Protein AF-A0A2G6G7I2-F1 (afdb_monomer)

Solvent-accessible surface area (backbone atoms only — not comparable to full-atom values): 35541 Å² total; per-residue (Å²): 110,71,69,60,54,51,51,55,51,55,50,51,51,51,54,48,51,53,51,49,55,46,50,51,50,52,49,53,48,51,62,52,50,76,76,47,62,90,69,55,49,35,52,52,33,53,52,39,39,55,45,29,41,53,24,18,51,50,21,18,52,66,34,26,55,33,66,75,66,51,45,58,63,68,46,60,74,70,70,47,61,34,60,51,55,47,50,51,52,50,52,51,41,52,52,38,44,54,51,39,50,52,53,49,52,52,53,48,57,54,51,71,69,42,86,64,48,83,78,51,47,65,56,55,62,52,46,53,52,41,44,45,52,46,39,32,51,23,24,39,34,27,17,46,49,9,31,41,36,14,68,78,32,66,48,78,64,27,54,54,51,39,48,53,50,38,44,48,28,23,16,54,26,57,63,56,51,76,74,45,86,79,54,89,53,55,65,62,54,50,54,52,49,55,69,57,32,47,42,56,75,43,53,75,42,55,50,48,69,62,62,56,56,99,65,52,70,64,58,51,39,50,46,50,32,52,35,20,52,43,49,38,52,43,41,49,56,48,54,74,72,37,84,90,53,44,72,58,41,48,56,57,37,51,53,27,48,52,53,33,60,69,26,46,72,58,55,69,57,37,63,66,52,46,57,48,61,52,34,67,72,39,60,59,54,34,21,49,51,57,34,55,59,43,68,74,42,80,81,68,69,77,79,37,82,34,63,42,47,63,51,31,43,36,35,42,35,39,29,54,83,13,42,34,40,42,32,40,41,32,32,34,27,71,44,70,41,42,59,50,44,30,13,38,37,60,50,49,44,76,75,50,42,24,50,92,86,42,78,44,58,67,49,78,55,72,28,30,35,43,38,44,50,98,53,75,45,50,53,67,43,74,49,54,35,40,41,31,34,38,35,44,57,53,66,92,33,37,38,32,67,62,33,31,39,40,55,28,36,50,37,86,53,85,36,66,6,39,49,63,51,57,46,67,48,100,82,59,31,45,43,74,41,75,51,61,75,76,49,72,23,38,40,37,36,41,63,44,60,84,52,67,69,49,52,88,43,49,77,52,92,78,25,34,35,44,70,36,32,57,54,58,37,41,41,34,28,54,60,42,76,47,72,56,96,83,22,43,33,37,32,43,60,88,53,67,93,32,61,69,56,52,50,49,44,53,50,51,49,55,55,35,49,54,48,41,31,73,76,71,65,47,90,72,62,76,47,50,30,36,39,47,55,74,62,90,63,44,76,54,35,66,83,54,41,51,48,55,72,40,34,38,38,45,81,62,77,55,92,83,45,70,67,66,38,37,51,53,48,50,53,22,45,55,64,51,32,71,50,47,64,68,30,49,68,69,40,46,48,52,54,50,49,54,48,48,54,73,72,61,76,64,78,73,71,58,73,78,73,43,63,86,54,46,85,81,72,64,92,86,57,64,70,58,55,54,47,53,54,53,56,43,56,82,72,43,54,67,69,54,50,53,51,38,52,53,50,52,48,64,50,28,74,77,41,79,59,52,60,63,63,53,48,49,49,68,72,105

Secondary structure (DSSP, 8-state):
-HHHHHHHHHHHHHHHHHHHHHHHHHHHHHHHHTTS-GGGGGGHHHHHHHHHHHHHHHHHHHHHHHHHTTHHHHHHTTS-HHHHHHHHHHHHHHHHHHHHHHHHHHHHHHHHTSTTTTTTHHHHHHHHHHHIIIIIIHHHHHHHHHHHHHHH--SHHHHHHHHHHHHHHSTTHHHHHHT-TT-S-HHHHHHHHHHH--S-S-TT----TTTSS---HHHHHHHHHHHHHHHHHHHHHHHHH--TTHHHHHHHHHHHHHHHHHHHHHHHTHHHHHHHHHTTS-HHHHHHHHHHHHHT-TT----EE-SEEEEEEEEEEE-SSSEEEEEEEEEEESS-EEEEEEE--TTEEEEEEEETTEEPPEEEETTEEEEEEEEEEPTT-EEEEEEEEEE---TTS-BSSS-EEE-TTSTTS-EEEE--SEEE-TTS-EEEP-----S-EEEEEEEE-SS-EE-SSEEETTEEEEEESS---EEESSEEEEEETTEEEEEEGGGGGGHHHHHHHHHHHHHHHHHHHHHH---PPPPSEEEE---TTTTTS-S--EEETTEEE-S---TT-HHHHHHHHHHHHHHH-HHHHTS-HHHHHHHHHHHHHHHS------HHHHHHHHTTT--SSHHHHHHHHHHHHHH--HHHHHHHHHHHHHHHTTSPPPHHHHHHHHH-

pLDDT: mean 75.98, std 16.92, range [30.75, 98.44]

Structure (mmCIF, N/CA/C/O backbone):
data_AF-A0A2G6G7I2-F1
#
_entry.id   AF-A0A2G6G7I2-F1
#
loop_
_atom_site.group_PDB
_atom_site.id
_atom_site.type_symbol
_atom_site.label_atom_id
_atom_site.label_alt_id
_atom_site.label_comp_id
_atom_site.label_asym_id
_atom_site.label_entity_id
_atom_site.label_seq_id
_atom_site.pdbx_PDB_ins_code
_atom_site.Cartn_x
_atom_site.Cartn_y
_atom_site.Cartn_z
_atom_site.occupancy
_atom_site.B_iso_or_equiv
_atom_site.auth_seq_id
_atom_site.auth_comp_id
_atom_site.auth_asym_id
_atom_site.auth_atom_id
_atom_site.pdbx_PDB_model_num
ATOM 1 N N . MET A 1 1 ? 36.651 4.977 -46.505 1.00 38.47 1 MET A N 1
ATOM 2 C CA . MET A 1 1 ? 36.752 6.236 -45.721 1.00 38.47 1 MET A CA 1
ATOM 3 C C . MET A 1 1 ? 35.544 7.172 -45.850 1.00 38.47 1 MET A C 1
ATOM 5 O O . MET A 1 1 ? 34.959 7.463 -44.815 1.00 38.47 1 MET A O 1
ATOM 9 N N . LYS A 1 2 ? 35.103 7.599 -47.051 1.00 30.75 2 LYS A N 1
ATOM 10 C CA . LYS A 1 2 ? 33.925 8.496 -47.213 1.00 30.75 2 LYS A CA 1
ATOM 11 C C . LYS A 1 2 ? 32.657 8.010 -46.480 1.00 30.75 2 LYS A C 1
ATOM 13 O O . LYS A 1 2 ? 32.079 8.786 -45.735 1.00 30.75 2 LYS A O 1
ATOM 18 N N . ARG A 1 3 ? 32.302 6.718 -46.578 1.00 35.94 3 ARG A N 1
ATOM 19 C CA . ARG A 1 3 ? 31.150 6.118 -45.859 1.00 35.94 3 ARG A CA 1
ATOM 20 C C . ARG A 1 3 ? 31.252 6.185 -44.325 1.00 35.94 3 ARG A C 1
ATOM 22 O O . ARG A 1 3 ? 30.246 6.412 -43.666 1.00 35.94 3 ARG A O 1
ATOM 29 N N . ILE A 1 4 ? 32.451 6.044 -43.752 1.00 36.25 4 ILE A N 1
ATOM 30 C CA . ILE A 1 4 ? 32.675 6.128 -42.293 1.00 36.25 4 ILE A CA 1
ATOM 31 C C . ILE A 1 4 ? 32.448 7.567 -41.797 1.00 36.25 4 ILE A C 1
ATOM 33 O O . ILE A 1 4 ? 31.876 7.779 -40.729 1.00 36.25 4 ILE A O 1
ATOM 37 N N . PHE A 1 5 ? 32.834 8.563 -42.600 1.00 34.06 5 PHE A N 1
ATOM 38 C CA . PHE A 1 5 ? 32.570 9.974 -42.308 1.00 34.06 5 PHE A CA 1
ATOM 39 C C . PHE A 1 5 ? 31.080 10.329 -42.398 1.00 34.06 5 PHE A C 1
ATOM 41 O O . PHE A 1 5 ? 30.585 11.073 -41.551 1.00 34.06 5 PHE A O 1
ATOM 48 N N . THR A 1 6 ? 30.344 9.767 -43.363 1.00 39.66 6 THR A N 1
ATOM 49 C CA . THR A 1 6 ? 28.887 9.962 -43.475 1.00 39.66 6 THR A CA 1
ATOM 50 C C . THR A 1 6 ? 28.151 9.372 -42.268 1.00 39.66 6 THR A C 1
ATOM 52 O O . THR A 1 6 ? 27.320 10.048 -41.668 1.00 39.66 6 THR A O 1
ATOM 55 N N . ILE A 1 7 ? 28.548 8.172 -41.824 1.00 41.34 7 ILE A N 1
ATOM 56 C CA . ILE A 1 7 ? 27.992 7.514 -40.630 1.00 41.34 7 ILE A CA 1
ATOM 57 C C . ILE A 1 7 ? 28.255 8.345 -39.363 1.00 41.34 7 ILE A C 1
ATOM 59 O O . ILE A 1 7 ? 27.333 8.569 -38.579 1.00 41.34 7 ILE A O 1
ATOM 63 N N . LYS A 1 8 ? 29.470 8.887 -39.177 1.00 42.62 8 LYS A N 1
ATOM 64 C CA . LYS A 1 8 ? 29.770 9.794 -38.049 1.00 42.62 8 LYS A CA 1
ATOM 65 C C . LYS A 1 8 ? 28.899 11.057 -38.060 1.00 42.62 8 LYS A C 1
ATOM 67 O O . LYS A 1 8 ? 28.464 11.499 -36.998 1.00 42.62 8 LYS A O 1
ATOM 72 N N . LYS A 1 9 ? 28.635 11.631 -39.239 1.00 41.44 9 LYS A N 1
ATOM 73 C CA . LYS A 1 9 ? 27.834 12.857 -39.395 1.00 41.44 9 LYS A CA 1
ATOM 74 C C . LYS A 1 9 ? 26.350 12.616 -39.096 1.00 41.44 9 LYS A C 1
ATOM 76 O O . LYS A 1 9 ? 25.743 13.408 -38.380 1.00 41.44 9 LYS A O 1
ATOM 81 N N . ASP A 1 10 ? 25.795 11.495 -39.553 1.00 43.66 10 ASP A N 1
ATOM 82 C CA . ASP A 1 10 ? 24.399 11.126 -39.293 1.00 43.66 10 ASP A CA 1
ATOM 83 C C . ASP A 1 10 ? 24.161 10.672 -37.848 1.00 43.66 10 ASP A C 1
ATOM 85 O O . ASP A 1 10 ? 23.092 10.922 -37.288 1.00 43.66 10 ASP A O 1
ATOM 89 N N . ILE A 1 11 ? 25.146 10.034 -37.210 1.00 42.84 11 ILE A N 1
ATOM 90 C CA . ILE A 1 11 ? 25.091 9.713 -35.778 1.00 42.84 11 ILE A CA 1
ATOM 91 C C . ILE A 1 11 ? 25.110 11.004 -34.952 1.00 42.84 11 ILE A C 1
ATOM 93 O O . ILE A 1 11 ? 24.216 11.190 -34.131 1.00 42.84 11 ILE A O 1
ATOM 97 N N . LYS A 1 12 ? 26.038 11.935 -35.230 1.00 48.56 12 LYS A N 1
ATOM 98 C CA . LYS A 1 12 ? 26.076 13.247 -34.559 1.00 48.56 12 LYS A CA 1
ATOM 99 C C . LYS A 1 12 ? 24.770 14.020 -34.721 1.00 48.56 12 LYS A C 1
ATOM 101 O O . LYS A 1 12 ? 24.261 14.534 -33.735 1.00 48.56 12 LYS A O 1
ATOM 106 N N . ARG A 1 13 ? 24.214 14.080 -35.937 1.00 46.66 13 ARG A N 1
ATOM 107 C CA . ARG A 1 13 ? 22.978 14.830 -36.207 1.00 46.66 13 ARG A CA 1
ATOM 108 C C . ARG A 1 13 ? 21.781 14.255 -35.451 1.00 46.66 13 ARG A C 1
ATOM 110 O O . ARG A 1 13 ? 21.034 15.013 -34.858 1.00 46.66 13 ARG A O 1
ATOM 117 N N . ASN A 1 14 ? 21.627 12.931 -35.428 1.00 52.16 14 ASN A N 1
ATOM 118 C CA . ASN A 1 14 ? 20.505 12.297 -34.731 1.00 52.16 14 ASN A CA 1
ATOM 119 C C . ASN A 1 14 ? 20.640 12.379 -33.205 1.00 52.16 14 ASN A C 1
ATOM 121 O O . ASN A 1 14 ? 19.649 12.633 -32.534 1.00 52.16 14 ASN A O 1
ATOM 125 N N . ILE A 1 15 ? 21.852 12.205 -32.664 1.00 54.03 15 ILE A N 1
ATOM 126 C CA . ILE A 1 15 ? 22.114 12.393 -31.230 1.00 54.03 15 ILE A CA 1
ATOM 127 C C . ILE A 1 15 ? 21.806 13.838 -30.835 1.00 54.03 15 ILE A C 1
ATOM 129 O O . ILE A 1 15 ? 21.099 14.064 -29.863 1.00 54.03 15 ILE A O 1
ATOM 133 N N . PHE A 1 16 ? 22.263 14.809 -31.628 1.00 53.06 16 PHE A N 1
ATOM 134 C CA . PHE A 1 16 ? 21.996 16.219 -31.374 1.00 53.06 16 PHE A CA 1
ATOM 135 C C . PHE A 1 16 ? 20.498 16.537 -31.435 1.00 53.06 16 PHE A C 1
ATOM 137 O O . PHE A 1 16 ? 19.986 17.143 -30.510 1.00 53.06 16 PHE A O 1
ATOM 144 N N . SER A 1 17 ? 19.765 16.062 -32.449 1.00 52.34 17 SER A N 1
ATOM 145 C CA . SER A 1 17 ? 18.315 16.284 -32.545 1.00 52.34 17 SER A CA 1
ATOM 146 C C . SER A 1 17 ? 17.530 15.660 -31.386 1.00 52.34 17 SER A C 1
ATOM 148 O O . SER A 1 17 ? 16.611 16.294 -30.878 1.00 52.34 17 SER A O 1
ATOM 150 N N . VAL A 1 18 ? 17.901 14.457 -30.933 1.00 54.03 18 VAL A N 1
ATOM 151 C CA . VAL A 1 18 ? 17.274 13.816 -29.763 1.00 54.03 18 VAL A CA 1
ATOM 152 C C . VAL A 1 18 ? 17.595 14.591 -28.484 1.00 54.03 18 VAL A C 1
ATOM 154 O O . VAL A 1 18 ? 16.686 14.874 -27.710 1.00 54.03 18 VAL A O 1
ATOM 157 N N . ILE A 1 19 ? 18.852 15.008 -28.297 1.00 60.66 19 ILE A N 1
ATOM 158 C CA . ILE A 1 19 ? 19.269 15.841 -27.160 1.00 60.66 19 ILE A CA 1
ATOM 159 C C . ILE A 1 19 ? 18.556 17.199 -27.180 1.00 60.66 19 ILE A C 1
ATOM 161 O O . ILE A 1 19 ? 18.137 17.659 -26.128 1.00 60.66 19 ILE A O 1
ATOM 165 N N . SER A 1 20 ? 18.375 17.837 -28.340 1.00 56.66 20 SER A N 1
ATOM 166 C CA . SER A 1 20 ? 17.709 19.142 -28.456 1.00 56.66 20 SER A CA 1
ATOM 167 C C . SER A 1 20 ? 16.208 19.068 -28.184 1.00 56.66 20 SER A C 1
ATOM 169 O O . SER A 1 20 ? 15.686 19.923 -27.476 1.00 56.66 20 SER A O 1
ATOM 171 N N . ILE A 1 21 ? 15.515 18.050 -28.709 1.00 61.56 21 ILE A N 1
ATOM 172 C CA . ILE A 1 21 ? 14.091 17.824 -28.409 1.00 61.56 21 ILE A CA 1
ATOM 173 C C . ILE A 1 21 ? 13.923 17.524 -26.919 1.00 61.56 21 ILE A C 1
ATOM 175 O O . ILE A 1 21 ? 13.030 18.068 -26.279 1.00 61.56 21 ILE A O 1
ATOM 179 N N . PHE A 1 22 ? 14.812 16.712 -26.347 1.00 61.28 22 PHE A N 1
ATOM 180 C CA . PHE A 1 22 ? 14.771 16.388 -24.929 1.00 61.28 22 PHE A CA 1
ATOM 181 C C . PHE A 1 22 ? 15.095 17.593 -24.044 1.00 61.28 22 PHE A C 1
ATOM 183 O O . PHE A 1 22 ? 14.366 17.848 -23.100 1.00 61.28 22 PHE A O 1
ATOM 190 N N . PHE A 1 23 ? 16.122 18.380 -24.370 1.00 62.03 23 PHE A N 1
ATOM 191 C CA . PHE A 1 23 ? 16.442 19.619 -23.660 1.00 62.03 23 PHE A CA 1
ATOM 192 C C . PHE A 1 23 ? 15.257 20.585 -23.682 1.00 62.03 23 PHE A C 1
ATOM 194 O O . PHE A 1 23 ? 14.912 21.144 -22.648 1.00 62.03 23 PHE A O 1
ATOM 201 N N . LEU A 1 24 ? 14.586 20.725 -24.828 1.00 62.88 24 LEU A N 1
ATOM 202 C CA . LEU A 1 24 ? 13.381 21.540 -24.944 1.00 62.88 24 LEU A CA 1
ATOM 203 C C . LEU A 1 24 ? 12.254 21.012 -24.045 1.00 62.88 24 LEU A C 1
ATOM 205 O O . LEU A 1 24 ? 11.653 21.795 -23.317 1.00 62.88 24 LEU A O 1
ATOM 209 N N . VAL A 1 25 ? 11.998 19.699 -24.047 1.00 61.28 25 VAL A N 1
ATOM 210 C CA . VAL A 1 25 ? 10.993 19.079 -23.169 1.00 61.28 25 VAL A CA 1
ATOM 211 C C . VAL A 1 25 ? 11.367 19.275 -21.700 1.00 61.28 25 VAL A C 1
ATOM 213 O O . VAL A 1 25 ? 10.550 19.781 -20.946 1.00 61.28 25 VAL A O 1
ATOM 216 N N . SER A 1 26 ? 12.596 18.968 -21.287 1.00 58.03 26 SER A N 1
ATOM 217 C CA . SER A 1 26 ? 13.051 19.121 -19.901 1.00 58.03 26 SER A CA 1
ATOM 218 C C . SER A 1 26 ? 13.024 20.573 -19.424 1.00 58.03 26 SER A C 1
ATOM 220 O O . SER A 1 26 ? 12.687 20.818 -18.273 1.00 58.03 26 SER A O 1
ATOM 222 N N . VAL A 1 27 ? 13.324 21.545 -20.293 1.00 57.16 27 VAL A N 1
ATOM 223 C CA . VAL A 1 27 ? 13.206 22.980 -19.983 1.00 57.16 27 VAL A CA 1
ATOM 224 C C . VAL A 1 27 ? 11.742 23.396 -19.852 1.00 57.16 27 VAL A C 1
ATOM 226 O O . VAL A 1 27 ? 11.403 24.104 -18.909 1.00 57.16 27 VAL A O 1
ATOM 229 N N . VAL A 1 28 ? 10.857 22.936 -20.741 1.00 59.97 28 VAL A N 1
ATOM 230 C CA . VAL A 1 28 ? 9.411 23.194 -20.630 1.00 59.97 28 VAL A CA 1
ATOM 231 C C . VAL A 1 28 ? 8.844 22.571 -19.351 1.00 59.97 28 VAL A C 1
ATOM 233 O O . VAL A 1 28 ? 8.085 23.234 -18.649 1.00 59.97 28 VAL A O 1
ATOM 236 N N . MET A 1 29 ? 9.265 21.354 -18.999 1.00 55.81 29 MET A N 1
ATOM 237 C CA . MET A 1 29 ? 8.858 20.687 -17.759 1.00 55.81 29 MET A CA 1
ATOM 238 C C . MET A 1 29 ? 9.405 21.404 -16.523 1.00 55.81 29 MET A C 1
ATOM 240 O O . MET A 1 29 ? 8.648 21.653 -15.599 1.00 55.81 29 MET A O 1
ATOM 244 N N . PHE A 1 30 ? 10.666 21.844 -16.530 1.00 52.09 30 PHE A N 1
ATOM 245 C CA . PHE A 1 30 ? 11.244 22.639 -15.440 1.00 52.09 30 PHE A CA 1
ATOM 246 C C . PHE A 1 30 ? 10.522 23.986 -15.247 1.00 52.09 30 PHE A C 1
ATOM 248 O O . PHE A 1 30 ? 10.278 24.422 -14.122 1.00 52.09 30 PHE A O 1
ATOM 255 N N . ILE A 1 31 ? 10.131 24.650 -16.341 1.00 54.09 31 ILE A N 1
ATOM 256 C CA . ILE A 1 31 ? 9.347 25.898 -16.296 1.00 54.09 31 ILE A CA 1
ATOM 257 C C . ILE A 1 31 ? 7.921 25.640 -15.783 1.00 54.09 31 ILE A C 1
ATOM 259 O O . ILE A 1 31 ? 7.348 26.493 -15.108 1.00 54.09 31 ILE A O 1
ATOM 263 N N . TYR A 1 32 ? 7.347 24.476 -16.085 1.00 54.19 32 TYR A N 1
ATOM 264 C CA . TYR A 1 32 ? 6.021 24.084 -15.617 1.00 54.19 32 TYR A CA 1
ATOM 265 C C . TYR A 1 32 ? 6.032 23.683 -14.130 1.00 54.19 32 TYR A C 1
ATOM 267 O O . TYR A 1 32 ? 5.202 24.162 -13.363 1.00 54.19 32 TYR A O 1
ATOM 275 N N . GLU A 1 33 ? 7.021 22.898 -13.694 1.00 50.97 33 GLU A N 1
ATOM 276 C CA . GLU A 1 33 ? 7.184 22.436 -12.308 1.00 50.97 33 GLU A CA 1
ATOM 277 C C . GLU A 1 33 ? 7.566 23.555 -11.336 1.00 50.97 33 GLU A C 1
ATOM 279 O O . GLU A 1 33 ? 7.096 23.560 -10.207 1.00 50.97 33 GLU A O 1
ATOM 284 N N . THR A 1 34 ? 8.340 24.562 -11.758 1.00 49.47 34 THR A N 1
ATOM 285 C CA . THR A 1 34 ? 8.687 25.700 -10.878 1.00 49.47 34 THR A CA 1
ATOM 286 C C . THR A 1 34 ? 7.489 26.575 -10.488 1.00 49.47 34 THR A C 1
ATOM 288 O O . THR A 1 34 ? 7.610 27.393 -9.578 1.00 49.47 34 THR A O 1
ATOM 291 N N . LYS A 1 35 ? 6.329 26.405 -11.138 1.00 47.16 35 LYS A N 1
ATOM 292 C CA . LYS A 1 35 ? 5.056 27.030 -10.742 1.00 47.16 35 LYS A CA 1
ATOM 293 C C . LYS A 1 35 ? 4.149 26.118 -9.910 1.00 47.16 35 LYS A C 1
ATOM 295 O O . LYS A 1 35 ? 3.157 26.605 -9.373 1.00 47.16 35 LYS A O 1
ATOM 300 N N . MET A 1 36 ? 4.454 24.828 -9.825 1.00 44.69 36 MET A N 1
ATOM 301 C CA . MET A 1 36 ? 3.589 23.804 -9.242 1.00 44.69 36 MET A CA 1
ATOM 302 C C . MET A 1 36 ? 4.078 23.436 -7.830 1.00 44.69 36 MET A C 1
ATOM 304 O O . MET A 1 36 ? 5.267 23.534 -7.526 1.00 44.69 36 MET A O 1
ATOM 308 N N . ARG A 1 37 ? 3.166 23.060 -6.923 1.00 52.56 37 ARG A N 1
ATOM 309 C CA . ARG A 1 37 ? 3.547 22.629 -5.561 1.00 52.56 37 ARG A CA 1
ATOM 310 C C . ARG A 1 37 ? 4.231 21.254 -5.654 1.00 52.56 37 ARG A C 1
ATOM 312 O O . ARG A 1 37 ? 3.982 20.519 -6.600 1.00 52.56 37 ARG A O 1
ATOM 319 N N . ILE A 1 38 ? 5.034 20.862 -4.656 1.00 50.00 38 ILE A N 1
ATOM 320 C CA . ILE A 1 38 ? 5.688 19.527 -4.578 1.00 50.00 38 ILE A CA 1
ATOM 321 C C . ILE A 1 38 ? 4.687 18.370 -4.820 1.00 50.00 38 ILE A C 1
ATOM 323 O O . ILE A 1 38 ? 5.056 17.321 -5.333 1.00 50.00 38 ILE A O 1
ATOM 327 N N . TYR A 1 39 ? 3.404 18.599 -4.526 1.00 46.88 39 TYR A N 1
ATOM 328 C CA . TYR A 1 39 ? 2.284 17.676 -4.727 1.00 46.88 39 TYR A CA 1
ATOM 329 C C . TYR A 1 39 ? 1.899 17.398 -6.198 1.00 46.88 39 TYR A C 1
ATOM 331 O O . TYR A 1 39 ? 1.199 16.428 -6.470 1.00 46.88 39 TYR A O 1
ATOM 339 N N . ASP A 1 40 ? 2.371 18.183 -7.170 1.00 51.88 40 ASP A N 1
ATOM 340 C CA . ASP A 1 40 ? 2.029 18.037 -8.597 1.00 51.88 40 ASP A CA 1
ATOM 341 C C . ASP A 1 40 ? 2.952 17.071 -9.371 1.00 51.88 40 ASP A C 1
ATOM 343 O O . ASP A 1 40 ? 3.088 17.136 -10.603 1.00 51.88 40 ASP A O 1
ATOM 347 N N . ILE A 1 41 ? 3.510 16.086 -8.655 1.00 51.09 41 ILE A N 1
ATOM 348 C CA . ILE A 1 41 ? 4.168 14.883 -9.202 1.00 51.09 41 ILE A CA 1
ATOM 349 C C . ILE A 1 41 ? 3.261 14.130 -10.203 1.00 51.09 41 ILE A C 1
ATOM 351 O O . ILE A 1 41 ? 3.755 13.331 -10.990 1.00 51.09 41 ILE A O 1
ATOM 355 N N . ASN A 1 42 ? 1.975 14.485 -10.305 1.00 45.50 42 ASN A N 1
ATOM 356 C CA . ASN A 1 42 ? 1.081 14.212 -11.442 1.00 45.50 42 ASN A CA 1
ATOM 357 C C . ASN A 1 42 ? 1.715 14.375 -12.835 1.00 45.50 42 ASN A C 1
ATOM 359 O O . ASN A 1 42 ? 1.273 13.767 -13.811 1.00 45.50 42 ASN A O 1
ATOM 363 N N . SER A 1 43 ? 2.738 15.221 -12.967 1.00 57.59 43 SER A N 1
ATOM 364 C CA . SER A 1 43 ? 3.468 15.402 -14.227 1.00 57.59 43 SER A CA 1
ATOM 365 C C . SER A 1 43 ? 4.492 14.293 -14.513 1.00 57.59 43 SER A C 1
ATOM 367 O O . SER A 1 43 ? 4.895 14.127 -15.666 1.00 57.59 43 SER A O 1
ATOM 369 N N . ALA A 1 44 ? 4.880 13.499 -13.511 1.00 69.31 44 ALA A N 1
ATOM 370 C CA . ALA A 1 44 ? 5.914 12.475 -13.622 1.00 69.31 44 ALA A CA 1
ATOM 371 C C . ALA A 1 44 ? 5.483 11.272 -14.478 1.00 69.31 44 ALA A C 1
ATOM 373 O O . ALA A 1 44 ? 6.291 10.720 -15.222 1.00 69.31 44 ALA A O 1
ATOM 374 N N . SER A 1 45 ? 4.206 10.891 -14.460 1.00 76.69 45 SER A N 1
ATOM 375 C CA . SER A 1 45 ? 3.683 9.867 -15.376 1.00 76.69 45 SER A CA 1
ATOM 376 C C . SER A 1 45 ? 3.743 10.349 -16.840 1.00 76.69 45 SER A C 1
ATOM 378 O O . SER A 1 45 ? 4.060 9.589 -17.762 1.00 76.69 45 SER A O 1
ATOM 380 N N . LYS A 1 46 ? 3.534 11.654 -17.072 1.00 78.69 46 LYS A N 1
ATOM 381 C CA . LYS A 1 46 ? 3.604 12.280 -18.403 1.00 78.69 46 LYS A CA 1
ATOM 382 C C . LYS A 1 46 ? 5.037 12.330 -18.927 1.00 78.69 46 LYS A C 1
ATOM 384 O O . LYS A 1 46 ? 5.280 11.966 -20.081 1.00 78.69 46 LYS A O 1
ATOM 389 N N . THR A 1 47 ? 5.995 12.738 -18.090 1.00 80.00 47 THR A N 1
ATOM 390 C CA . THR A 1 47 ? 7.424 12.713 -18.447 1.00 80.00 47 THR A CA 1
ATOM 391 C C . THR A 1 47 ? 7.902 11.292 -18.715 1.00 80.00 47 THR A C 1
ATOM 393 O O . THR A 1 47 ? 8.609 11.073 -19.700 1.00 80.00 47 THR A O 1
ATOM 396 N N . GLN A 1 48 ? 7.486 10.319 -17.899 1.00 86.25 48 GLN A N 1
ATOM 397 C CA . GLN A 1 48 ? 7.804 8.907 -18.106 1.00 86.25 48 GLN A CA 1
ATOM 398 C C . GLN A 1 48 ? 7.302 8.408 -19.459 1.00 86.25 48 GLN A C 1
ATOM 400 O O . GLN A 1 48 ? 8.043 7.717 -20.156 1.00 86.25 48 GLN A O 1
ATOM 405 N N . MET A 1 49 ? 6.092 8.792 -19.885 1.00 89.62 49 MET A N 1
ATOM 406 C CA . MET A 1 49 ? 5.579 8.398 -21.200 1.00 89.62 49 MET A CA 1
ATOM 407 C C . MET A 1 49 ? 6.462 8.924 -22.340 1.00 89.62 49 MET A C 1
ATOM 409 O O . MET A 1 49 ? 6.856 8.169 -23.231 1.00 89.62 49 MET A O 1
ATOM 413 N N . ILE A 1 50 ? 6.839 10.205 -22.298 1.00 87.94 50 ILE A N 1
ATOM 414 C CA . ILE A 1 50 ? 7.758 10.782 -23.291 1.00 87.94 50 ILE A CA 1
ATOM 415 C C . ILE A 1 50 ? 9.097 10.032 -23.269 1.00 87.94 50 ILE A C 1
ATOM 417 O O . ILE A 1 50 ? 9.644 9.686 -24.321 1.00 87.94 50 ILE A O 1
ATOM 421 N N . PHE A 1 51 ? 9.606 9.733 -22.075 1.00 90.00 51 PHE A N 1
ATOM 422 C CA . PHE A 1 51 ? 10.863 9.022 -21.892 1.00 90.00 51 PHE A CA 1
ATOM 423 C C . PHE A 1 51 ? 10.827 7.586 -22.440 1.00 90.00 51 PHE A C 1
ATOM 425 O O . PHE A 1 51 ? 11.785 7.156 -23.090 1.00 90.00 51 PHE A O 1
ATOM 432 N N . ILE A 1 52 ? 9.713 6.866 -22.260 1.00 94.00 52 ILE A N 1
ATOM 433 C CA . ILE A 1 52 ? 9.466 5.544 -22.856 1.00 94.00 52 ILE A CA 1
ATOM 434 C C . ILE A 1 52 ? 9.535 5.625 -24.378 1.00 94.00 52 ILE A C 1
ATOM 436 O O . ILE A 1 52 ? 10.260 4.846 -24.999 1.00 94.00 52 ILE A O 1
ATOM 440 N N . LEU A 1 53 ? 8.816 6.574 -24.985 1.00 94.25 53 LEU A N 1
ATOM 441 C CA . LEU A 1 53 ? 8.763 6.713 -26.442 1.00 94.25 53 LEU A CA 1
ATOM 442 C C . LEU A 1 53 ? 10.148 7.008 -27.027 1.00 94.25 53 LEU A C 1
ATOM 444 O O . LEU A 1 53 ? 10.557 6.369 -28.000 1.00 94.25 53 LEU A O 1
ATOM 448 N N . ILE A 1 54 ? 10.903 7.918 -26.407 1.00 91.94 54 ILE A N 1
ATOM 449 C CA . ILE A 1 54 ? 12.284 8.222 -26.808 1.00 91.94 54 ILE A CA 1
ATOM 450 C C . ILE A 1 54 ? 13.164 6.975 -26.685 1.00 91.94 54 ILE A C 1
ATOM 452 O O . ILE A 1 54 ? 13.907 6.651 -27.615 1.00 91.94 54 ILE A O 1
ATOM 456 N N . SER A 1 55 ? 13.061 6.251 -25.570 1.00 95.69 55 SER A N 1
ATOM 457 C CA . SER A 1 55 ? 13.878 5.066 -25.304 1.00 95.69 55 SER A CA 1
ATOM 458 C C . SER A 1 55 ? 13.585 3.925 -26.282 1.00 95.69 55 SER A C 1
ATOM 460 O O . SER A 1 55 ? 14.522 3.317 -26.807 1.00 95.69 55 SER A O 1
ATOM 462 N N . ILE A 1 56 ? 12.310 3.688 -26.608 1.00 96.56 56 ILE A N 1
ATOM 463 C CA . ILE A 1 56 ? 11.886 2.737 -27.646 1.00 96.56 56 ILE A CA 1
ATOM 464 C C . ILE A 1 56 ? 12.447 3.128 -29.010 1.00 96.56 56 ILE A C 1
ATOM 466 O O . ILE A 1 56 ? 13.037 2.291 -29.695 1.00 96.56 56 ILE A O 1
ATOM 470 N N . ILE A 1 57 ? 12.297 4.393 -29.415 1.00 94.56 57 ILE A N 1
ATOM 471 C CA . ILE A 1 57 ? 12.787 4.865 -30.716 1.00 94.56 57 ILE A CA 1
ATOM 472 C C . ILE A 1 57 ? 14.310 4.720 -30.785 1.00 94.56 57 ILE A C 1
ATOM 474 O O . ILE A 1 57 ? 14.844 4.275 -31.802 1.00 94.56 57 ILE A O 1
ATOM 478 N N . MET A 1 58 ? 15.020 5.033 -29.701 1.00 94.06 58 MET A N 1
ATOM 479 C CA . MET A 1 58 ? 16.465 4.841 -29.597 1.00 94.06 58 MET A CA 1
ATOM 480 C C . MET A 1 58 ? 16.851 3.367 -29.770 1.00 94.06 58 MET A C 1
ATOM 482 O O . MET A 1 58 ? 17.712 3.053 -30.597 1.00 94.06 58 MET A O 1
ATOM 486 N N . GLY A 1 59 ? 16.184 2.465 -29.046 1.00 95.31 59 GLY A N 1
ATOM 487 C CA . GLY A 1 59 ? 16.380 1.022 -29.166 1.00 95.31 59 GLY A CA 1
ATOM 488 C C . GLY A 1 59 ? 16.146 0.518 -30.592 1.00 95.31 59 GLY A C 1
ATOM 489 O O . GLY A 1 59 ? 17.001 -0.163 -31.163 1.00 95.31 59 GLY A O 1
ATOM 490 N N . PHE A 1 60 ? 15.046 0.945 -31.214 1.00 95.69 60 PHE A N 1
ATOM 491 C CA . PHE A 1 60 ? 14.697 0.620 -32.597 1.00 95.69 60 PHE A CA 1
ATOM 492 C C . PHE A 1 60 ? 15.772 1.092 -33.581 1.00 95.69 60 PHE A C 1
ATOM 494 O O . PHE A 1 60 ? 16.295 0.307 -34.377 1.00 95.69 60 PHE A O 1
ATOM 501 N N . LEU A 1 61 ? 16.158 2.370 -33.504 1.00 92.25 61 LEU A N 1
ATOM 502 C CA . LEU A 1 61 ? 17.154 2.962 -34.396 1.00 92.25 61 LEU A CA 1
ATOM 503 C C . LEU A 1 61 ? 18.534 2.310 -34.246 1.00 92.25 61 LEU A C 1
ATOM 505 O O . LEU A 1 61 ? 19.283 2.271 -35.226 1.00 92.25 61 LEU A O 1
ATOM 509 N N . SER A 1 62 ? 18.863 1.799 -33.053 1.00 90.62 62 SER A N 1
ATOM 510 C CA . SER A 1 62 ? 20.137 1.127 -32.776 1.00 90.62 62 SER A CA 1
ATOM 511 C C . SER A 1 62 ? 20.330 -0.167 -33.579 1.00 90.62 62 SER A C 1
ATOM 513 O O . SER A 1 62 ? 21.473 -0.486 -33.920 1.00 90.62 62 SER A O 1
ATOM 515 N N . ILE A 1 63 ? 19.230 -0.858 -33.914 1.00 90.69 63 ILE A N 1
ATOM 516 C CA . ILE A 1 63 ? 19.203 -2.091 -34.717 1.00 90.69 63 ILE A CA 1
ATOM 517 C C . ILE A 1 63 ? 18.870 -1.794 -36.182 1.00 90.69 63 ILE A C 1
ATOM 519 O O . ILE A 1 63 ? 19.584 -2.247 -37.075 1.00 90.69 63 ILE A O 1
ATOM 523 N N . TYR A 1 64 ? 17.850 -0.970 -36.451 1.00 89.31 64 TYR A N 1
ATOM 524 C CA . TYR A 1 64 ? 17.410 -0.632 -37.811 1.00 89.31 64 TYR A CA 1
ATOM 525 C C . TYR A 1 64 ? 18.550 -0.101 -38.691 1.00 89.31 64 TYR A C 1
ATOM 527 O O . TYR A 1 64 ? 18.676 -0.478 -39.858 1.00 89.31 64 TYR A O 1
ATOM 535 N N . LYS A 1 65 ? 19.410 0.769 -38.141 1.00 85.19 65 LYS A N 1
ATOM 536 C CA . LYS A 1 65 ? 20.561 1.307 -38.881 1.00 85.19 65 LYS A CA 1
ATOM 537 C C . LYS A 1 65 ? 21.575 0.228 -39.249 1.00 85.19 65 LYS A C 1
ATOM 539 O O . LYS A 1 65 ? 22.200 0.344 -40.300 1.00 85.19 65 LYS A O 1
ATOM 544 N N . ASP A 1 66 ? 21.740 -0.790 -38.419 1.00 83.31 66 ASP A N 1
ATOM 545 C CA . ASP A 1 66 ? 22.739 -1.832 -38.642 1.00 83.31 66 ASP A CA 1
ATOM 546 C C . ASP A 1 66 ? 22.247 -2.849 -39.675 1.00 83.31 66 ASP A C 1
ATOM 548 O O . ASP A 1 66 ? 23.014 -3.219 -40.567 1.00 83.31 66 ASP A O 1
ATOM 552 N N . GLU A 1 67 ? 20.958 -3.200 -39.626 1.00 80.94 67 GLU A N 1
ATOM 553 C CA . GLU A 1 67 ? 20.295 -4.023 -40.647 1.00 80.94 67 GLU A CA 1
ATOM 554 C C . GLU A 1 67 ? 20.303 -3.318 -42.011 1.00 80.94 67 GLU A C 1
ATOM 556 O O . GLU A 1 67 ? 20.730 -3.887 -43.015 1.00 80.94 67 GLU A O 1
ATOM 561 N N . LYS A 1 68 ? 19.934 -2.030 -42.052 1.00 79.38 68 LYS A N 1
ATOM 562 C CA . LYS A 1 68 ? 19.899 -1.257 -43.302 1.00 79.38 68 LYS A CA 1
ATOM 563 C C . LYS A 1 68 ? 21.281 -1.044 -43.923 1.00 79.38 68 LYS A C 1
ATOM 565 O O . LYS A 1 68 ? 21.405 -1.020 -45.144 1.00 79.38 68 LYS A O 1
ATOM 570 N N . ASN A 1 69 ? 22.314 -0.844 -43.104 1.00 76.56 69 ASN A N 1
ATOM 571 C CA . ASN A 1 69 ? 23.669 -0.578 -43.593 1.00 76.56 69 ASN A CA 1
ATOM 572 C C . ASN A 1 69 ? 24.497 -1.852 -43.802 1.00 76.56 69 ASN A C 1
ATOM 574 O O . ASN A 1 69 ? 25.700 -1.745 -44.053 1.00 76.56 69 ASN A O 1
ATOM 578 N N . THR A 1 70 ? 23.900 -3.048 -43.696 1.00 68.94 70 THR A N 1
ATOM 579 C CA . THR A 1 70 ? 24.611 -4.340 -43.762 1.00 68.94 70 THR A CA 1
ATOM 580 C C . THR A 1 70 ? 25.801 -4.420 -42.796 1.00 68.94 70 THR A C 1
ATOM 582 O O . THR A 1 70 ? 26.742 -5.174 -43.017 1.00 68.94 70 THR A O 1
ATOM 585 N N . LEU A 1 71 ? 25.786 -3.658 -41.694 1.00 65.00 71 LEU A N 1
ATOM 586 C CA . LEU A 1 71 ? 26.868 -3.697 -40.702 1.00 65.00 71 LEU A CA 1
ATOM 587 C C . LEU A 1 71 ? 26.945 -5.079 -40.033 1.00 65.00 71 LEU A C 1
ATOM 589 O O . LEU A 1 71 ? 28.009 -5.504 -39.590 1.00 65.00 71 LEU A O 1
ATOM 593 N N . SER A 1 72 ? 25.822 -5.801 -40.021 1.00 60.38 72 SER A N 1
ATOM 594 C CA . SER A 1 72 ? 25.706 -7.178 -39.547 1.00 60.38 72 SER A CA 1
ATOM 595 C C . SER A 1 72 ? 26.651 -8.150 -40.266 1.00 60.38 72 SER A C 1
ATOM 597 O O . SER A 1 72 ? 27.165 -9.064 -39.619 1.00 60.38 72 SER A O 1
ATOM 599 N N . SER A 1 73 ? 26.955 -7.941 -41.555 1.00 63.34 73 SER A N 1
ATOM 600 C CA . SER A 1 73 ? 27.894 -8.793 -42.300 1.00 63.34 73 SER A CA 1
ATOM 601 C C . SER A 1 73 ? 29.347 -8.539 -41.881 1.00 63.34 73 SER A C 1
ATOM 603 O O . SER A 1 73 ? 30.089 -9.489 -41.649 1.00 63.34 73 SER A O 1
ATOM 605 N N . VAL A 1 74 ? 29.723 -7.279 -41.642 1.00 64.38 74 VAL A N 1
ATOM 606 C CA . VAL A 1 74 ? 31.055 -6.887 -41.132 1.00 64.38 74 VAL A CA 1
ATOM 607 C C . VAL A 1 74 ? 31.275 -7.349 -39.685 1.00 64.38 74 VAL A C 1
ATOM 609 O O . VAL A 1 74 ? 32.387 -7.656 -39.263 1.00 64.38 74 VAL A O 1
ATOM 612 N N . ILE A 1 75 ? 30.208 -7.433 -38.899 1.00 64.12 75 ILE A N 1
ATOM 613 C CA . ILE A 1 75 ? 30.276 -7.912 -37.514 1.00 64.12 75 ILE A CA 1
ATOM 614 C C . ILE A 1 75 ? 30.253 -9.443 -37.466 1.00 64.12 75 ILE A C 1
ATOM 616 O O . ILE A 1 75 ? 30.850 -10.051 -36.583 1.00 64.12 75 ILE A O 1
ATOM 620 N N . SER A 1 76 ? 29.634 -10.101 -38.450 1.00 60.62 76 SER A N 1
ATOM 621 C CA . SER A 1 76 ? 29.699 -11.560 -38.562 1.00 60.62 76 SER A CA 1
ATOM 622 C C . SER A 1 76 ? 31.130 -12.075 -38.765 1.00 60.62 76 SER A C 1
ATOM 624 O O . SER A 1 76 ? 31.448 -13.162 -38.288 1.00 60.62 76 SER A O 1
ATOM 626 N N . THR A 1 77 ? 32.015 -11.264 -39.359 1.00 63.75 77 THR A N 1
ATOM 627 C CA . THR A 1 77 ? 33.439 -11.591 -39.529 1.00 63.75 77 THR A CA 1
ATOM 628 C C . THR A 1 77 ? 34.281 -11.470 -38.255 1.00 63.75 77 THR A C 1
ATOM 630 O O . THR A 1 77 ? 35.346 -12.073 -38.197 1.00 63.75 77 THR A O 1
ATOM 633 N N . THR A 1 78 ? 33.830 -10.763 -37.208 1.00 61.66 78 THR A N 1
ATOM 634 C CA . THR A 1 78 ? 34.577 -10.650 -35.933 1.00 61.66 78 THR A CA 1
ATOM 635 C C . THR A 1 78 ? 34.286 -11.791 -34.951 1.00 61.66 78 THR A C 1
ATOM 637 O O . THR A 1 78 ? 34.823 -11.821 -33.845 1.00 61.66 78 THR A O 1
ATOM 640 N N . GLY A 1 79 ? 33.441 -12.755 -35.335 1.00 62.25 79 GLY A N 1
ATOM 641 C CA . GLY A 1 79 ? 33.275 -14.035 -34.643 1.00 62.25 79 GLY A CA 1
ATOM 642 C C . GLY A 1 79 ? 32.466 -14.009 -33.342 1.00 62.25 79 GLY A C 1
ATOM 643 O O . GLY A 1 79 ? 32.030 -15.074 -32.914 1.00 62.25 79 GLY A O 1
ATOM 644 N N . ASN A 1 80 ? 32.179 -12.849 -32.729 1.00 71.88 80 ASN A N 1
ATOM 645 C CA . ASN A 1 80 ? 31.452 -12.766 -31.451 1.00 71.88 80 ASN A CA 1
ATOM 646 C C . ASN A 1 80 ? 30.174 -11.901 -31.495 1.00 71.88 80 ASN A C 1
ATOM 648 O O . ASN A 1 80 ? 30.124 -10.794 -30.958 1.00 71.88 80 ASN A O 1
ATOM 652 N N . LYS A 1 81 ? 29.104 -12.431 -32.109 1.00 71.19 81 LYS A N 1
ATOM 653 C CA . LYS A 1 81 ? 27.795 -11.753 -32.212 1.00 71.19 81 LYS A CA 1
ATOM 654 C C . LYS A 1 81 ? 27.125 -11.514 -30.850 1.00 71.19 81 LYS A C 1
ATOM 656 O O . LYS A 1 81 ? 26.421 -10.520 -30.696 1.00 71.19 81 LYS A O 1
ATOM 661 N N . GLY A 1 82 ? 27.368 -12.378 -29.860 1.00 73.75 82 GLY A N 1
ATOM 662 C CA . GLY A 1 82 ? 26.865 -12.179 -28.495 1.00 73.75 82 GLY A CA 1
ATOM 663 C C . GLY A 1 82 ? 27.438 -10.914 -27.853 1.00 73.75 82 GLY A C 1
ATOM 664 O O . GLY A 1 82 ? 26.691 -10.096 -27.323 1.00 73.75 82 GLY A O 1
ATOM 665 N N . LEU A 1 83 ? 28.749 -10.700 -27.996 1.00 77.44 83 LEU A N 1
ATOM 666 C CA . LEU A 1 83 ? 29.428 -9.499 -27.504 1.00 77.44 83 LEU A CA 1
ATOM 667 C C . LEU A 1 83 ? 28.955 -8.230 -28.228 1.00 77.44 83 LEU A C 1
ATOM 669 O O . LEU A 1 83 ? 28.854 -7.172 -27.614 1.00 77.44 83 LEU A O 1
ATOM 673 N N . TYR A 1 84 ? 28.583 -8.339 -29.505 1.00 81.06 84 TYR A N 1
ATOM 674 C CA . TYR A 1 84 ? 27.963 -7.236 -30.237 1.00 81.06 84 TYR A CA 1
ATOM 675 C C . TYR A 1 84 ? 26.586 -6.847 -29.671 1.00 81.06 84 TYR A C 1
ATOM 677 O O . TYR A 1 84 ? 26.378 -5.672 -29.368 1.00 81.06 84 TYR A O 1
ATOM 685 N N . ILE A 1 85 ? 25.669 -7.801 -29.467 1.00 83.38 85 ILE A N 1
ATOM 686 C CA . ILE A 1 85 ? 24.354 -7.511 -28.859 1.00 83.38 85 ILE A CA 1
ATOM 687 C C . ILE A 1 85 ? 24.546 -6.927 -27.458 1.00 83.38 85 ILE A C 1
ATOM 689 O O . ILE A 1 85 ? 23.926 -5.923 -27.115 1.00 83.38 85 ILE A O 1
ATOM 693 N N . PHE A 1 86 ? 25.460 -7.509 -26.679 1.00 83.94 86 PHE A N 1
ATOM 694 C CA . PHE A 1 86 ? 25.809 -7.005 -25.359 1.00 83.94 86 PHE A CA 1
ATOM 695 C C . PHE A 1 86 ? 26.315 -5.560 -25.422 1.00 83.94 86 PHE A C 1
ATOM 697 O O . PHE A 1 86 ? 25.820 -4.720 -24.686 1.00 83.94 86 PHE A O 1
ATOM 704 N N . SER A 1 87 ? 27.200 -5.222 -26.367 1.00 83.94 87 SER A N 1
ATOM 705 C CA . SER A 1 87 ? 27.687 -3.847 -26.537 1.00 83.94 87 SER A CA 1
ATOM 706 C C . SER A 1 87 ? 26.570 -2.847 -26.859 1.00 83.94 87 SER A C 1
ATOM 708 O O . SER A 1 87 ? 26.612 -1.712 -26.390 1.00 83.94 87 SER A O 1
ATOM 710 N N . LYS A 1 88 ? 25.540 -3.266 -27.611 1.00 87.81 88 LYS A N 1
ATOM 711 C CA . LYS A 1 88 ? 24.356 -2.444 -27.900 1.00 87.81 88 LYS A CA 1
ATOM 712 C C . LYS A 1 88 ? 23.499 -2.244 -26.657 1.00 87.81 88 LYS A C 1
ATOM 714 O O . LYS A 1 88 ? 23.111 -1.114 -26.378 1.00 87.81 88 LYS A O 1
ATOM 719 N N . LEU A 1 89 ? 23.263 -3.312 -25.895 1.00 90.38 89 LEU A N 1
ATOM 720 C CA . LEU A 1 89 ? 22.573 -3.237 -24.607 1.00 90.38 89 LEU A CA 1
ATOM 721 C C . LEU A 1 89 ? 23.320 -2.311 -23.642 1.00 90.38 89 LEU A C 1
ATOM 723 O O . LEU A 1 89 ? 22.704 -1.421 -23.068 1.00 90.38 89 LEU A O 1
ATOM 727 N N . THR A 1 90 ? 24.643 -2.445 -23.525 1.00 88.25 90 THR A N 1
ATOM 728 C CA . THR A 1 90 ? 25.478 -1.571 -22.693 1.00 88.25 90 THR A CA 1
ATOM 729 C C . THR A 1 90 ? 25.423 -0.120 -23.163 1.00 88.25 90 THR A C 1
ATOM 731 O O . THR A 1 90 ? 25.263 0.774 -22.339 1.00 88.25 90 THR A O 1
ATOM 734 N N . ALA A 1 91 ? 25.506 0.143 -24.470 1.00 88.50 91 ALA A N 1
ATOM 735 C CA . ALA A 1 91 ? 25.416 1.501 -25.005 1.00 88.50 91 ALA A CA 1
ATOM 736 C C . ALA A 1 91 ? 24.046 2.142 -24.725 1.00 88.50 91 ALA A C 1
ATOM 738 O O . ALA A 1 91 ? 23.983 3.298 -24.300 1.00 88.50 91 ALA A O 1
ATOM 739 N N . ASN A 1 92 ? 22.957 1.391 -24.913 1.00 90.56 92 ASN A N 1
ATOM 740 C CA . ASN A 1 92 ? 21.607 1.851 -24.595 1.00 90.56 92 ASN A CA 1
ATOM 741 C C . ASN A 1 92 ? 21.441 2.078 -23.086 1.00 90.56 92 ASN A C 1
ATOM 743 O O . ASN A 1 92 ? 20.923 3.120 -22.697 1.00 90.56 92 ASN A O 1
ATOM 747 N N . PHE A 1 93 ? 21.945 1.171 -22.243 1.00 93.56 93 PHE A N 1
ATOM 748 C CA . PHE A 1 93 ? 21.930 1.319 -20.786 1.00 93.56 93 PHE A CA 1
ATOM 749 C C . PHE A 1 93 ? 22.687 2.569 -20.331 1.00 93.56 93 PHE A C 1
ATOM 751 O O . PHE A 1 93 ? 22.122 3.377 -19.608 1.00 93.56 93 PHE A O 1
ATOM 758 N N . ILE A 1 94 ? 23.925 2.777 -20.799 1.00 90.56 94 ILE A N 1
ATOM 759 C CA . ILE A 1 94 ? 24.723 3.972 -20.477 1.00 90.56 94 ILE A CA 1
ATOM 760 C C . ILE A 1 94 ? 23.986 5.239 -20.911 1.00 90.56 94 ILE A C 1
ATOM 762 O O . ILE A 1 94 ? 23.963 6.222 -20.177 1.00 90.56 94 ILE A O 1
ATOM 766 N N . THR A 1 95 ? 23.362 5.216 -22.090 1.00 88.69 95 THR A N 1
ATOM 767 C CA . THR A 1 95 ? 22.610 6.367 -22.593 1.00 88.69 95 THR A CA 1
ATOM 768 C C . THR A 1 95 ? 21.415 6.679 -21.690 1.00 88.69 95 THR A C 1
ATOM 770 O O . THR A 1 95 ? 21.294 7.811 -21.231 1.00 88.69 95 THR A O 1
ATOM 773 N N . VAL A 1 96 ? 20.578 5.681 -21.374 1.00 92.81 96 VAL A N 1
ATOM 774 C CA . VAL A 1 96 ? 19.450 5.830 -20.434 1.00 92.81 96 VAL A CA 1
ATOM 775 C C . VAL A 1 96 ? 19.945 6.299 -19.066 1.00 92.81 96 VAL A C 1
ATOM 777 O O . VAL A 1 96 ? 19.384 7.236 -18.515 1.00 92.81 96 VAL A O 1
ATOM 780 N N . PHE A 1 97 ? 21.030 5.720 -18.553 1.00 93.00 97 PHE A N 1
ATOM 781 C CA . PHE A 1 97 ? 21.621 6.064 -17.262 1.00 93.00 97 PHE A CA 1
ATOM 782 C C . PHE A 1 97 ? 22.075 7.524 -17.187 1.00 93.00 97 PHE A C 1
ATOM 784 O O . PHE A 1 97 ? 21.732 8.220 -16.234 1.00 93.00 97 PHE A O 1
ATOM 791 N N . ILE A 1 98 ? 22.781 8.020 -18.208 1.00 89.12 98 ILE A N 1
ATOM 792 C CA . ILE A 1 98 ? 23.179 9.433 -18.290 1.00 89.12 98 ILE A CA 1
ATOM 793 C C . ILE A 1 98 ? 21.941 10.336 -18.308 1.00 89.12 98 ILE A C 1
ATOM 795 O O . ILE A 1 98 ? 21.918 11.354 -17.615 1.00 89.12 98 ILE A O 1
ATOM 799 N N . PHE A 1 99 ? 20.897 9.963 -19.055 1.00 85.12 99 PHE A N 1
ATOM 800 C CA . PHE A 1 99 ? 19.647 10.724 -19.072 1.00 85.12 99 PHE A CA 1
ATOM 801 C C . PHE A 1 99 ? 18.940 10.721 -17.713 1.00 85.12 99 PHE A C 1
ATOM 803 O O . PHE A 1 99 ? 18.486 11.774 -17.270 1.00 85.12 99 PHE A O 1
ATOM 810 N N . THR A 1 100 ? 18.881 9.580 -17.026 1.00 89.25 100 THR A N 1
ATOM 811 C CA . THR A 1 100 ? 18.307 9.487 -15.680 1.00 89.25 100 THR A CA 1
ATOM 812 C C . THR A 1 100 ? 19.091 10.334 -14.679 1.00 89.25 100 THR A C 1
ATOM 814 O O . THR A 1 100 ? 18.477 11.060 -13.905 1.00 89.25 100 THR A O 1
ATOM 817 N N . ILE A 1 101 ? 20.430 10.320 -14.728 1.00 88.38 101 ILE A N 1
ATOM 818 C CA . ILE A 1 101 ? 21.268 11.200 -13.896 1.00 88.38 101 ILE A CA 1
ATOM 819 C C . ILE A 1 101 ? 20.955 12.666 -14.178 1.00 88.38 101 ILE A C 1
ATOM 821 O O . ILE A 1 101 ? 20.817 13.455 -13.249 1.00 88.38 101 ILE A O 1
ATOM 825 N N . PHE A 1 102 ? 20.836 13.045 -15.449 1.00 84.81 102 PHE A N 1
ATOM 826 C CA . PHE A 1 102 ? 20.531 14.422 -15.815 1.00 84.81 102 PHE A CA 1
ATOM 827 C C . PHE A 1 102 ? 19.169 14.876 -15.265 1.00 84.81 102 PHE A C 1
ATOM 829 O O . PHE A 1 102 ? 19.080 15.956 -14.686 1.00 84.81 102 PHE A O 1
ATOM 836 N N . LEU A 1 103 ? 18.131 14.039 -15.378 1.00 81.25 103 LEU A N 1
ATOM 837 C CA . LEU A 1 103 ? 16.820 14.311 -14.775 1.00 81.25 103 LEU A CA 1
ATOM 838 C C . LEU A 1 103 ? 16.902 14.408 -13.251 1.00 81.25 103 LEU A C 1
ATOM 840 O O . LEU A 1 103 ? 16.355 15.336 -12.665 1.00 81.25 103 LEU A O 1
ATOM 844 N N . TYR A 1 104 ? 17.644 13.502 -12.617 1.00 83.62 104 TYR A N 1
ATOM 845 C CA . TYR A 1 104 ? 17.867 13.539 -11.178 1.00 83.62 104 TYR A CA 1
ATOM 846 C C . TYR A 1 104 ? 18.553 14.838 -10.731 1.00 83.62 104 TYR A C 1
ATOM 848 O O . TYR A 1 104 ? 18.131 15.433 -9.746 1.00 83.62 104 TYR A O 1
ATOM 856 N N . ILE A 1 105 ? 19.552 15.330 -11.474 1.00 83.31 105 ILE A N 1
ATOM 857 C CA . ILE A 1 105 ? 20.207 16.618 -11.191 1.00 83.31 105 ILE A CA 1
ATOM 858 C C . ILE A 1 105 ? 19.209 17.778 -11.301 1.00 83.31 105 ILE A C 1
ATOM 860 O O . ILE A 1 105 ? 19.240 18.676 -10.463 1.00 83.31 105 ILE A O 1
ATOM 864 N N . ILE A 1 106 ? 18.309 17.767 -12.290 1.00 78.94 106 ILE A N 1
ATOM 865 C CA . ILE A 1 106 ? 17.259 18.791 -12.415 1.00 78.94 106 ILE A CA 1
ATOM 866 C C . ILE A 1 106 ? 16.341 18.771 -11.188 1.00 78.94 106 ILE A C 1
ATOM 868 O O . ILE A 1 106 ? 16.111 19.822 -10.587 1.00 78.94 106 ILE A O 1
ATOM 872 N N . CYS A 1 107 ? 15.867 17.590 -10.780 1.00 75.56 107 CYS A N 1
ATOM 873 C CA . CYS A 1 107 ? 15.036 17.443 -9.585 1.00 75.56 107 CYS A CA 1
ATOM 874 C C . CYS A 1 107 ? 15.779 17.889 -8.322 1.00 75.56 107 CYS A C 1
ATOM 876 O O . CYS A 1 107 ? 15.216 18.615 -7.506 1.00 75.56 107 CYS A O 1
ATOM 878 N N . LEU A 1 108 ? 17.062 17.535 -8.192 1.00 79.38 108 LEU A N 1
ATOM 879 C CA . LEU A 1 108 ? 17.911 17.972 -7.087 1.00 79.38 108 LEU A CA 1
ATOM 880 C C . LEU A 1 108 ? 17.984 19.501 -7.034 1.00 79.38 108 LEU A C 1
ATOM 882 O O . LEU A 1 108 ? 17.734 20.075 -5.984 1.00 79.38 108 LEU A O 1
ATOM 886 N N . ILE A 1 109 ? 18.253 20.175 -8.159 1.00 79.69 109 ILE A N 1
ATOM 887 C CA . ILE A 1 109 ? 18.270 21.647 -8.231 1.00 79.69 109 ILE A CA 1
ATOM 888 C C . ILE A 1 109 ? 16.919 22.239 -7.804 1.00 79.69 109 ILE A C 1
ATOM 890 O O . ILE A 1 109 ? 16.899 23.288 -7.163 1.00 79.69 109 ILE A O 1
ATOM 894 N N . GLY A 1 110 ? 15.804 21.580 -8.136 1.00 74.31 110 GLY A N 1
ATOM 895 C CA . GLY A 1 110 ? 14.472 21.948 -7.651 1.00 74.31 110 GLY A CA 1
ATOM 896 C C . GLY A 1 110 ? 14.360 21.867 -6.126 1.00 74.31 110 GLY A C 1
ATOM 897 O O . GLY A 1 110 ? 13.969 22.844 -5.493 1.00 74.31 110 GLY A O 1
ATOM 898 N N . ILE A 1 111 ? 14.785 20.748 -5.533 1.00 73.25 111 ILE A N 1
ATOM 899 C CA . ILE A 1 111 ? 14.778 20.530 -4.076 1.00 73.25 111 ILE A CA 1
ATOM 900 C C . ILE A 1 111 ? 15.696 21.531 -3.358 1.00 73.25 111 ILE A C 1
ATOM 902 O O . ILE A 1 111 ? 15.311 22.086 -2.334 1.00 73.25 111 ILE A O 1
ATOM 906 N N . LEU A 1 112 ? 16.879 21.827 -3.911 1.00 75.88 112 LEU A N 1
ATOM 907 C CA . LEU A 1 112 ? 17.832 22.791 -3.338 1.00 75.88 112 LEU A CA 1
ATOM 908 C C . LEU A 1 112 ? 17.273 24.223 -3.253 1.00 75.88 112 LEU A C 1
ATOM 910 O O . LEU A 1 112 ? 17.817 25.042 -2.518 1.00 75.88 112 LEU A O 1
ATOM 914 N N . LYS A 1 113 ? 16.222 24.544 -4.019 1.00 75.62 113 LYS A N 1
ATOM 915 C CA . LYS A 1 113 ? 15.553 25.853 -3.984 1.00 75.62 113 LYS A CA 1
ATOM 916 C C . LYS A 1 113 ? 14.438 25.940 -2.942 1.00 75.62 113 LYS A C 1
ATOM 918 O O . LYS A 1 113 ? 13.886 27.025 -2.767 1.00 75.62 113 LYS A O 1
ATOM 923 N N . LEU A 1 114 ? 14.085 24.836 -2.282 1.00 70.50 114 LEU A N 1
ATOM 924 C CA . LEU A 1 114 ? 13.078 24.848 -1.228 1.00 70.50 114 LEU A CA 1
ATOM 925 C C . LEU A 1 114 ? 13.646 25.508 0.040 1.00 70.50 114 LEU A C 1
ATOM 927 O O . LEU A 1 114 ? 14.799 25.247 0.399 1.00 70.50 114 LEU A O 1
ATOM 931 N N . PRO A 1 115 ? 12.859 26.352 0.734 1.00 64.31 115 PRO A N 1
ATOM 932 C CA . PRO A 1 115 ? 13.232 26.819 2.066 1.00 64.31 115 PRO A CA 1
ATOM 933 C C . PRO A 1 115 ? 13.385 25.603 2.996 1.00 64.31 115 PRO A C 1
ATOM 935 O O . PRO A 1 115 ? 12.623 24.654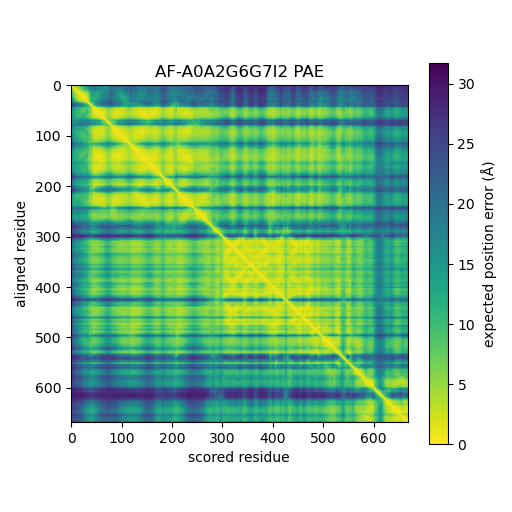 2.878 1.00 64.31 115 PRO A O 1
ATOM 938 N N . ASP A 1 116 ? 14.374 25.611 3.894 1.00 70.06 116 ASP A N 1
ATOM 939 C CA . ASP A 1 116 ? 14.678 24.523 4.844 1.00 70.06 116 ASP A CA 1
ATOM 940 C C . ASP A 1 116 ? 15.105 23.163 4.247 1.00 70.06 116 ASP A C 1
ATOM 942 O O . ASP A 1 116 ? 14.643 22.105 4.672 1.00 70.06 116 ASP A O 1
ATOM 946 N N . ILE A 1 117 ? 16.072 23.159 3.325 1.00 67.25 117 ILE A N 1
ATOM 947 C CA . ILE A 1 117 ? 16.643 21.955 2.678 1.00 67.25 117 ILE A CA 1
ATOM 948 C C . ILE A 1 117 ? 16.877 20.734 3.596 1.00 67.25 117 ILE A C 1
ATOM 950 O O . ILE A 1 117 ? 16.609 19.605 3.186 1.00 67.25 117 ILE A O 1
ATOM 954 N N . ASN A 1 118 ? 17.345 20.937 4.834 1.00 68.94 118 ASN A N 1
ATOM 955 C CA . ASN A 1 118 ? 17.619 19.847 5.780 1.00 68.94 118 ASN A CA 1
ATOM 956 C C . ASN A 1 118 ? 16.351 19.054 6.124 1.00 68.94 118 ASN A C 1
ATOM 958 O O . ASN A 1 118 ? 16.421 17.840 6.300 1.00 68.94 118 ASN A O 1
ATOM 962 N N . LYS A 1 119 ? 15.191 19.721 6.161 1.00 65.19 119 LYS A N 1
ATOM 963 C CA . LYS A 1 119 ? 13.890 19.089 6.409 1.00 65.19 119 LYS A CA 1
ATOM 964 C C . LYS A 1 119 ? 13.425 18.257 5.210 1.00 65.19 119 LYS A C 1
ATOM 966 O O . LYS A 1 119 ? 12.770 17.241 5.393 1.00 65.19 119 LYS A O 1
ATOM 971 N N . TYR A 1 120 ? 13.832 18.622 3.993 1.00 70.06 120 TYR A N 1
ATOM 972 C CA . TYR A 1 120 ? 13.447 17.943 2.750 1.00 70.06 120 TYR A CA 1
ATOM 973 C C . TYR A 1 120 ? 14.450 16.873 2.294 1.00 70.06 120 TYR A C 1
ATOM 975 O O . TYR A 1 120 ? 14.293 16.302 1.216 1.00 70.06 120 TYR A O 1
ATOM 983 N N . PHE A 1 121 ? 15.479 16.556 3.087 1.00 71.81 121 PHE A N 1
ATOM 984 C CA . PHE A 1 121 ? 16.516 15.607 2.670 1.00 71.81 121 PHE A CA 1
ATOM 985 C C . PHE A 1 121 ? 15.971 14.192 2.392 1.00 71.81 121 PHE A C 1
ATOM 987 O O . PHE A 1 121 ? 16.474 13.508 1.500 1.00 71.81 121 PHE A O 1
ATOM 994 N N . PHE A 1 122 ? 14.895 13.770 3.069 1.00 72.62 122 PHE A N 1
ATOM 995 C CA . PHE A 1 122 ? 14.242 12.480 2.797 1.00 72.62 122 PHE A CA 1
ATOM 996 C C . PHE A 1 122 ? 13.713 12.371 1.352 1.00 72.62 122 PHE A C 1
ATOM 998 O O . PHE A 1 122 ? 13.782 11.296 0.746 1.00 72.62 122 PHE A O 1
ATOM 1005 N N . TYR A 1 123 ? 13.290 13.488 0.741 1.00 74.62 123 TYR A N 1
ATOM 1006 C CA . TYR A 1 123 ? 12.888 13.514 -0.668 1.00 74.62 123 TYR A CA 1
ATOM 1007 C C . TYR A 1 123 ? 14.037 13.138 -1.593 1.00 74.62 123 TYR A C 1
ATOM 1009 O O . TYR A 1 123 ? 13.800 12.514 -2.624 1.00 74.62 123 TYR A O 1
ATOM 1017 N N . VAL A 1 124 ? 15.279 13.484 -1.245 1.00 77.88 124 VAL A N 1
ATOM 1018 C CA . VAL A 1 124 ? 16.454 13.145 -2.055 1.00 77.88 124 VAL A CA 1
ATOM 1019 C C . VAL A 1 124 ? 16.624 11.628 -2.101 1.00 77.88 124 VAL A C 1
ATOM 1021 O O . VAL A 1 124 ? 16.758 11.055 -3.183 1.00 77.88 124 VAL A O 1
ATOM 1024 N N . THR A 1 125 ? 16.550 10.960 -0.945 1.00 77.12 125 THR A N 1
ATOM 1025 C CA . THR A 1 125 ? 16.713 9.502 -0.861 1.00 77.12 125 THR A CA 1
ATOM 1026 C C . THR A 1 125 ? 15.618 8.739 -1.599 1.00 77.12 125 THR A C 1
ATOM 1028 O O . THR A 1 125 ? 15.924 7.792 -2.329 1.00 77.12 125 THR A O 1
ATOM 1031 N N . ASP A 1 126 ? 14.359 9.161 -1.484 1.00 77.50 126 ASP A N 1
ATOM 1032 C CA . ASP A 1 126 ? 13.266 8.479 -2.181 1.00 77.50 126 ASP A CA 1
ATOM 1033 C C . ASP A 1 126 ? 13.199 8.839 -3.670 1.00 77.50 126 ASP A C 1
ATOM 1035 O O . ASP A 1 126 ? 12.886 7.973 -4.491 1.00 77.50 126 ASP A O 1
ATOM 1039 N N . SER A 1 127 ? 13.640 10.040 -4.058 1.00 79.56 127 SER A N 1
ATOM 1040 C CA . SER A 1 127 ? 13.800 10.416 -5.469 1.00 79.56 127 SER A CA 1
ATOM 1041 C C . SER A 1 127 ? 14.815 9.528 -6.191 1.00 79.56 127 SER A C 1
ATOM 1043 O O . SER A 1 127 ? 14.606 9.191 -7.354 1.00 79.56 127 SER A O 1
ATOM 1045 N N . VAL A 1 128 ? 15.900 9.093 -5.533 1.00 84.56 128 VAL A N 1
ATOM 1046 C CA . VAL A 1 128 ? 16.863 8.150 -6.140 1.00 84.56 128 VAL A CA 1
ATOM 1047 C C . VAL A 1 128 ? 16.198 6.809 -6.446 1.00 84.56 128 VAL A C 1
ATOM 1049 O O . VAL A 1 128 ? 16.356 6.280 -7.553 1.00 84.56 128 VAL A O 1
ATOM 1052 N N . LYS A 1 129 ? 15.439 6.259 -5.487 1.00 86.06 129 LYS A N 1
ATOM 1053 C CA . LYS A 1 129 ? 14.695 5.003 -5.681 1.00 86.06 129 LYS A CA 1
ATOM 1054 C C . LYS A 1 129 ? 13.691 5.156 -6.818 1.00 86.06 129 LYS A C 1
ATOM 1056 O O . LYS A 1 129 ? 13.659 4.320 -7.717 1.00 86.06 129 LYS A O 1
ATOM 1061 N N . TYR A 1 130 ? 12.948 6.258 -6.819 1.00 85.75 130 TYR A N 1
ATOM 1062 C CA . TYR A 1 130 ? 11.953 6.574 -7.833 1.00 85.75 130 TYR A CA 1
ATOM 1063 C C . TYR A 1 130 ? 12.563 6.711 -9.236 1.00 85.75 130 TYR A C 1
ATOM 1065 O O . TYR A 1 130 ? 12.097 6.075 -10.178 1.00 85.75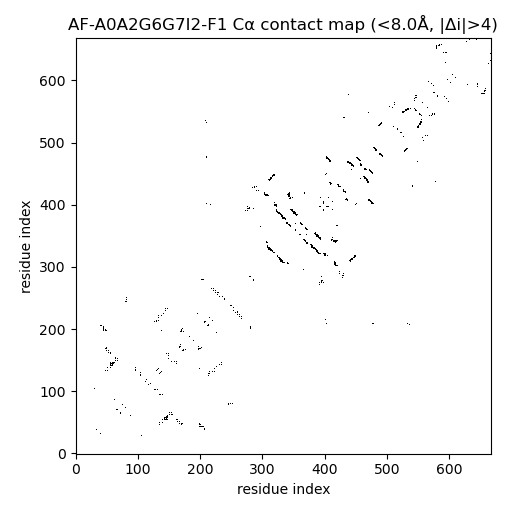 130 TYR A O 1
ATOM 1073 N N . MET A 1 131 ? 13.658 7.463 -9.384 1.00 88.00 131 MET A N 1
ATOM 1074 C CA . MET A 1 131 ? 14.365 7.629 -10.661 1.00 88.00 131 MET A CA 1
ATOM 1075 C C . MET A 1 131 ? 14.944 6.310 -11.175 1.00 88.00 131 MET A C 1
ATOM 1077 O O . MET A 1 131 ? 14.878 6.012 -12.370 1.00 88.00 131 MET A O 1
ATOM 1081 N N . THR A 1 132 ? 15.480 5.489 -10.274 1.00 91.06 132 THR A N 1
ATOM 1082 C CA . THR A 1 132 ? 15.971 4.152 -10.619 1.00 91.06 132 THR A CA 1
ATOM 1083 C C . THR A 1 132 ? 14.828 3.275 -11.128 1.00 91.06 132 THR A C 1
ATOM 1085 O O . THR A 1 132 ? 14.941 2.663 -12.192 1.00 91.06 132 THR A O 1
ATOM 1088 N N . LEU A 1 133 ? 13.714 3.251 -10.395 1.00 90.31 133 LEU A N 1
ATOM 1089 C CA . LEU A 1 133 ? 12.562 2.412 -10.692 1.00 90.31 133 LEU A CA 1
ATOM 1090 C C . LEU A 1 133 ? 11.858 2.824 -11.986 1.00 90.31 133 LEU A C 1
ATOM 1092 O O . LEU A 1 133 ? 11.671 1.975 -12.853 1.00 90.31 133 LEU A O 1
ATOM 1096 N N . TYR A 1 134 ? 11.509 4.106 -12.130 1.00 89.19 134 TYR A N 1
ATOM 1097 C CA . TYR A 1 134 ? 10.603 4.598 -13.174 1.00 89.19 134 TYR A CA 1
ATOM 1098 C C . TYR A 1 134 ? 11.269 5.245 -14.385 1.00 89.19 134 TYR A C 1
ATOM 1100 O O . TYR A 1 134 ? 10.618 5.415 -15.415 1.00 89.19 134 TYR A O 1
ATOM 1108 N N . TYR A 1 135 ? 12.558 5.577 -14.305 1.00 91.75 135 TYR A N 1
ATOM 1109 C CA . TYR A 1 135 ? 13.303 6.085 -15.455 1.00 91.75 135 TYR A CA 1
ATOM 1110 C C . TYR A 1 135 ? 14.370 5.091 -15.890 1.00 91.75 135 TYR A C 1
ATOM 1112 O O . TYR A 1 135 ? 14.330 4.638 -17.028 1.00 91.75 135 TYR A O 1
ATOM 1120 N N . LEU A 1 136 ? 15.290 4.682 -15.015 1.00 95.06 136 LEU A N 1
ATOM 1121 C CA . LEU A 1 136 ? 16.397 3.819 -15.441 1.00 95.06 136 LEU A CA 1
ATOM 1122 C C . LEU A 1 136 ? 15.915 2.443 -15.926 1.00 95.06 136 LEU A C 1
ATOM 1124 O O . LEU A 1 136 ? 16.183 2.067 -17.070 1.00 95.06 136 LEU A O 1
ATOM 1128 N N . ILE A 1 137 ? 15.191 1.696 -15.083 1.00 95.56 137 ILE A N 1
ATOM 1129 C CA . ILE A 1 137 ? 14.723 0.343 -15.434 1.00 95.56 137 ILE A CA 1
ATOM 1130 C C . ILE A 1 137 ? 13.704 0.412 -16.579 1.00 95.56 137 ILE A C 1
ATOM 1132 O O . ILE A 1 137 ? 13.799 -0.355 -17.541 1.00 95.56 137 ILE A O 1
ATOM 1136 N N . VAL A 1 138 ? 12.769 1.362 -16.523 1.00 95.38 138 VAL A N 1
ATOM 1137 C CA . VAL A 1 138 ? 11.720 1.550 -17.540 1.00 95.38 138 VAL A CA 1
ATOM 1138 C C . VAL A 1 138 ? 12.301 1.946 -18.887 1.00 95.38 138 VAL A C 1
ATOM 1140 O O . VAL A 1 138 ? 12.012 1.298 -19.888 1.00 95.38 138 VAL A O 1
ATOM 1143 N N . GLY A 1 139 ? 13.154 2.970 -18.929 1.00 95.75 139 GLY A N 1
ATOM 1144 C CA . GLY A 1 139 ? 13.801 3.423 -20.157 1.00 95.75 139 GLY A CA 1
ATOM 1145 C C . GLY A 1 139 ? 14.677 2.337 -20.766 1.00 95.75 139 GLY A C 1
ATOM 1146 O O . GLY A 1 139 ? 14.666 2.134 -21.981 1.00 95.75 139 GLY A O 1
ATOM 1147 N N . PHE A 1 140 ? 15.384 1.563 -19.938 1.00 97.38 140 PHE A N 1
ATOM 1148 C CA . PHE A 1 140 ? 16.167 0.444 -20.444 1.00 97.38 140 PHE A CA 1
ATOM 1149 C C . PHE A 1 140 ? 15.274 -0.668 -21.013 1.00 97.38 140 PHE A C 1
ATOM 1151 O O . PHE A 1 140 ? 15.516 -1.125 -22.129 1.00 97.38 140 PHE A O 1
ATOM 1158 N N . THR A 1 141 ? 14.190 -1.031 -20.322 1.00 97.25 141 THR A N 1
ATOM 1159 C CA . THR A 1 141 ? 13.197 -2.008 -20.806 1.00 97.25 141 THR A CA 1
ATOM 1160 C C . THR A 1 141 ? 12.565 -1.559 -22.126 1.00 97.25 141 THR A C 1
ATOM 1162 O O . THR A 1 141 ? 12.555 -2.306 -23.103 1.00 97.25 141 THR A O 1
ATOM 1165 N N . ALA A 1 142 ? 12.125 -0.303 -22.195 1.00 97.62 142 ALA A N 1
ATOM 1166 C CA . ALA A 1 142 ? 11.600 0.346 -23.391 1.00 97.62 142 ALA A CA 1
ATOM 1167 C C . ALA A 1 142 ? 12.612 0.284 -24.553 1.00 97.62 142 ALA A C 1
ATOM 1169 O O . ALA A 1 142 ? 12.271 -0.086 -25.676 1.00 97.62 142 ALA A O 1
ATOM 1170 N N . SER A 1 143 ? 13.889 0.560 -24.282 1.00 97.31 143 SER A N 1
ATOM 1171 C CA . SER A 1 143 ? 14.960 0.440 -25.273 1.00 97.31 143 SER A CA 1
ATOM 1172 C C . SER A 1 143 ? 15.152 -0.996 -25.777 1.00 97.31 143 SER A C 1
ATOM 1174 O O . SER A 1 143 ? 15.274 -1.206 -26.985 1.00 97.31 143 SER A O 1
ATOM 1176 N N . VAL A 1 144 ? 15.101 -1.998 -24.894 1.00 97.25 144 VAL A N 1
ATOM 1177 C CA . VAL A 1 144 ? 15.154 -3.422 -25.274 1.00 97.25 144 VAL A CA 1
ATOM 1178 C C . VAL A 1 144 ? 13.965 -3.800 -26.162 1.00 97.25 144 VAL A C 1
ATOM 1180 O O . VAL A 1 144 ? 14.160 -4.423 -27.205 1.00 97.25 144 VAL A O 1
ATOM 1183 N N . ILE A 1 145 ? 12.750 -3.363 -25.823 1.00 97.44 145 ILE A N 1
ATOM 1184 C CA . ILE A 1 145 ? 11.551 -3.568 -26.655 1.00 97.44 145 ILE A CA 1
ATOM 1185 C C . ILE A 1 145 ? 11.723 -2.910 -28.030 1.00 97.44 145 ILE A C 1
ATOM 1187 O O . ILE A 1 145 ? 11.443 -3.526 -29.060 1.00 97.44 145 ILE A O 1
ATOM 1191 N N . GLY A 1 146 ? 12.277 -1.697 -28.076 1.00 97.12 146 GLY A N 1
ATOM 1192 C CA . GLY A 1 146 ? 12.653 -1.040 -29.325 1.00 97.12 146 GLY A CA 1
ATOM 1193 C C . GLY A 1 146 ? 13.610 -1.885 -30.172 1.00 97.12 146 GLY A C 1
ATOM 1194 O O . GLY A 1 146 ? 13.399 -2.030 -31.377 1.00 97.12 146 GLY A O 1
ATOM 1195 N N . MET A 1 147 ? 14.632 -2.493 -29.557 1.00 95.81 147 MET A N 1
ATOM 1196 C CA . MET A 1 147 ? 15.562 -3.400 -30.247 1.00 95.81 147 MET A CA 1
ATOM 1197 C C . MET A 1 147 ? 14.854 -4.643 -30.802 1.00 95.81 147 MET A C 1
ATOM 1199 O O . MET A 1 147 ? 15.144 -5.040 -31.932 1.00 95.81 147 MET A O 1
ATOM 1203 N N . ILE A 1 148 ? 13.912 -5.230 -30.050 1.00 96.44 148 ILE A N 1
ATOM 1204 C CA . ILE A 1 148 ? 13.085 -6.365 -30.497 1.00 96.44 148 ILE A CA 1
ATOM 1205 C C . ILE A 1 148 ? 12.324 -5.987 -31.771 1.00 96.44 148 ILE A C 1
ATOM 1207 O O . ILE A 1 148 ? 12.454 -6.666 -32.792 1.00 96.44 148 ILE A O 1
ATOM 1211 N N . VAL A 1 149 ? 11.588 -4.870 -31.750 1.00 96.50 149 VAL A N 1
ATOM 1212 C CA . VAL A 1 149 ? 10.818 -4.407 -32.915 1.00 96.50 149 VAL A CA 1
ATOM 1213 C C . VAL A 1 149 ? 11.744 -4.071 -34.084 1.00 96.50 149 VAL A C 1
ATOM 1215 O O . VAL A 1 149 ? 11.463 -4.456 -35.216 1.00 96.50 149 VAL A O 1
ATOM 1218 N N . GLY A 1 150 ? 12.881 -3.421 -33.824 1.00 94.12 150 GLY A N 1
ATOM 1219 C CA . GLY A 1 150 ? 13.875 -3.089 -34.848 1.00 94.12 150 GLY A CA 1
ATOM 1220 C C . GLY A 1 150 ? 14.482 -4.315 -35.524 1.00 94.12 150 GLY A C 1
ATOM 1221 O O . GLY A 1 150 ? 14.806 -4.255 -36.709 1.00 94.12 150 GLY A O 1
ATOM 1222 N N . LYS A 1 151 ? 14.603 -5.432 -34.796 1.00 92.19 151 LYS A N 1
ATOM 1223 C CA . LYS A 1 151 ? 15.087 -6.702 -35.343 1.00 92.19 151 LYS A CA 1
ATOM 1224 C C . LYS A 1 151 ? 14.014 -7.446 -36.140 1.00 92.19 151 LYS A C 1
ATOM 1226 O O . LYS A 1 151 ? 14.339 -8.018 -37.176 1.00 92.19 151 LYS A O 1
ATOM 1231 N N . LEU A 1 152 ? 12.764 -7.446 -35.673 1.00 93.50 152 LEU A N 1
ATOM 1232 C CA . LEU A 1 152 ? 11.646 -8.123 -36.346 1.00 93.50 152 LEU A CA 1
ATOM 1233 C C . LEU A 1 152 ? 11.156 -7.361 -37.586 1.00 93.50 152 LEU A C 1
ATOM 1235 O O . LEU A 1 152 ? 10.804 -7.973 -38.590 1.00 93.50 152 LEU A O 1
ATOM 1239 N N . LEU A 1 153 ? 11.145 -6.027 -37.525 1.00 93.75 153 LEU A N 1
ATOM 1240 C CA . LEU A 1 153 ? 10.610 -5.130 -38.550 1.00 93.75 153 LEU A CA 1
ATOM 1241 C C . LEU A 1 153 ? 11.608 -3.993 -38.847 1.00 93.75 153 LEU A C 1
ATOM 1243 O O . LEU A 1 153 ? 11.378 -2.848 -38.449 1.00 93.75 153 LEU A O 1
ATOM 1247 N N . PRO A 1 154 ? 12.714 -4.255 -39.570 1.00 90.38 154 PRO A N 1
ATOM 1248 C CA . PRO A 1 154 ? 13.756 -3.263 -39.851 1.00 90.38 154 PRO A CA 1
ATOM 1249 C C . PRO A 1 154 ? 13.341 -2.268 -40.956 1.00 90.38 154 PRO A C 1
ATOM 1251 O O . PRO A 1 154 ? 14.056 -2.050 -41.933 1.00 90.38 154 PRO A O 1
ATOM 1254 N N . ASN A 1 155 ? 12.171 -1.643 -40.833 1.00 91.88 155 ASN A N 1
ATOM 1255 C CA . ASN A 1 155 ? 11.628 -0.687 -41.797 1.00 91.88 155 ASN A CA 1
ATOM 1256 C C . ASN A 1 155 ? 10.910 0.479 -41.090 1.00 91.88 155 ASN A C 1
ATOM 1258 O O . ASN A 1 155 ? 10.703 0.468 -39.881 1.00 91.88 155 ASN A O 1
ATOM 1262 N N . LYS A 1 156 ? 10.515 1.517 -41.841 1.00 89.69 156 LYS A N 1
ATOM 1263 C CA . LYS A 1 156 ? 9.830 2.690 -41.259 1.00 89.69 156 LYS A CA 1
ATOM 1264 C C . LYS A 1 156 ? 8.504 2.334 -40.574 1.00 89.69 156 LYS A C 1
ATOM 1266 O O . LYS A 1 156 ? 8.126 3.013 -39.629 1.00 89.69 156 LYS A O 1
ATOM 1271 N N . PHE A 1 157 ? 7.821 1.286 -41.033 1.00 93.12 157 PHE A N 1
ATOM 1272 C CA . PHE A 1 157 ? 6.588 0.807 -40.415 1.00 93.12 157 PHE A CA 1
ATOM 1273 C C . PHE A 1 157 ? 6.852 0.191 -39.033 1.00 93.12 157 PHE A C 1
ATOM 1275 O O . PHE A 1 157 ? 6.108 0.459 -38.097 1.00 93.12 157 PHE A O 1
ATOM 1282 N N . GLY A 1 158 ? 7.974 -0.514 -38.855 1.00 93.44 158 GLY A N 1
ATOM 1283 C CA . GLY A 1 158 ? 8.426 -1.002 -37.551 1.00 93.44 158 GLY A CA 1
ATOM 1284 C C . GLY A 1 158 ? 8.587 0.110 -36.513 1.00 93.44 158 GLY A C 1
ATOM 1285 O O . GLY A 1 158 ? 8.268 -0.096 -35.351 1.00 93.44 158 GLY A O 1
ATOM 1286 N N . MET A 1 159 ? 8.983 1.318 -36.924 1.00 91.50 159 MET A N 1
ATOM 1287 C CA . MET A 1 159 ? 9.043 2.478 -36.025 1.00 91.50 159 MET A CA 1
ATOM 1288 C C . MET A 1 159 ? 7.649 2.923 -35.556 1.00 91.50 159 MET A C 1
ATOM 1290 O O . MET A 1 159 ? 7.487 3.245 -34.385 1.00 91.50 159 MET A O 1
ATOM 1294 N N . VAL A 1 160 ? 6.641 2.895 -36.437 1.00 94.00 160 VAL A N 1
ATOM 1295 C CA . VAL A 1 160 ? 5.239 3.184 -36.073 1.00 94.00 160 VAL A CA 1
ATOM 1296 C C . VAL A 1 160 ? 4.724 2.137 -35.086 1.00 94.00 160 VAL A C 1
ATOM 1298 O O . VAL A 1 160 ? 4.157 2.494 -34.057 1.00 94.00 160 VAL A O 1
ATOM 1301 N N . ILE A 1 161 ? 4.987 0.854 -35.355 1.00 95.62 161 ILE A N 1
ATOM 1302 C CA . ILE A 1 161 ? 4.644 -0.242 -34.439 1.00 95.62 161 ILE A CA 1
ATOM 1303 C C . ILE A 1 161 ? 5.330 -0.057 -33.083 1.00 95.62 161 ILE A C 1
ATOM 1305 O O . ILE A 1 161 ? 4.679 -0.190 -32.053 1.00 95.62 161 ILE A O 1
ATOM 1309 N N . ALA A 1 162 ? 6.614 0.303 -33.068 1.00 93.81 162 ALA A N 1
ATOM 1310 C CA . ALA A 1 162 ? 7.353 0.555 -31.837 1.00 93.81 162 ALA A CA 1
ATOM 1311 C C . ALA A 1 162 ? 6.707 1.685 -31.014 1.00 93.81 162 ALA A C 1
ATOM 1313 O O . ALA A 1 162 ? 6.505 1.531 -29.812 1.00 93.81 162 ALA A O 1
ATOM 1314 N N . THR A 1 163 ? 6.314 2.789 -31.657 1.00 92.19 163 THR A N 1
ATOM 1315 C CA . THR A 1 163 ? 5.586 3.885 -31.000 1.00 92.19 163 THR A CA 1
ATOM 1316 C C . THR A 1 163 ? 4.247 3.424 -30.428 1.00 92.19 163 THR A C 1
ATOM 1318 O O . THR A 1 163 ? 3.957 3.736 -29.277 1.00 92.19 163 THR A O 1
ATOM 1321 N N . ILE A 1 164 ? 3.457 2.651 -31.182 1.00 92.75 164 ILE A N 1
ATOM 1322 C CA . ILE A 1 164 ? 2.178 2.105 -30.702 1.00 92.75 164 ILE A CA 1
ATOM 1323 C C . ILE A 1 164 ? 2.405 1.223 -29.470 1.00 92.75 164 ILE A C 1
ATOM 1325 O O . ILE A 1 164 ? 1.756 1.431 -28.451 1.00 92.75 164 ILE A O 1
ATOM 1329 N N . VAL A 1 165 ? 3.370 0.298 -29.522 1.00 93.69 165 VAL A N 1
ATOM 1330 C CA . VAL A 1 165 ? 3.738 -0.540 -28.368 1.00 93.69 165 VAL A CA 1
ATOM 1331 C C . VAL A 1 165 ? 4.109 0.328 -27.166 1.00 93.69 165 VAL A C 1
ATOM 1333 O O . VAL A 1 165 ? 3.615 0.079 -26.072 1.00 93.69 165 VAL A O 1
ATOM 1336 N N . GLY A 1 166 ? 4.904 1.383 -27.368 1.00 92.56 166 GLY A N 1
ATOM 1337 C CA . GLY A 1 166 ? 5.271 2.335 -26.318 1.00 92.56 166 GLY A CA 1
ATOM 1338 C C . GLY A 1 166 ? 4.082 3.017 -25.646 1.00 92.56 166 GLY A C 1
ATOM 1339 O O . GLY A 1 166 ? 4.079 3.170 -24.427 1.00 92.56 166 GLY A O 1
ATOM 1340 N N . LEU A 1 167 ? 3.053 3.369 -26.419 1.00 90.38 167 LEU A N 1
ATOM 1341 C CA . LEU A 1 167 ? 1.820 3.949 -25.884 1.00 90.38 167 LEU A CA 1
ATOM 1342 C C . LEU A 1 167 ? 1.020 2.948 -25.035 1.00 90.38 167 LEU A C 1
ATOM 1344 O O . LEU A 1 167 ? 0.432 3.354 -24.036 1.00 90.38 167 LEU A O 1
ATOM 1348 N N . PHE A 1 168 ? 1.026 1.660 -25.399 1.00 89.25 168 PHE A N 1
ATOM 1349 C CA . PHE A 1 168 ? 0.301 0.604 -24.680 1.00 89.25 168 PHE A CA 1
ATOM 1350 C C . PHE A 1 168 ? 1.005 0.113 -23.410 1.00 89.25 168 PHE A C 1
ATOM 1352 O O . PHE A 1 168 ? 0.328 -0.216 -22.443 1.00 89.25 168 PHE A O 1
ATOM 1359 N N . ILE A 1 169 ? 2.340 0.055 -23.398 1.00 91.56 169 ILE A N 1
ATOM 1360 C CA . ILE A 1 169 ? 3.108 -0.399 -22.222 1.00 91.56 169 ILE A CA 1
ATOM 1361 C C . ILE A 1 169 ? 3.396 0.727 -21.218 1.00 91.56 169 ILE A C 1
ATOM 1363 O O . ILE A 1 169 ? 3.970 0.472 -20.163 1.00 91.56 169 ILE A O 1
ATOM 1367 N N . GLY A 1 170 ? 3.086 1.975 -21.570 1.00 89.00 170 GLY A N 1
ATOM 1368 C CA . GLY A 1 170 ? 3.249 3.136 -20.699 1.00 89.00 170 GLY A CA 1
ATOM 1369 C C . GLY A 1 170 ? 1.949 3.550 -19.995 1.00 89.00 170 GLY A C 1
ATOM 1370 O O . GLY A 1 170 ? 0.921 2.887 -20.138 1.00 89.00 170 GLY A O 1
ATOM 1371 N N . PRO A 1 171 ? 1.947 4.707 -19.306 1.00 83.69 171 PRO A N 1
ATOM 1372 C CA . PRO A 1 171 ? 0.812 5.153 -18.487 1.00 83.69 171 PRO A CA 1
ATOM 1373 C C . PRO A 1 171 ? -0.492 5.417 -19.266 1.00 83.69 171 PRO A C 1
ATOM 1375 O O . PRO A 1 171 ? -1.571 5.410 -18.683 1.00 83.69 171 PRO A O 1
ATOM 1378 N N . LEU A 1 172 ? -0.424 5.632 -20.589 1.00 83.62 172 LEU A N 1
ATOM 1379 C CA . LEU A 1 172 ? -1.612 5.823 -21.441 1.00 83.62 172 LEU A CA 1
ATOM 1380 C C . LEU A 1 172 ? -2.294 4.505 -21.825 1.00 83.62 172 LEU A C 1
ATOM 1382 O O . LEU A 1 172 ? -3.438 4.537 -22.279 1.00 83.62 172 LEU A O 1
ATOM 1386 N N . GLY A 1 173 ? -1.631 3.357 -21.645 1.00 83.06 173 GLY A N 1
ATOM 1387 C CA . GLY A 1 173 ? -2.185 2.049 -21.995 1.00 83.06 173 GLY A CA 1
ATOM 1388 C C . GLY A 1 173 ? -3.538 1.805 -21.334 1.00 83.06 173 GLY A C 1
ATOM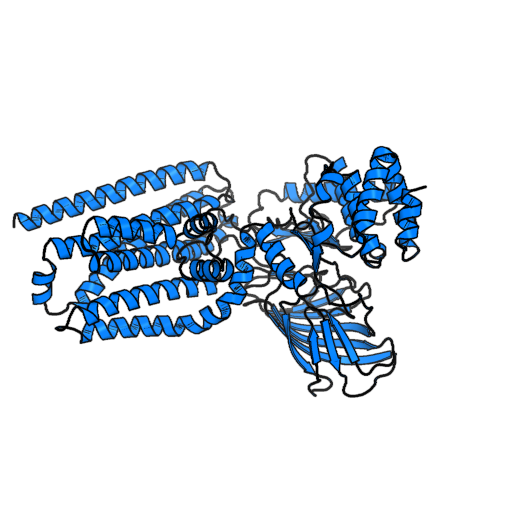 1389 O O . GLY A 1 173 ? -4.470 1.340 -21.988 1.00 83.06 173 GLY A O 1
ATOM 1390 N N . ARG A 1 174 ? -3.684 2.232 -20.073 1.00 73.50 174 ARG A N 1
ATOM 1391 C CA . ARG A 1 174 ? -4.948 2.179 -19.329 1.00 73.50 174 ARG A CA 1
ATOM 1392 C C . ARG A 1 174 ? -6.044 3.019 -19.983 1.00 73.50 174 ARG A C 1
ATOM 1394 O O . ARG A 1 174 ? -7.156 2.533 -20.175 1.00 73.50 174 ARG A O 1
ATOM 1401 N N . THR A 1 175 ? -5.733 4.261 -20.351 1.00 75.62 175 THR A N 1
ATOM 1402 C CA . THR A 1 175 ? -6.685 5.184 -20.985 1.00 75.62 175 THR A CA 1
ATOM 1403 C C . THR A 1 175 ? -7.256 4.593 -22.271 1.00 75.62 175 THR A C 1
ATOM 1405 O O . THR A 1 175 ? -8.458 4.685 -22.497 1.00 75.62 175 THR A O 1
ATOM 1408 N N . PHE A 1 176 ? -6.434 3.913 -23.077 1.00 74.62 176 PHE A N 1
ATOM 1409 C CA . PHE A 1 176 ? -6.902 3.267 -24.305 1.00 74.62 176 PHE A CA 1
ATOM 1410 C C . PHE A 1 176 ? -7.923 2.145 -24.058 1.00 74.62 176 PHE A C 1
ATOM 1412 O O . PHE A 1 176 ? -8.826 1.983 -24.872 1.00 74.62 176 PHE A O 1
ATOM 1419 N N . ILE A 1 177 ? -7.840 1.404 -22.947 1.00 67.81 177 ILE A N 1
ATOM 1420 C CA . ILE A 1 177 ? -8.768 0.296 -22.635 1.00 67.81 177 ILE A CA 1
ATOM 1421 C C . ILE A 1 177 ? -10.175 0.801 -22.355 1.00 67.81 177 ILE A C 1
ATOM 1423 O O . ILE A 1 177 ? -11.139 0.179 -22.796 1.00 67.81 177 ILE A O 1
ATOM 1427 N N . TYR A 1 178 ? -10.301 1.927 -21.648 1.00 65.00 178 TYR A N 1
ATOM 1428 C CA . TYR A 1 178 ? -11.606 2.532 -21.367 1.00 65.00 178 TYR A CA 1
ATOM 1429 C C . TYR A 1 178 ? -12.370 2.871 -22.654 1.00 65.00 178 TYR A C 1
ATOM 1431 O O . TYR A 1 178 ? -13.597 2.841 -22.667 1.00 65.00 178 TYR A O 1
ATOM 1439 N N . PHE A 1 179 ? -11.652 3.117 -23.755 1.00 68.69 179 PHE A N 1
ATOM 1440 C CA . PHE A 1 179 ? -12.233 3.358 -25.076 1.00 68.69 179 PHE A CA 1
ATOM 1441 C C . PHE A 1 179 ? -12.521 2.086 -25.886 1.00 68.69 179 PHE A C 1
ATOM 1443 O O . PHE A 1 179 ? -13.015 2.193 -27.008 1.00 68.69 179 PHE A O 1
ATOM 1450 N N . ILE A 1 180 ? -12.256 0.887 -25.351 1.00 68.94 180 ILE A N 1
ATOM 1451 C CA . ILE A 1 180 ? -12.561 -0.397 -26.001 1.00 68.94 180 ILE A CA 1
ATOM 1452 C C . ILE A 1 180 ? -13.718 -1.091 -25.251 1.00 68.94 180 ILE A C 1
ATOM 1454 O O . ILE A 1 180 ? -13.503 -2.073 -24.537 1.00 68.94 180 ILE A O 1
ATOM 1458 N N . PRO A 1 181 ? -14.976 -0.644 -25.444 1.00 55.84 181 PRO A N 1
ATOM 1459 C CA . PRO A 1 181 ? -16.156 -1.222 -24.788 1.00 55.84 181 PRO A CA 1
ATOM 1460 C C . PRO A 1 181 ? -16.466 -2.678 -25.197 1.00 55.84 181 PRO A C 1
ATOM 1462 O O . PRO A 1 181 ? -17.364 -3.299 -24.641 1.00 55.84 181 PRO A O 1
ATOM 1465 N N . VAL A 1 182 ? -15.731 -3.250 -26.160 1.00 56.88 182 VAL A N 1
ATOM 1466 C CA . VAL A 1 182 ? -15.950 -4.607 -26.702 1.00 56.88 182 VAL A CA 1
ATOM 1467 C C . VAL A 1 182 ? -15.275 -5.707 -25.863 1.00 56.88 182 VAL A C 1
ATOM 1469 O O . VAL A 1 182 ? -15.554 -6.894 -26.046 1.00 56.88 182 VAL A O 1
ATOM 1472 N N . LEU A 1 183 ? -14.403 -5.353 -24.915 1.00 61.06 183 LEU A N 1
ATOM 1473 C CA . LEU A 1 183 ? -13.727 -6.329 -24.059 1.00 61.06 183 LEU A CA 1
ATOM 1474 C C . LEU A 1 183 ? -14.703 -6.892 -23.014 1.00 61.06 183 LEU A C 1
ATOM 1476 O O . LEU A 1 183 ? -14.787 -6.407 -21.891 1.00 61.06 183 LEU A O 1
ATOM 1480 N N . LYS A 1 184 ? -15.418 -7.966 -23.383 1.00 55.72 184 LYS A N 1
ATOM 1481 C CA . LYS A 1 184 ? -16.366 -8.705 -22.520 1.00 55.72 184 LYS A CA 1
ATOM 1482 C C . LYS A 1 184 ? -15.782 -9.156 -21.171 1.00 55.72 184 LYS A C 1
ATOM 1484 O O . LYS A 1 184 ? -16.548 -9.457 -20.265 1.00 55.72 184 LYS A O 1
ATOM 1489 N N . ASN A 1 185 ? -14.455 -9.213 -21.033 1.00 65.31 185 ASN A N 1
ATOM 1490 C CA . ASN A 1 185 ? -13.763 -9.506 -19.778 1.00 65.31 185 ASN A CA 1
ATOM 1491 C C . ASN A 1 185 ? -12.816 -8.350 -19.416 1.00 65.31 185 ASN A C 1
ATOM 1493 O O . ASN A 1 185 ? -11.596 -8.415 -19.617 1.00 65.31 185 ASN A O 1
ATOM 1497 N N . TYR A 1 186 ? -13.418 -7.260 -18.937 1.00 66.88 186 TYR A N 1
ATOM 1498 C CA . TYR A 1 186 ? -12.708 -6.057 -18.506 1.00 66.88 186 TYR A CA 1
ATOM 1499 C C . TYR A 1 186 ? -11.653 -6.381 -17.438 1.00 66.88 186 TYR A C 1
ATOM 1501 O O . TYR A 1 186 ? -10.532 -5.894 -17.530 1.00 66.88 186 TYR A O 1
ATOM 1509 N N . GLU A 1 187 ? -11.958 -7.270 -16.487 1.00 66.94 187 GLU A N 1
ATOM 1510 C CA . GLU A 1 187 ? -11.065 -7.604 -15.372 1.00 66.94 187 GLU A CA 1
ATOM 1511 C C . GLU A 1 187 ? -9.777 -8.303 -15.826 1.00 66.94 187 GLU A C 1
ATOM 1513 O O . GLU A 1 187 ? -8.680 -7.885 -15.453 1.00 66.94 187 GLU A O 1
ATOM 1518 N N . LEU A 1 188 ? -9.886 -9.334 -16.671 1.00 70.81 188 LEU A N 1
ATOM 1519 C CA . LEU A 1 188 ? -8.710 -10.036 -17.188 1.00 70.81 188 LEU A CA 1
ATOM 1520 C C . LEU A 1 188 ? -7.846 -9.107 -18.045 1.00 70.81 188 LEU A C 1
ATOM 1522 O O . LEU A 1 188 ? -6.623 -9.096 -17.913 1.00 70.81 188 LEU A O 1
ATOM 1526 N N . THR A 1 189 ? -8.479 -8.309 -18.907 1.00 71.62 189 THR A N 1
ATOM 1527 C CA . THR A 1 189 ? -7.751 -7.377 -19.778 1.00 71.62 189 THR A CA 1
ATOM 1528 C C . THR A 1 189 ? -7.020 -6.321 -18.956 1.00 71.62 189 THR A C 1
ATOM 1530 O O . THR A 1 189 ? -5.858 -6.018 -19.221 1.00 71.62 189 THR A O 1
ATOM 1533 N N . TYR A 1 190 ? -7.675 -5.814 -17.914 1.00 71.88 190 TYR A N 1
ATOM 1534 C CA . TYR A 1 190 ? -7.116 -4.852 -16.978 1.00 71.88 190 TYR A CA 1
ATOM 1535 C C . TYR A 1 190 ? -5.920 -5.426 -16.199 1.00 71.88 190 TYR A C 1
ATOM 1537 O O . TYR A 1 190 ? -4.864 -4.795 -16.156 1.00 71.88 190 TYR A O 1
ATOM 1545 N N . LYS A 1 191 ? -6.032 -6.660 -15.679 1.00 75.50 191 LYS A N 1
ATOM 1546 C CA . LYS A 1 191 ? -4.921 -7.382 -15.028 1.00 75.50 191 LYS A CA 1
ATOM 1547 C C . LYS A 1 191 ? -3.722 -7.542 -15.966 1.00 75.50 191 LYS A C 1
ATOM 1549 O O . 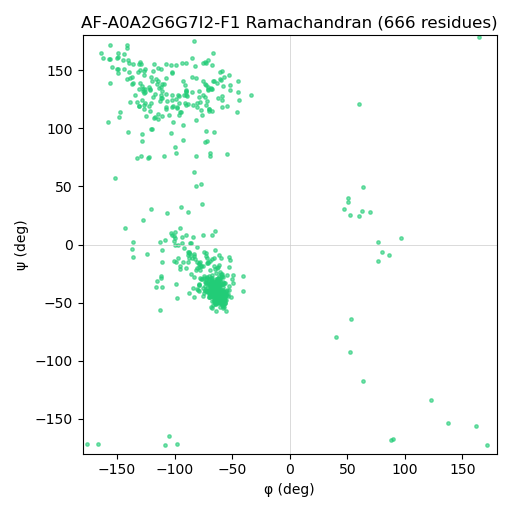LYS A 1 191 ? -2.604 -7.191 -15.599 1.00 75.50 191 LYS A O 1
ATOM 1554 N N . ILE A 1 192 ? -3.946 -8.011 -17.197 1.00 78.06 192 ILE A N 1
ATOM 1555 C CA . ILE A 1 192 ? -2.880 -8.173 -18.202 1.00 78.06 192 ILE A CA 1
ATOM 1556 C C . ILE A 1 192 ? -2.180 -6.839 -18.470 1.00 78.06 192 ILE A C 1
ATOM 1558 O O . ILE A 1 192 ? -0.951 -6.779 -18.505 1.00 78.06 192 ILE A O 1
ATOM 1562 N N . LEU A 1 193 ? -2.949 -5.765 -18.638 1.00 76.69 193 LEU A N 1
ATOM 1563 C CA . LEU A 1 193 ? -2.397 -4.453 -18.958 1.00 76.69 193 LEU A CA 1
ATOM 1564 C C . LEU A 1 193 ? -1.578 -3.853 -17.821 1.00 76.69 193 LEU A C 1
ATOM 1566 O O . LEU A 1 193 ? -0.594 -3.166 -18.077 1.00 76.69 193 LEU A O 1
ATOM 1570 N N . HIS A 1 194 ? -1.906 -4.192 -16.581 1.00 75.75 194 HIS A N 1
ATOM 1571 C CA . HIS A 1 194 ? -1.078 -3.835 -15.443 1.00 75.75 194 HIS A CA 1
ATOM 1572 C C . HIS A 1 194 ? 0.254 -4.589 -15.433 1.00 75.75 194 HIS A C 1
ATOM 1574 O O . HIS A 1 194 ? 1.302 -3.971 -15.255 1.00 75.75 194 HIS A O 1
ATOM 1580 N N . TYR A 1 195 ? 0.241 -5.900 -15.696 1.00 82.75 195 TYR A N 1
ATOM 1581 C CA . TYR A 1 195 ? 1.475 -6.685 -15.771 1.00 82.75 195 TYR A CA 1
ATOM 1582 C C . TYR A 1 195 ? 2.417 -6.184 -16.872 1.00 82.75 195 TYR A C 1
ATOM 1584 O O . TYR A 1 195 ? 3.623 -6.106 -16.645 1.00 82.75 195 TYR A O 1
ATOM 1592 N N . ILE A 1 196 ? 1.889 -5.800 -18.040 1.00 85.81 196 ILE A N 1
ATOM 1593 C CA . ILE A 1 196 ? 2.722 -5.292 -19.144 1.00 85.81 196 ILE A CA 1
ATOM 1594 C C . ILE A 1 196 ? 3.091 -3.810 -19.004 1.00 85.81 196 ILE A C 1
ATOM 1596 O O . ILE A 1 196 ? 3.962 -3.346 -19.742 1.00 85.81 196 ILE A O 1
ATOM 1600 N N . ASN A 1 197 ? 2.453 -3.056 -18.099 1.00 87.56 197 ASN A N 1
ATOM 1601 C CA . ASN A 1 197 ? 2.790 -1.652 -17.894 1.00 87.56 197 ASN A CA 1
ATOM 1602 C C . ASN A 1 197 ? 4.172 -1.542 -17.231 1.00 87.56 197 ASN A C 1
ATOM 1604 O O . ASN A 1 197 ? 4.405 -1.954 -16.089 1.00 87.56 197 ASN A O 1
ATOM 1608 N N . ILE A 1 198 ? 5.123 -0.961 -17.957 1.00 90.38 198 ILE A N 1
ATOM 1609 C CA . ILE A 1 198 ? 6.500 -0.807 -17.493 1.00 90.38 198 ILE A CA 1
ATOM 1610 C C . ILE A 1 198 ? 6.723 0.485 -16.702 1.00 90.38 198 ILE A C 1
ATOM 1612 O O . ILE A 1 198 ? 7.716 0.555 -15.997 1.00 90.38 198 ILE A O 1
ATOM 1616 N N . ALA A 1 199 ? 5.822 1.465 -16.753 1.00 87.81 199 ALA A N 1
ATOM 1617 C CA . ALA A 1 199 ? 5.911 2.741 -16.031 1.00 87.81 199 ALA A CA 1
ATOM 1618 C C . ALA A 1 199 ? 4.967 2.789 -14.819 1.00 87.81 199 ALA A C 1
ATOM 1620 O O . ALA A 1 199 ? 4.500 1.747 -14.349 1.00 87.81 199 ALA A O 1
ATOM 1621 N N . GLN A 1 200 ? 4.718 3.984 -14.280 1.00 81.19 200 GLN A N 1
ATOM 1622 C CA . GLN A 1 200 ? 3.598 4.201 -13.371 1.00 81.19 200 GLN A CA 1
ATOM 1623 C C . GLN A 1 200 ? 2.279 3.814 -14.035 1.00 81.19 200 GLN A C 1
ATOM 1625 O O . GLN A 1 200 ? 2.082 3.978 -15.245 1.00 81.19 200 GLN A O 1
ATOM 1630 N N . PHE A 1 201 ? 1.382 3.258 -13.229 1.00 70.44 201 PHE A N 1
ATOM 1631 C CA . PHE A 1 201 ? 0.199 2.601 -13.757 1.00 70.44 201 PHE A CA 1
ATOM 1632 C C . PHE A 1 201 ? -0.792 3.581 -14.396 1.00 70.44 201 PHE A C 1
ATOM 1634 O O . PHE A 1 201 ? -1.431 3.257 -15.400 1.00 70.44 201 PHE A O 1
ATOM 1641 N N . SER A 1 202 ? -0.868 4.799 -13.865 1.00 66.31 202 SER A N 1
ATOM 1642 C CA . SER A 1 202 ? -1.868 5.776 -14.262 1.00 66.31 202 SER A CA 1
ATOM 1643 C C . SER A 1 202 ? -1.264 7.129 -14.591 1.00 66.31 202 SER A C 1
ATOM 1645 O O . SER A 1 202 ? -0.359 7.642 -13.935 1.00 66.31 202 SER A O 1
ATOM 1647 N N . PHE A 1 203 ? -1.804 7.718 -15.654 1.00 63.28 203 PHE A N 1
ATOM 1648 C CA . PHE A 1 203 ? -1.458 9.054 -16.121 1.00 63.28 203 PHE A CA 1
ATOM 1649 C C . PHE A 1 203 ? -1.984 10.166 -15.193 1.00 63.28 203 PHE A C 1
ATOM 1651 O O . PHE A 1 203 ? -1.546 11.310 -15.295 1.00 63.28 203 PHE A O 1
ATOM 1658 N N . HIS A 1 204 ? -2.921 9.836 -14.299 1.00 60.47 204 HIS A N 1
ATOM 1659 C CA . HIS A 1 204 ? -3.597 10.775 -13.399 1.00 60.47 204 HIS A CA 1
ATOM 1660 C C . HIS A 1 204 ? -3.257 10.558 -11.926 1.00 60.47 204 HIS A C 1
ATOM 1662 O O . HIS A 1 204 ? -3.829 11.232 -11.075 1.00 60.47 204 HIS A O 1
ATOM 1668 N N . HIS A 1 205 ? -2.377 9.604 -11.628 1.00 58.75 205 HIS A N 1
ATOM 1669 C CA . HIS A 1 205 ? -2.092 9.250 -10.254 1.00 58.75 205 HIS A CA 1
ATOM 1670 C C . HIS A 1 205 ? -1.312 10.373 -9.561 1.00 58.75 205 HIS A C 1
ATOM 1672 O O . HIS A 1 205 ? -0.194 10.721 -9.958 1.00 58.75 205 HIS A O 1
ATOM 1678 N N . ILE A 1 206 ? -1.955 10.951 -8.546 1.00 55.44 206 ILE A N 1
ATOM 1679 C CA . ILE A 1 206 ? -1.373 11.941 -7.646 1.00 55.44 206 ILE A CA 1
ATOM 1680 C C . ILE A 1 206 ? -0.526 11.177 -6.642 1.00 55.44 206 ILE A C 1
ATOM 1682 O O . ILE A 1 206 ? -1.001 10.192 -6.083 1.00 55.44 206 ILE A O 1
ATOM 1686 N N . ALA A 1 207 ? 0.706 11.636 -6.415 1.00 55.69 207 ALA A N 1
ATOM 1687 C CA . ALA A 1 207 ? 1.535 11.155 -5.317 1.00 55.69 207 ALA A CA 1
ATOM 1688 C C . ALA A 1 207 ? 0.695 11.101 -4.033 1.00 55.69 207 ALA A C 1
ATOM 1690 O O . ALA A 1 207 ? 0.214 12.133 -3.558 1.00 55.69 207 ALA A O 1
ATOM 1691 N N . GLU A 1 208 ? 0.474 9.892 -3.520 1.00 54.38 208 GLU A N 1
ATOM 1692 C CA . GLU A 1 208 ? -0.230 9.700 -2.262 1.00 54.38 208 GLU A CA 1
ATOM 1693 C C . GLU A 1 208 ? 0.660 10.229 -1.136 1.00 54.38 208 GLU A C 1
ATOM 1695 O O . GLU A 1 208 ? 1.884 10.066 -1.162 1.00 54.38 208 GLU A O 1
ATOM 1700 N N . VAL A 1 209 ? 0.070 10.993 -0.220 1.00 52.69 209 VAL A N 1
ATOM 1701 C CA . VAL A 1 209 ? 0.856 11.886 0.637 1.00 52.69 209 VAL A CA 1
ATOM 1702 C C . VAL A 1 209 ? 1.665 11.105 1.677 1.00 52.69 209 VAL A C 1
ATOM 1704 O O . VAL A 1 209 ? 2.785 11.505 2.009 1.00 52.69 209 VAL A O 1
ATOM 1707 N N . HIS A 1 210 ? 1.175 9.923 2.064 1.00 55.56 210 HIS A N 1
ATOM 1708 C CA . HIS A 1 210 ? 1.829 9.033 3.015 1.00 55.56 210 HIS A CA 1
ATOM 1709 C C . HIS A 1 210 ? 2.964 8.236 2.363 1.00 55.56 210 HIS A C 1
ATOM 1711 O O . HIS A 1 210 ? 3.994 7.977 2.992 1.00 55.56 210 HIS A O 1
ATOM 1717 N N . TYR A 1 211 ? 2.796 7.878 1.086 1.00 58.88 211 TYR A N 1
ATOM 1718 C CA . TYR A 1 211 ? 3.755 7.094 0.307 1.00 58.88 211 TYR A CA 1
ATOM 1719 C C . TYR A 1 211 ? 4.798 7.933 -0.447 1.00 58.88 211 TYR A C 1
ATOM 1721 O O . TYR A 1 211 ? 5.861 7.388 -0.775 1.00 58.88 211 TYR A O 1
ATOM 1729 N N . LEU A 1 212 ? 4.533 9.227 -0.693 1.00 64.69 212 LEU A N 1
ATOM 1730 C CA . LEU A 1 212 ? 5.267 10.187 -1.546 1.00 64.69 212 LEU A CA 1
ATOM 1731 C C . LEU A 1 212 ? 5.494 9.706 -2.989 1.00 64.69 212 LEU A C 1
ATOM 1733 O O . LEU A 1 212 ? 5.039 10.308 -3.955 1.00 64.69 212 LEU A O 1
ATOM 1737 N N . PHE A 1 213 ? 6.259 8.631 -3.137 1.00 71.62 213 PHE A N 1
ATOM 1738 C CA . PHE A 1 213 ? 6.625 7.981 -4.381 1.00 71.62 213 PHE A CA 1
ATOM 1739 C C . PHE A 1 213 ? 6.286 6.490 -4.277 1.00 71.62 213 PHE A C 1
ATOM 1741 O O . PHE A 1 213 ? 6.719 5.836 -3.332 1.00 71.62 213 PHE A O 1
ATOM 1748 N N . GLU A 1 214 ? 5.619 5.913 -5.273 1.00 75.62 214 GLU A N 1
ATOM 1749 C CA . GLU A 1 214 ? 5.337 4.466 -5.353 1.00 75.62 214 GLU A CA 1
ATOM 1750 C C . GLU A 1 214 ? 6.628 3.653 -5.612 1.00 75.62 214 GLU A C 1
ATOM 1752 O O . GLU A 1 214 ? 6.947 3.294 -6.745 1.00 75.62 214 GLU A O 1
ATOM 1757 N N . THR A 1 215 ? 7.456 3.418 -4.594 1.00 78.75 215 THR A N 1
ATOM 1758 C CA . THR A 1 215 ? 8.746 2.702 -4.724 1.00 78.75 215 THR A CA 1
ATOM 1759 C C . THR A 1 215 ? 8.830 1.437 -3.874 1.00 78.75 215 THR A C 1
ATOM 1761 O O . THR A 1 215 ? 9.898 1.096 -3.359 1.00 78.75 215 THR A O 1
ATOM 1764 N N . GLU A 1 216 ? 7.699 0.787 -3.661 1.00 79.50 216 GLU A N 1
ATOM 1765 C CA . GLU A 1 216 ? 7.559 -0.452 -2.914 1.00 79.50 216 GLU A CA 1
ATOM 1766 C C . GLU A 1 216 ? 8.378 -1.552 -3.572 1.00 79.50 216 GLU A C 1
ATOM 1768 O O . GLU A 1 216 ? 8.569 -1.599 -4.795 1.00 79.50 216 GLU A O 1
ATOM 1773 N N . ARG A 1 217 ? 8.885 -2.478 -2.758 1.00 83.12 217 ARG A N 1
ATOM 1774 C CA . ARG A 1 217 ? 9.823 -3.491 -3.262 1.00 83.12 217 ARG A CA 1
ATOM 1775 C C . ARG A 1 217 ? 9.219 -4.354 -4.357 1.00 83.12 217 ARG A C 1
ATOM 1777 O O . ARG A 1 217 ? 9.914 -4.734 -5.296 1.00 83.12 217 ARG A O 1
ATOM 1784 N N . ILE A 1 218 ? 7.928 -4.637 -4.279 1.00 83.12 218 ILE A N 1
ATOM 1785 C CA . ILE A 1 218 ? 7.260 -5.473 -5.270 1.00 83.12 218 ILE A CA 1
ATOM 1786 C C . ILE A 1 218 ? 7.151 -4.798 -6.648 1.00 83.12 218 ILE A C 1
ATOM 1788 O O . ILE A 1 218 ? 7.259 -5.482 -7.666 1.00 83.12 218 ILE A O 1
ATOM 1792 N N . LEU A 1 219 ? 7.082 -3.463 -6.707 1.00 84.56 219 LEU A N 1
ATOM 1793 C CA . LEU A 1 219 ? 7.139 -2.715 -7.964 1.00 84.56 219 LEU A CA 1
ATOM 1794 C C . LEU A 1 219 ? 8.514 -2.835 -8.630 1.00 84.56 219 LEU A C 1
ATOM 1796 O O . LEU A 1 219 ? 8.589 -3.010 -9.848 1.00 84.56 219 LEU A O 1
ATOM 1800 N N . PHE A 1 220 ? 9.603 -2.841 -7.851 1.00 88.00 220 PHE A N 1
ATOM 1801 C CA . PHE A 1 220 ? 10.936 -3.156 -8.380 1.00 88.00 220 PHE A CA 1
ATOM 1802 C C . PHE A 1 220 ? 10.972 -4.542 -9.022 1.00 88.00 220 PHE A C 1
ATOM 1804 O O . PHE A 1 220 ? 11.474 -4.686 -10.139 1.00 88.00 220 PHE A O 1
ATOM 1811 N N . PHE A 1 221 ? 10.411 -5.553 -8.355 1.00 89.25 221 PHE A N 1
ATOM 1812 C CA . PHE A 1 221 ? 10.364 -6.908 -8.901 1.00 89.25 221 PHE A CA 1
ATOM 1813 C C . PHE A 1 221 ? 9.505 -7.003 -10.163 1.00 89.25 221 PHE A C 1
ATOM 1815 O O . PHE A 1 221 ? 9.938 -7.651 -11.113 1.00 89.25 221 PHE A O 1
ATOM 1822 N N . LEU A 1 222 ? 8.374 -6.295 -10.236 1.00 88.19 222 LEU A N 1
ATOM 1823 C CA . LEU A 1 222 ? 7.567 -6.197 -11.456 1.00 88.19 222 LEU A CA 1
ATOM 1824 C C . LEU A 1 222 ? 8.366 -5.590 -12.620 1.00 88.19 222 LEU A C 1
ATOM 1826 O O . LEU A 1 222 ? 8.358 -6.119 -13.733 1.00 88.19 222 LEU A O 1
ATOM 1830 N N . LYS A 1 223 ? 9.085 -4.482 -12.392 1.00 90.56 223 LYS A N 1
ATOM 1831 C CA . LYS A 1 223 ? 9.859 -3.844 -13.470 1.00 90.56 223 LYS A CA 1
ATOM 1832 C C . LYS A 1 223 ? 11.052 -4.705 -13.899 1.00 90.56 223 LYS A C 1
ATOM 1834 O O . LYS A 1 223 ? 11.341 -4.794 -15.092 1.00 90.56 223 LYS A O 1
ATOM 1839 N N . LEU A 1 224 ? 11.698 -5.402 -12.961 1.00 91.44 224 LEU A N 1
ATOM 1840 C CA . LEU A 1 224 ? 12.741 -6.389 -13.266 1.00 91.44 224 LEU A CA 1
ATOM 1841 C C . LEU A 1 224 ? 12.190 -7.610 -14.013 1.00 91.44 224 LEU A C 1
ATOM 1843 O O . LEU A 1 224 ? 12.838 -8.090 -14.944 1.00 91.44 224 LEU A O 1
ATOM 1847 N N . PHE A 1 225 ? 10.990 -8.076 -13.665 1.00 92.06 225 PHE A N 1
ATOM 1848 C CA . PHE A 1 225 ? 10.288 -9.143 -14.374 1.00 92.06 225 PHE A CA 1
ATOM 1849 C C . PHE A 1 225 ? 10.047 -8.746 -15.837 1.00 92.06 225 PHE A C 1
ATOM 1851 O O . PHE A 1 225 ? 10.475 -9.462 -16.745 1.00 92.06 225 PHE A O 1
ATOM 1858 N N . ASN A 1 226 ? 9.502 -7.551 -16.083 1.00 92.50 226 ASN A N 1
ATOM 1859 C CA . ASN A 1 226 ? 9.275 -7.030 -17.436 1.00 92.50 226 ASN A CA 1
ATOM 1860 C C . ASN A 1 226 ? 10.571 -6.856 -18.246 1.00 92.50 226 ASN A C 1
ATOM 1862 O O . ASN A 1 226 ? 10.625 -7.213 -19.431 1.00 92.50 226 ASN A O 1
ATOM 1866 N N . LEU A 1 227 ? 11.643 -6.370 -17.610 1.00 94.81 227 LEU A N 1
ATOM 1867 C CA . LEU A 1 227 ? 12.969 -6.312 -18.225 1.00 94.81 227 LEU A CA 1
ATOM 1868 C C . LEU A 1 227 ? 13.474 -7.712 -18.598 1.00 94.81 227 LEU A C 1
ATOM 1870 O O . LEU A 1 227 ? 13.957 -7.919 -19.712 1.00 94.81 227 LEU A O 1
ATOM 1874 N N . SER A 1 228 ? 13.350 -8.681 -17.687 1.00 93.19 228 SER A N 1
ATOM 1875 C CA . SER A 1 228 ? 13.835 -10.047 -17.895 1.00 93.19 228 SER A CA 1
ATOM 1876 C C . SER A 1 228 ? 13.102 -10.751 -19.040 1.00 93.19 228 SER A C 1
ATOM 1878 O O . SER A 1 228 ? 13.763 -11.317 -19.910 1.00 93.19 228 SER A O 1
ATOM 1880 N N . ILE A 1 229 ? 11.772 -10.615 -19.135 1.00 93.75 229 ILE A N 1
ATOM 1881 C CA . ILE A 1 229 ? 10.976 -11.119 -20.265 1.00 93.75 229 ILE A CA 1
ATOM 1882 C C . ILE A 1 229 ? 11.441 -10.481 -21.574 1.00 93.75 229 ILE A C 1
ATOM 1884 O O . ILE A 1 229 ? 11.677 -11.183 -22.558 1.00 93.75 229 ILE A O 1
ATOM 1888 N N . SER A 1 230 ? 11.617 -9.159 -21.591 1.00 94.56 230 SER A N 1
ATOM 1889 C CA . SER A 1 230 ? 12.056 -8.440 -22.791 1.00 94.56 230 SER A CA 1
ATOM 1890 C C . SER A 1 230 ? 13.433 -8.928 -23.259 1.00 94.56 230 SER A C 1
ATOM 1892 O O . SER A 1 230 ? 13.642 -9.184 -24.446 1.00 94.56 230 SER A O 1
ATOM 1894 N N . LEU A 1 231 ? 14.369 -9.140 -22.329 1.00 93.81 231 LEU A N 1
ATOM 1895 C CA . LEU A 1 231 ? 15.684 -9.705 -22.634 1.00 93.81 231 LEU A CA 1
ATOM 1896 C C . LEU A 1 231 ? 15.589 -11.151 -23.140 1.00 93.81 231 LEU A C 1
ATOM 1898 O O . LEU A 1 231 ? 16.236 -11.482 -24.133 1.00 93.81 231 LEU A O 1
ATOM 1902 N N . ILE A 1 232 ? 14.769 -11.999 -22.512 1.00 93.75 232 ILE A N 1
ATOM 1903 C CA . ILE A 1 232 ? 14.510 -13.382 -22.948 1.00 93.75 232 ILE A CA 1
ATOM 1904 C C . ILE A 1 232 ? 14.005 -13.392 -24.394 1.00 93.75 232 ILE A C 1
ATOM 1906 O O . ILE A 1 232 ? 14.579 -14.093 -25.227 1.00 93.75 232 ILE A O 1
ATOM 1910 N N . ILE A 1 233 ? 12.995 -12.578 -24.721 1.00 94.12 233 ILE A N 1
ATOM 1911 C CA . ILE A 1 233 ? 12.438 -12.478 -26.079 1.00 94.12 233 ILE A CA 1
ATOM 1912 C C . ILE A 1 233 ? 13.511 -12.020 -27.071 1.00 94.12 233 ILE A C 1
ATOM 1914 O O . ILE A 1 233 ? 13.685 -12.646 -28.119 1.00 94.12 233 ILE A O 1
ATOM 1918 N N . LEU A 1 234 ? 14.270 -10.969 -26.737 1.00 92.50 234 LEU A N 1
ATOM 1919 C CA . LEU A 1 234 ? 15.360 -10.481 -27.581 1.00 92.50 234 LEU A CA 1
ATOM 1920 C C . LEU A 1 234 ? 16.370 -11.599 -27.872 1.00 92.50 234 LEU A C 1
ATOM 1922 O O . LEU A 1 234 ? 16.707 -11.847 -29.031 1.00 92.50 234 LEU A O 1
ATOM 1926 N N . PHE A 1 235 ? 16.839 -12.303 -26.843 1.00 90.19 235 PHE A N 1
ATOM 1927 C CA . PHE A 1 235 ? 17.825 -13.364 -27.016 1.00 90.19 235 PHE A CA 1
ATOM 1928 C C . PHE A 1 235 ? 17.267 -14.575 -27.766 1.00 90.19 235 PHE A C 1
ATOM 1930 O O . PHE A 1 235 ? 17.987 -15.117 -28.602 1.00 90.19 235 PHE A O 1
ATOM 1937 N N . LEU A 1 236 ? 16.002 -14.959 -27.562 1.00 90.06 236 LEU A N 1
ATOM 1938 C CA . LEU A 1 236 ? 15.352 -16.008 -28.357 1.00 90.06 236 LEU A CA 1
ATOM 1939 C C . LEU A 1 236 ? 15.354 -15.655 -29.847 1.00 90.06 236 LEU A C 1
ATOM 1941 O O . LEU A 1 236 ? 15.783 -16.473 -30.661 1.00 90.06 236 LEU A O 1
ATOM 1945 N N . ILE A 1 237 ? 14.973 -14.423 -30.205 1.00 89.25 237 ILE A N 1
ATOM 1946 C CA . ILE A 1 237 ? 14.995 -13.944 -31.598 1.00 89.25 237 ILE A CA 1
ATOM 1947 C C . ILE A 1 237 ? 16.395 -14.100 -32.202 1.00 89.25 237 ILE A C 1
ATOM 1949 O O . ILE A 1 237 ? 16.537 -14.559 -33.336 1.00 89.25 237 ILE A O 1
ATOM 1953 N N . TYR A 1 238 ? 17.444 -13.761 -31.452 1.00 86.12 238 TYR A N 1
ATOM 1954 C CA . TYR A 1 238 ? 18.816 -13.930 -31.925 1.00 86.12 238 TYR A CA 1
ATOM 1955 C C . TYR A 1 238 ? 19.258 -15.401 -31.988 1.00 86.12 238 TYR A C 1
ATOM 1957 O O . TYR A 1 238 ? 19.892 -15.781 -32.967 1.00 86.12 238 TYR A O 1
ATOM 1965 N N . ILE A 1 239 ? 18.906 -16.252 -31.017 1.00 85.06 239 ILE A N 1
ATOM 1966 C CA . ILE A 1 239 ? 19.241 -17.691 -31.024 1.00 85.06 239 ILE A CA 1
ATOM 1967 C C . ILE A 1 239 ? 18.615 -18.404 -32.232 1.00 85.06 239 ILE A C 1
ATOM 1969 O O . ILE A 1 239 ? 19.276 -19.231 -32.875 1.00 85.06 239 ILE A O 1
ATOM 1973 N N . PHE A 1 240 ? 17.353 -18.092 -32.542 1.00 84.25 240 PHE A N 1
ATOM 1974 C CA . PHE A 1 240 ? 16.635 -18.706 -33.659 1.00 84.25 240 PHE A CA 1
ATOM 1975 C C . PHE A 1 240 ? 17.143 -18.215 -35.015 1.00 84.25 240 PHE A C 1
ATOM 1977 O O . PHE A 1 240 ? 17.317 -19.030 -35.923 1.00 84.25 240 PHE A O 1
ATOM 1984 N N . ASN A 1 241 ? 17.460 -16.923 -35.138 1.00 80.56 241 ASN A N 1
ATOM 1985 C CA . ASN A 1 241 ? 17.908 -16.341 -36.403 1.00 80.56 241 ASN A CA 1
ATOM 1986 C C . ASN A 1 241 ? 19.401 -16.569 -36.700 1.00 80.56 241 ASN A C 1
ATOM 1988 O O . ASN A 1 241 ? 19.800 -16.516 -37.861 1.00 80.56 241 ASN A O 1
ATOM 1992 N N . GLU A 1 242 ? 20.241 -16.845 -35.694 1.00 73.81 242 GLU A N 1
ATOM 1993 C CA . GLU A 1 242 ? 21.702 -16.900 -35.856 1.00 73.81 242 GLU A CA 1
ATOM 1994 C C . GLU A 1 242 ? 22.289 -18.277 -35.507 1.00 73.81 242 GLU A C 1
ATOM 1996 O O . GLU A 1 242 ? 22.548 -18.616 -34.350 1.00 73.81 242 GLU A O 1
ATOM 2001 N N . LYS A 1 243 ? 22.556 -19.096 -36.535 1.00 68.69 243 LYS A N 1
ATOM 2002 C CA . LYS A 1 243 ? 23.086 -20.464 -36.362 1.00 68.69 243 LYS A CA 1
ATOM 2003 C C . LYS A 1 243 ? 24.572 -20.518 -35.965 1.00 68.69 243 LYS A C 1
ATOM 2005 O O . LYS A 1 243 ? 24.966 -21.461 -35.284 1.00 68.69 243 LYS A O 1
ATOM 2010 N N . SER A 1 244 ? 25.398 -19.540 -36.353 1.00 60.12 244 SER A N 1
ATOM 2011 C CA . SER A 1 244 ? 26.869 -19.661 -36.302 1.00 60.12 244 SER A CA 1
ATOM 2012 C C . SER A 1 244 ? 27.542 -19.263 -34.979 1.00 60.12 244 SER A C 1
ATOM 2014 O O . SER A 1 244 ? 28.738 -19.493 -34.830 1.00 60.12 244 SER A O 1
ATOM 2016 N N . ASN A 1 245 ? 26.821 -18.710 -33.991 1.00 65.19 245 ASN A N 1
ATOM 2017 C CA . ASN A 1 245 ? 27.422 -18.346 -32.697 1.00 65.19 245 ASN A CA 1
ATOM 2018 C C . ASN A 1 245 ? 26.437 -18.393 -31.511 1.00 65.19 245 ASN A C 1
ATOM 2020 O O . ASN A 1 245 ? 26.227 -17.420 -30.785 1.00 65.19 245 ASN A O 1
ATOM 2024 N N . ARG A 1 246 ? 25.822 -19.561 -31.304 1.00 74.00 246 ARG A N 1
ATOM 2025 C CA . ARG A 1 246 ? 24.818 -19.766 -30.248 1.00 74.00 246 ARG A CA 1
ATOM 2026 C C . ARG A 1 246 ? 25.400 -19.751 -28.830 1.00 74.00 246 ARG A C 1
ATOM 2028 O O . ARG A 1 246 ? 24.728 -19.296 -27.916 1.00 74.00 246 ARG A O 1
ATOM 2035 N N . LYS A 1 247 ? 26.648 -20.193 -28.623 1.00 74.38 247 LYS A N 1
ATOM 2036 C CA . LYS A 1 247 ? 27.216 -20.402 -27.271 1.00 74.38 247 LYS A CA 1
ATOM 2037 C C . LYS A 1 247 ? 27.310 -19.117 -26.434 1.00 74.38 247 LYS A C 1
ATOM 2039 O O . LYS A 1 247 ? 27.000 -19.154 -25.248 1.00 74.38 247 LYS A O 1
ATOM 2044 N N . GLY A 1 248 ? 27.720 -17.993 -27.032 1.00 71.25 248 GLY A N 1
ATOM 2045 C CA . GLY A 1 248 ? 27.788 -16.704 -26.328 1.00 71.25 248 GLY A CA 1
ATOM 2046 C C . GLY A 1 248 ? 26.404 -16.146 -25.987 1.00 71.25 248 GLY A C 1
ATOM 2047 O O . GLY A 1 248 ? 26.183 -15.686 -24.873 1.00 71.25 248 GLY A O 1
ATOM 2048 N N . ILE A 1 249 ? 25.457 -16.272 -26.920 1.00 76.94 249 ILE A N 1
ATOM 2049 C CA . ILE A 1 249 ? 24.073 -15.807 -26.760 1.00 76.94 249 ILE A CA 1
ATOM 2050 C C . ILE A 1 249 ? 23.340 -16.639 -25.693 1.00 76.94 249 ILE A C 1
ATOM 2052 O O . ILE A 1 249 ? 22.628 -16.083 -24.863 1.00 76.94 249 ILE A O 1
ATOM 2056 N N . VAL A 1 250 ? 23.578 -17.956 -25.648 1.00 81.56 250 VAL A N 1
ATOM 2057 C CA . VAL A 1 250 ? 22.982 -18.870 -24.658 1.00 81.56 250 VAL A CA 1
ATOM 2058 C C . VAL A 1 250 ? 23.402 -18.524 -23.227 1.00 81.56 250 VAL A C 1
ATOM 2060 O O . VAL A 1 250 ? 22.565 -18.576 -22.335 1.00 81.56 250 VAL A O 1
ATOM 2063 N N . LYS A 1 251 ? 24.656 -18.120 -22.975 1.00 76.94 251 LYS A N 1
ATOM 2064 C CA . LYS A 1 251 ? 25.085 -17.726 -21.617 1.00 76.94 251 LYS A CA 1
ATOM 2065 C C . LYS A 1 251 ? 24.328 -16.496 -21.108 1.00 76.94 251 LYS A C 1
ATOM 2067 O O . LYS A 1 251 ? 23.861 -16.491 -19.974 1.00 76.94 251 LYS A O 1
ATOM 2072 N N . THR A 1 252 ? 24.178 -15.471 -21.944 1.00 74.12 252 THR A N 1
ATOM 2073 C CA . THR A 1 252 ? 23.433 -14.255 -21.579 1.00 74.12 252 THR A CA 1
ATOM 2074 C C . THR A 1 252 ? 21.929 -14.522 -21.472 1.00 74.12 252 THR A C 1
ATOM 2076 O O . THR A 1 252 ? 21.271 -13.983 -20.588 1.00 74.12 252 THR A O 1
ATOM 2079 N N . PHE A 1 253 ? 21.399 -15.413 -22.311 1.00 84.31 253 PHE A N 1
ATOM 2080 C CA . PHE A 1 253 ? 20.027 -15.907 -22.210 1.00 84.31 253 PHE A CA 1
ATOM 2081 C C . PHE A 1 253 ? 19.762 -16.627 -20.879 1.00 84.31 253 PHE A C 1
ATOM 2083 O O . PHE A 1 253 ? 18.779 -16.324 -20.210 1.00 84.31 253 PHE A O 1
ATOM 2090 N N . LEU A 1 254 ? 20.667 -17.515 -20.449 1.00 85.44 254 LEU A N 1
ATOM 2091 C CA . LEU A 1 254 ? 20.569 -18.193 -19.152 1.00 85.44 254 LEU A CA 1
ATOM 2092 C C . LEU A 1 254 ? 20.604 -17.201 -17.985 1.00 85.44 254 LEU A C 1
ATOM 2094 O O . LEU A 1 254 ? 19.852 -17.363 -17.032 1.00 85.44 254 LEU A O 1
ATOM 2098 N N . PHE A 1 255 ? 21.418 -16.146 -18.070 1.00 80.44 255 PHE A N 1
ATOM 2099 C CA . PHE A 1 255 ? 21.423 -15.086 -17.060 1.00 80.44 255 PHE A CA 1
ATOM 2100 C C . PHE A 1 255 ? 20.075 -14.350 -16.978 1.00 80.44 255 PHE A C 1
ATOM 2102 O O . PHE A 1 255 ? 19.562 -14.137 -15.882 1.00 80.44 255 PHE A O 1
ATOM 2109 N N . ALA A 1 256 ? 19.456 -14.025 -18.120 1.00 86.12 256 ALA A N 1
ATOM 2110 C CA . ALA A 1 256 ? 18.120 -13.426 -18.144 1.00 86.12 256 ALA A CA 1
ATOM 2111 C C . ALA A 1 256 ? 17.048 -14.370 -17.561 1.00 86.12 256 ALA A C 1
ATOM 2113 O O . ALA A 1 256 ? 16.178 -13.914 -16.823 1.00 86.12 256 ALA A O 1
ATOM 2114 N N . ILE A 1 257 ? 17.150 -15.681 -17.821 1.00 90.19 257 ILE A N 1
ATOM 2115 C CA . ILE A 1 257 ? 16.283 -16.703 -17.210 1.00 90.19 257 ILE A CA 1
ATOM 2116 C C . ILE A 1 257 ? 16.465 -16.757 -15.692 1.00 90.19 257 ILE A C 1
ATOM 2118 O O . ILE A 1 257 ? 15.477 -16.847 -14.975 1.00 90.19 257 ILE A O 1
ATOM 2122 N N . LEU A 1 258 ? 17.697 -16.692 -15.183 1.00 89.12 258 LEU A N 1
ATOM 2123 C CA . LEU A 1 258 ? 17.940 -16.700 -13.738 1.00 89.12 258 LEU A CA 1
ATOM 2124 C C . LEU A 1 258 ? 17.289 -15.493 -13.051 1.00 89.12 258 LEU A C 1
ATOM 2126 O O . LEU A 1 258 ? 16.647 -15.665 -12.017 1.00 89.12 258 LEU A O 1
ATOM 2130 N N . ILE A 1 259 ? 17.390 -14.298 -13.648 1.00 85.94 259 ILE A N 1
ATOM 2131 C CA . ILE A 1 259 ? 16.685 -13.104 -13.154 1.00 85.94 259 ILE A CA 1
ATOM 2132 C C . ILE A 1 259 ? 15.169 -13.327 -13.196 1.00 85.94 259 ILE A C 1
ATOM 2134 O O . ILE A 1 259 ? 14.492 -13.067 -12.206 1.00 85.94 259 ILE A O 1
ATOM 2138 N N . PHE A 1 260 ? 14.644 -13.848 -14.307 1.00 90.25 260 PHE A N 1
ATOM 2139 C CA . PHE A 1 260 ? 13.219 -14.144 -14.449 1.00 90.25 260 PHE A CA 1
ATOM 2140 C C . PHE A 1 260 ? 12.730 -15.101 -13.352 1.00 90.25 260 PHE A C 1
ATOM 2142 O O . PHE A 1 260 ? 11.794 -14.767 -12.630 1.00 90.25 260 PHE A O 1
ATOM 2149 N N . ILE A 1 261 ? 13.412 -16.233 -13.147 1.00 90.88 261 ILE A N 1
ATOM 2150 C CA . ILE A 1 261 ? 13.087 -17.215 -12.100 1.00 90.88 261 ILE A CA 1
ATOM 2151 C C . ILE A 1 261 ? 13.119 -16.568 -10.712 1.00 90.88 261 ILE A C 1
ATOM 2153 O O . ILE A 1 261 ? 12.208 -16.790 -9.918 1.00 90.88 261 ILE A O 1
ATOM 2157 N N . TYR A 1 262 ? 14.119 -15.727 -10.433 1.00 88.31 262 TYR A N 1
ATOM 2158 C CA . TYR A 1 262 ? 14.226 -15.010 -9.161 1.00 88.31 262 TYR A CA 1
ATOM 2159 C C . TYR A 1 262 ? 13.054 -14.043 -8.915 1.00 88.31 262 TYR A C 1
ATOM 2161 O O . TYR A 1 262 ? 12.649 -13.845 -7.772 1.00 88.31 262 TYR A O 1
ATOM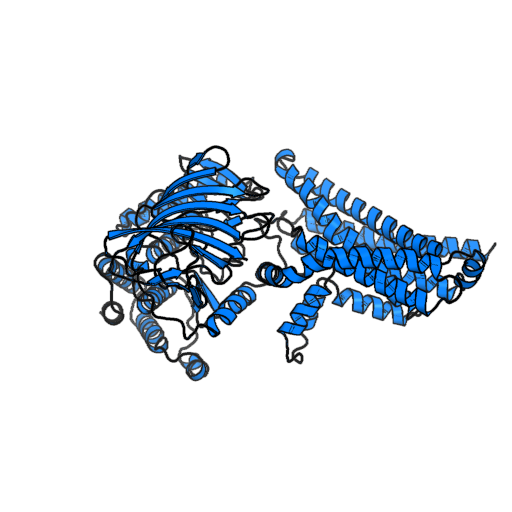 2169 N N . THR A 1 263 ? 12.469 -13.468 -9.971 1.00 88.44 263 THR A N 1
ATOM 2170 C CA . THR A 1 263 ? 11.319 -12.554 -9.850 1.00 88.44 263 THR A CA 1
ATOM 2171 C C . THR A 1 263 ? 9.965 -13.260 -9.685 1.00 88.44 263 THR A C 1
ATOM 2173 O O . THR A 1 263 ? 9.041 -12.645 -9.159 1.00 88.44 263 THR A O 1
ATOM 2176 N N . ILE A 1 264 ? 9.826 -14.543 -10.059 1.00 86.81 264 ILE A N 1
ATOM 2177 C CA . ILE A 1 264 ? 8.535 -15.270 -10.042 1.00 86.81 264 ILE A CA 1
ATOM 2178 C C . ILE A 1 264 ? 7.838 -15.264 -8.668 1.00 86.81 264 ILE A C 1
ATOM 2180 O O . ILE A 1 264 ? 6.649 -14.942 -8.640 1.00 86.81 264 ILE A O 1
ATOM 2184 N N . PRO A 1 265 ? 8.504 -15.568 -7.533 1.00 84.00 265 PRO A N 1
ATOM 2185 C CA . PRO A 1 265 ? 7.828 -15.606 -6.232 1.00 84.00 265 PRO A CA 1
ATOM 2186 C C . PRO A 1 265 ? 7.163 -14.275 -5.862 1.00 84.00 265 PRO A C 1
ATOM 2188 O O . PRO A 1 265 ? 6.087 -14.256 -5.274 1.00 84.00 265 PRO A O 1
ATOM 2191 N N . TYR A 1 266 ? 7.769 -13.156 -6.264 1.00 81.38 266 TYR A N 1
ATOM 2192 C CA . TYR A 1 266 ? 7.218 -11.820 -6.041 1.00 81.38 266 TYR A CA 1
ATOM 2193 C C . TYR A 1 266 ? 6.018 -11.530 -6.947 1.00 81.38 266 TYR A C 1
ATOM 2195 O O . TYR A 1 266 ? 5.092 -10.845 -6.530 1.00 81.38 266 TYR A O 1
ATOM 2203 N N . MET A 1 267 ? 6.005 -12.085 -8.162 1.00 81.19 267 MET A N 1
ATOM 2204 C CA . MET A 1 267 ? 4.901 -11.925 -9.113 1.00 81.19 267 MET A CA 1
ATOM 2205 C C . MET A 1 267 ? 3.652 -12.719 -8.729 1.00 81.19 267 MET A C 1
ATOM 2207 O O . MET A 1 267 ? 2.545 -12.286 -9.039 1.00 81.19 267 MET A O 1
ATOM 2211 N N . ILE A 1 268 ? 3.815 -13.853 -8.042 1.00 76.44 268 ILE A N 1
ATOM 2212 C CA . ILE A 1 268 ? 2.686 -14.639 -7.520 1.00 76.44 268 ILE A CA 1
ATOM 2213 C C . ILE A 1 268 ? 1.907 -13.813 -6.487 1.00 76.44 268 ILE A C 1
ATOM 2215 O O . ILE A 1 268 ? 0.686 -13.727 -6.571 1.00 76.44 268 ILE A O 1
ATOM 2219 N N . ASN A 1 269 ? 2.620 -13.111 -5.603 1.00 68.31 269 ASN A N 1
ATOM 2220 C CA . ASN A 1 269 ? 2.028 -12.250 -4.571 1.00 68.31 269 ASN A CA 1
ATOM 2221 C C . ASN A 1 269 ? 1.605 -10.865 -5.100 1.00 68.31 269 ASN A C 1
ATOM 2223 O O . ASN A 1 269 ? 1.074 -10.041 -4.359 1.00 68.31 269 ASN A O 1
ATOM 2227 N N . PHE A 1 270 ? 1.853 -10.582 -6.383 1.00 70.56 270 PHE A N 1
ATOM 2228 C CA . PHE A 1 270 ? 1.551 -9.283 -6.976 1.00 70.56 270 PHE A CA 1
ATOM 2229 C C . PHE A 1 270 ? 0.051 -9.038 -7.127 1.00 70.56 270 PHE A C 1
ATOM 2231 O O . PHE A 1 270 ? -0.369 -7.893 -7.059 1.00 70.56 270 PHE A O 1
ATOM 2238 N N . ASN A 1 271 ? -0.762 -10.083 -7.316 1.00 64.19 271 ASN A N 1
ATOM 2239 C CA . ASN A 1 271 ? -2.212 -9.922 -7.467 1.00 64.19 271 ASN A CA 1
ATOM 2240 C C . ASN A 1 271 ? -2.869 -9.320 -6.220 1.00 64.19 271 ASN A C 1
ATOM 2242 O O . ASN A 1 271 ? -3.748 -8.473 -6.355 1.00 64.19 271 ASN A O 1
ATOM 2246 N N . ASP A 1 272 ? -2.421 -9.718 -5.032 1.00 61.22 272 ASP A N 1
ATOM 2247 C CA . ASP A 1 272 ? -2.959 -9.192 -3.779 1.00 61.22 272 ASP A CA 1
ATOM 2248 C C . ASP A 1 272 ? -2.539 -7.721 -3.621 1.00 61.22 272 ASP A C 1
ATOM 2250 O O . ASP A 1 272 ? -3.357 -6.838 -3.370 1.00 61.22 272 ASP A O 1
ATOM 2254 N N . TYR A 1 273 ? -1.274 -7.416 -3.908 1.00 62.25 273 TYR A N 1
ATOM 2255 C CA . TYR A 1 273 ? -0.751 -6.051 -3.867 1.00 62.25 273 TYR A CA 1
ATOM 2256 C C . TYR A 1 273 ? -1.337 -5.127 -4.958 1.00 62.25 273 TYR A C 1
ATOM 2258 O O . TYR A 1 273 ? -1.519 -3.928 -4.760 1.00 62.25 273 TYR A O 1
ATOM 2266 N N . PHE A 1 274 ? -1.698 -5.685 -6.112 1.00 57.19 274 PHE A N 1
ATOM 2267 C CA . PHE A 1 274 ? -2.394 -4.993 -7.194 1.00 57.19 274 PHE A CA 1
ATOM 2268 C C . PHE A 1 274 ? -3.765 -4.482 -6.750 1.00 57.19 274 PHE A C 1
ATOM 2270 O O . PHE A 1 274 ? -4.183 -3.409 -7.183 1.00 57.19 274 PHE A O 1
ATOM 2277 N N . VAL A 1 275 ? -4.466 -5.213 -5.879 1.00 54.09 275 VAL A N 1
ATOM 2278 C CA . VAL A 1 275 ? -5.716 -4.727 -5.285 1.00 54.09 275 VAL A CA 1
ATOM 2279 C C . VAL A 1 275 ? -5.432 -3.448 -4.491 1.00 54.09 275 VAL A C 1
ATOM 2281 O O . VAL A 1 275 ? -6.082 -2.445 -4.759 1.00 54.09 275 VAL A O 1
ATOM 2284 N N . MET A 1 276 ? -4.386 -3.425 -3.657 1.00 54.22 276 MET A N 1
ATOM 2285 C CA . MET A 1 276 ? -3.954 -2.234 -2.906 1.00 54.22 276 MET A CA 1
ATOM 2286 C C . MET A 1 276 ? -3.606 -1.038 -3.815 1.00 54.22 276 MET A C 1
ATOM 2288 O O . MET A 1 276 ? -4.108 0.059 -3.592 1.00 54.22 276 MET A O 1
ATOM 2292 N N . LEU A 1 277 ? -2.832 -1.248 -4.888 1.00 53.53 277 LEU A N 1
ATOM 2293 C CA . LEU A 1 277 ? -2.409 -0.169 -5.797 1.00 53.53 277 LEU A CA 1
ATOM 2294 C C . LEU A 1 277 ? -3.525 0.417 -6.681 1.00 53.53 277 LEU A C 1
ATOM 2296 O O . LEU A 1 277 ? -3.506 1.599 -7.012 1.00 53.53 277 LEU A O 1
ATOM 2300 N N . ASN A 1 278 ? -4.509 -0.382 -7.103 1.00 48.06 278 ASN A N 1
ATOM 2301 C CA . ASN A 1 278 ? -5.622 0.139 -7.916 1.00 48.06 278 ASN A CA 1
ATOM 2302 C C . ASN A 1 278 ? -6.603 1.000 -7.124 1.00 48.06 278 ASN A C 1
ATOM 2304 O O . ASN A 1 278 ? -7.477 1.646 -7.716 1.00 48.06 278 ASN A O 1
ATOM 2308 N N . GLY A 1 279 ? -6.458 1.008 -5.802 1.00 48.06 279 GLY A N 1
ATOM 2309 C CA . GLY A 1 279 ? -7.175 1.923 -4.945 1.00 48.06 279 GLY A CA 1
ATOM 2310 C C . GLY A 1 279 ? -6.890 3.380 -5.256 1.00 48.06 279 GLY A C 1
ATOM 2311 O O . GLY A 1 279 ? -7.741 4.251 -5.133 1.00 48.06 279 GLY A O 1
ATOM 2312 N N . TYR A 1 280 ? -5.709 3.653 -5.784 1.00 46.91 280 TYR A N 1
ATOM 2313 C CA . TYR A 1 280 ? -5.226 5.012 -5.889 1.00 46.91 280 TYR A CA 1
ATOM 2314 C C . TYR A 1 280 ? -5.717 5.795 -7.121 1.00 46.91 280 TYR A C 1
ATOM 2316 O O . TYR A 1 280 ? -5.263 6.906 -7.398 1.00 46.91 280 TYR A O 1
ATOM 2324 N N . ASP A 1 281 ? -6.638 5.223 -7.899 1.00 48.25 281 ASP A N 1
ATOM 2325 C CA . ASP A 1 281 ? -6.907 5.701 -9.254 1.00 48.25 281 ASP A CA 1
ATOM 2326 C C . ASP A 1 281 ? -8.261 6.382 -9.454 1.00 48.25 281 ASP A C 1
ATOM 2328 O O . ASP A 1 281 ? -8.348 7.344 -10.213 1.00 48.25 281 ASP A O 1
ATOM 2332 N N . THR A 1 282 ? -9.315 5.908 -8.787 1.00 48.97 282 THR A N 1
ATOM 2333 C CA . THR A 1 282 ? -10.569 6.651 -8.593 1.00 48.97 282 THR A CA 1
ATOM 2334 C C . THR A 1 282 ? -11.270 6.111 -7.346 1.00 48.97 282 THR A C 1
ATOM 2336 O O . THR A 1 282 ? -11.348 4.890 -7.183 1.00 48.97 282 THR A O 1
ATOM 2339 N N . PRO A 1 283 ? -11.866 6.961 -6.495 1.00 49.12 283 PRO A N 1
ATOM 2340 C CA . PRO A 1 283 ? -12.639 6.474 -5.354 1.00 49.12 283 PRO A CA 1
ATOM 2341 C C . PRO A 1 283 ? -13.852 5.611 -5.779 1.00 49.12 283 PRO A C 1
ATOM 2343 O O . PRO A 1 283 ? -14.315 4.766 -5.020 1.00 49.12 283 PRO A O 1
ATOM 2346 N N . PHE A 1 284 ? -14.267 5.699 -7.048 1.00 48.91 284 PHE A N 1
ATOM 2347 C CA . PHE A 1 284 ? -15.234 4.803 -7.687 1.00 48.91 284 PHE A CA 1
ATOM 2348 C C . PHE A 1 284 ? -14.705 3.376 -7.933 1.00 48.91 284 PHE A C 1
ATOM 2350 O O . PHE A 1 284 ? -15.439 2.404 -7.767 1.00 48.91 284 PHE A O 1
ATOM 2357 N N . THR A 1 285 ? -13.447 3.194 -8.355 1.00 54.38 285 THR A N 1
ATOM 2358 C CA . THR A 1 285 ? -12.860 1.852 -8.558 1.00 54.38 285 THR A CA 1
ATOM 2359 C C . THR A 1 285 ? -12.548 1.154 -7.241 1.00 54.38 285 THR A C 1
ATOM 2361 O O . THR A 1 285 ? -12.754 -0.057 -7.164 1.00 54.38 285 THR A O 1
ATOM 2364 N N . LEU A 1 286 ? -12.129 1.923 -6.229 1.00 55.31 286 LEU A N 1
ATOM 2365 C CA . LEU A 1 286 ? -11.993 1.503 -4.831 1.00 55.31 286 LEU A CA 1
ATOM 2366 C C . LEU A 1 286 ? -13.307 0.939 -4.297 1.00 55.31 286 LEU A C 1
ATOM 2368 O O . LEU A 1 286 ? -13.392 -0.227 -3.909 1.00 55.31 286 LEU A O 1
ATOM 2372 N N . ALA A 1 287 ? -14.351 1.770 -4.368 1.00 56.75 287 ALA A N 1
ATOM 2373 C CA . ALA A 1 287 ? -15.654 1.410 -3.866 1.00 56.75 287 ALA A CA 1
ATOM 2374 C C . ALA A 1 287 ? -16.209 0.205 -4.609 1.00 56.75 287 ALA A C 1
ATOM 2376 O O . ALA A 1 287 ? -16.681 -0.727 -3.986 1.00 56.75 287 ALA A O 1
ATOM 2377 N N . ASN A 1 288 ? -16.056 0.139 -5.931 1.00 58.34 288 ASN A N 1
ATOM 2378 C CA . ASN A 1 288 ? -16.481 -1.032 -6.688 1.00 58.34 288 ASN A CA 1
ATOM 2379 C C . ASN A 1 288 ? -15.669 -2.299 -6.395 1.00 58.34 288 ASN A C 1
ATOM 2381 O O . ASN A 1 288 ? -16.196 -3.383 -6.612 1.00 58.34 288 ASN A O 1
ATOM 2385 N N . ALA A 1 289 ? -14.407 -2.216 -5.966 1.00 61.91 289 ALA A N 1
ATOM 2386 C CA . ALA A 1 289 ? -13.659 -3.403 -5.556 1.00 61.91 289 ALA A CA 1
ATOM 2387 C C . ALA A 1 289 ? -14.252 -3.977 -4.264 1.00 61.91 289 ALA A C 1
ATOM 2389 O O . ALA A 1 289 ? -14.692 -5.124 -4.277 1.00 61.91 289 ALA A O 1
ATOM 2390 N N . GLU A 1 290 ? -14.377 -3.158 -3.219 1.00 66.00 290 GLU A N 1
ATOM 2391 C CA . GLU A 1 290 ? -15.000 -3.559 -1.949 1.00 66.00 290 GLU A CA 1
ATOM 2392 C C . GLU A 1 290 ? -16.481 -3.933 -2.130 1.00 66.00 290 GLU A C 1
ATOM 2394 O O . GLU A 1 290 ? -16.917 -4.981 -1.672 1.00 66.00 290 GLU A O 1
ATOM 2399 N N . ILE A 1 291 ? -17.254 -3.158 -2.899 1.00 62.81 291 ILE A N 1
ATOM 2400 C CA . ILE A 1 291 ? -18.665 -3.439 -3.208 1.00 62.81 291 ILE A CA 1
ATOM 2401 C C . ILE A 1 291 ? -18.813 -4.725 -4.020 1.00 62.81 291 ILE A C 1
ATOM 2403 O O . ILE A 1 291 ? -19.767 -5.461 -3.807 1.00 62.81 291 ILE A O 1
ATOM 2407 N N . ARG A 1 292 ? -17.903 -5.045 -4.951 1.00 62.41 292 ARG A N 1
ATOM 2408 C CA . ARG A 1 292 ? -17.945 -6.347 -5.642 1.00 62.41 292 ARG A CA 1
ATOM 2409 C C . ARG A 1 292 ? -17.716 -7.495 -4.671 1.00 62.41 292 ARG A C 1
ATOM 2411 O O . ARG A 1 292 ? -18.382 -8.513 -4.817 1.00 62.41 292 ARG A O 1
ATOM 2418 N N . HIS A 1 293 ? -16.819 -7.331 -3.702 1.00 62.34 293 HIS A N 1
ATOM 2419 C CA . HIS A 1 293 ? -16.647 -8.315 -2.640 1.00 62.34 293 HIS A CA 1
ATOM 2420 C C . HIS A 1 293 ? -17.898 -8.394 -1.741 1.00 62.34 293 HIS A C 1
ATOM 2422 O O . HIS A 1 293 ? -18.329 -9.495 -1.413 1.00 62.34 293 HIS A O 1
ATOM 2428 N N . HIS A 1 294 ? -18.566 -7.269 -1.468 1.00 60.31 294 HIS A N 1
ATOM 2429 C CA . HIS A 1 294 ? -19.816 -7.221 -0.699 1.00 60.31 294 HIS A CA 1
ATOM 2430 C C . HIS A 1 294 ? -21.062 -7.742 -1.411 1.00 60.31 294 HIS A C 1
ATOM 2432 O O . HIS A 1 294 ? -21.931 -8.319 -0.773 1.00 60.31 294 HIS A O 1
ATOM 2438 N N . LYS A 1 295 ? -21.182 -7.586 -2.730 1.00 55.72 295 LYS A N 1
ATOM 2439 C CA . LYS A 1 295 ? -22.322 -8.135 -3.487 1.00 55.72 295 LYS A CA 1
ATOM 2440 C C . LYS A 1 295 ? -22.351 -9.662 -3.465 1.00 55.72 295 LYS A C 1
ATOM 2442 O O . LYS A 1 295 ? -23.390 -10.267 -3.690 1.00 55.72 295 LYS A O 1
ATOM 2447 N N . VAL A 1 296 ? -21.211 -10.295 -3.181 1.00 50.28 296 VAL A N 1
ATOM 2448 C CA . VAL A 1 296 ? -21.127 -11.739 -2.919 1.00 50.28 296 VAL A CA 1
ATOM 2449 C C . VAL A 1 296 ? -21.601 -12.070 -1.492 1.00 50.28 296 VAL A C 1
ATOM 2451 O O . VAL A 1 296 ? -22.039 -13.189 -1.244 1.00 50.28 296 VAL A O 1
ATOM 2454 N N . SER A 1 297 ? -21.576 -11.094 -0.577 1.00 49.94 297 SER A N 1
ATOM 2455 C CA . SER A 1 297 ? -21.940 -11.213 0.837 1.00 49.94 297 SER A CA 1
ATOM 2456 C C . SER A 1 297 ? -23.353 -10.724 1.177 1.00 49.94 297 SER A C 1
ATOM 2458 O O . SER A 1 297 ? -23.650 -10.598 2.356 1.00 49.94 297 SER A O 1
ATOM 2460 N N . GLU A 1 298 ? -24.245 -10.440 0.220 1.00 50.97 298 GLU A N 1
ATOM 2461 C CA . GLU A 1 298 ? -25.637 -10.019 0.520 1.00 50.97 298 GLU A CA 1
ATOM 2462 C C . GLU A 1 298 ? -26.440 -11.089 1.301 1.00 50.97 298 GLU A C 1
ATOM 2464 O O . GLU A 1 298 ? -27.504 -10.801 1.834 1.00 50.97 298 GLU A O 1
ATOM 2469 N N . ASN A 1 299 ? -25.890 -12.301 1.458 1.00 44.38 299 ASN A N 1
ATOM 2470 C CA . ASN A 1 299 ? -26.410 -13.353 2.340 1.00 44.38 299 ASN A CA 1
ATOM 2471 C C . ASN A 1 299 ? -25.790 -13.365 3.757 1.00 44.38 299 ASN A C 1
ATOM 2473 O O . ASN A 1 299 ? -26.127 -14.241 4.555 1.00 44.38 299 ASN A O 1
ATOM 2477 N N . LEU A 1 300 ? -24.876 -12.443 4.087 1.00 48.38 300 LEU A N 1
ATOM 2478 C CA . LEU A 1 300 ? -24.142 -12.446 5.354 1.00 48.38 300 LEU A CA 1
ATOM 2479 C C . LEU A 1 300 ? -24.815 -11.601 6.439 1.00 48.38 300 LEU A C 1
ATOM 2481 O O . LEU A 1 300 ? -24.512 -10.427 6.636 1.00 48.38 300 LEU A O 1
ATOM 2485 N N . THR A 1 301 ? -25.680 -12.326 7.156 1.00 54.25 301 THR A N 1
ATOM 2486 C CA . THR A 1 301 ? -25.808 -12.423 8.622 1.00 54.25 301 THR A CA 1
ATOM 2487 C C . THR A 1 301 ? -26.108 -11.157 9.419 1.00 54.25 301 THR A C 1
ATOM 2489 O O . THR A 1 301 ? -25.316 -10.222 9.477 1.00 54.25 301 THR A O 1
ATOM 2492 N N . GLU A 1 302 ? -27.237 -11.221 10.130 1.00 59.19 302 GLU A N 1
ATOM 2493 C CA . GLU A 1 302 ? -27.601 -10.389 11.278 1.00 59.19 302 GLU A CA 1
ATOM 2494 C C . GLU A 1 302 ? -26.370 -10.021 12.120 1.00 59.19 302 GLU A C 1
ATOM 2496 O O . GLU A 1 302 ? -25.580 -10.890 12.504 1.00 59.19 302 GLU A O 1
ATOM 2501 N N . ILE A 1 303 ? -26.205 -8.722 12.389 1.00 70.25 303 ILE A N 1
ATOM 2502 C CA . ILE A 1 303 ? -25.207 -8.237 13.344 1.00 70.25 303 ILE A CA 1
ATOM 2503 C C . ILE A 1 303 ? -25.527 -8.893 14.690 1.00 70.25 303 ILE A C 1
ATOM 2505 O O . ILE A 1 303 ? -26.607 -8.683 15.236 1.00 70.25 303 ILE A O 1
ATOM 2509 N N . GLU A 1 304 ? -24.598 -9.692 15.211 1.00 78.06 304 GLU A N 1
ATOM 2510 C CA . GLU A 1 304 ? -24.781 -10.444 16.456 1.00 78.06 304 GLU A CA 1
ATOM 2511 C C . GLU A 1 304 ? -23.734 -9.996 17.474 1.00 78.06 304 GLU A C 1
ATOM 2513 O O . GLU A 1 304 ? -22.529 -10.008 17.192 1.00 78.06 304 GLU A O 1
ATOM 2518 N N . GLU A 1 305 ? -24.189 -9.615 18.671 1.00 81.38 305 GLU A N 1
ATOM 2519 C CA . GLU A 1 305 ? -23.285 -9.288 19.770 1.00 81.38 305 GLU A CA 1
ATOM 2520 C C . GLU A 1 305 ? -22.412 -10.493 20.147 1.00 81.38 305 GLU A C 1
ATOM 2522 O O . GLU A 1 305 ? -22.841 -11.646 20.165 1.00 81.38 305 GLU A O 1
ATOM 2527 N N . GLY A 1 306 ? -21.149 -10.226 20.482 1.00 83.69 306 GLY A N 1
ATOM 2528 C CA . GLY A 1 306 ? -20.228 -11.277 20.892 1.00 83.69 306 GLY A CA 1
ATOM 2529 C C . GLY A 1 306 ? -20.601 -11.907 22.235 1.00 83.69 306 GLY A C 1
ATOM 2530 O O . GLY A 1 306 ? -20.771 -11.205 23.238 1.00 83.69 306 GLY A O 1
ATOM 2531 N N . LYS A 1 307 ? -20.576 -13.245 22.267 1.00 90.94 307 LYS A N 1
ATOM 2532 C CA . LYS A 1 307 ? -20.721 -14.116 23.453 1.00 90.94 307 LYS A CA 1
ATOM 2533 C C . LYS A 1 307 ? -19.559 -14.024 24.453 1.00 90.94 307 LYS A C 1
ATOM 2535 O O . LYS A 1 307 ? -19.472 -14.814 25.389 1.00 90.94 307 LYS A O 1
ATOM 2540 N N . PHE A 1 308 ? -18.638 -13.086 24.255 1.00 94.75 308 PHE A N 1
ATOM 2541 C CA . PHE A 1 308 ? -17.466 -12.876 25.096 1.00 94.75 308 PHE A CA 1
ATOM 2542 C C . PHE A 1 308 ? -17.054 -11.400 25.121 1.00 94.75 308 PHE A C 1
ATOM 2544 O O . PHE A 1 308 ? -17.488 -10.600 24.288 1.00 94.75 308 PHE A O 1
ATOM 2551 N N . THR A 1 309 ? -16.214 -11.045 26.088 1.00 95.88 309 THR A N 1
ATOM 2552 C CA . THR A 1 309 ? -15.428 -9.804 26.117 1.00 95.88 309 THR A CA 1
ATOM 2553 C C . THR A 1 309 ? -13.953 -10.130 25.954 1.00 95.88 309 THR A C 1
ATOM 2555 O O . THR A 1 309 ? -13.503 -11.203 26.349 1.00 95.88 309 THR A O 1
ATOM 2558 N N . ILE A 1 310 ? -13.191 -9.206 25.376 1.00 97.12 310 ILE A N 1
ATOM 2559 C CA . ILE A 1 310 ? -11.734 -9.336 25.271 1.00 97.12 310 ILE A CA 1
ATOM 2560 C C . ILE A 1 310 ? -11.108 -8.683 26.497 1.00 97.12 310 ILE A C 1
ATOM 2562 O O . ILE A 1 310 ? -11.311 -7.499 26.727 1.00 97.12 310 ILE A O 1
ATOM 2566 N N . ASP A 1 311 ? -10.332 -9.441 27.260 1.00 97.88 311 ASP A N 1
ATOM 2567 C CA . ASP A 1 311 ? -9.607 -8.921 28.419 1.00 97.88 311 ASP A CA 1
ATOM 2568 C C . ASP A 1 311 ? -8.241 -8.368 27.996 1.00 97.88 311 ASP A C 1
ATOM 2570 O O . ASP A 1 311 ? -7.803 -7.315 28.465 1.00 97.88 311 ASP A O 1
ATOM 2574 N N . SER A 1 312 ? -7.545 -9.085 27.102 1.00 98.31 312 SER A N 1
ATOM 2575 C CA . SER A 1 312 ? -6.252 -8.636 26.586 1.00 98.31 312 SER A CA 1
ATOM 2576 C C . SER A 1 312 ? -5.897 -9.188 25.210 1.00 98.31 312 SER A C 1
ATOM 2578 O O . SER A 1 312 ? -6.300 -10.299 24.863 1.00 98.31 312 SER A O 1
ATOM 2580 N N . ILE A 1 313 ? -5.089 -8.431 24.466 1.00 98.38 313 ILE A N 1
ATOM 2581 C CA . ILE A 1 313 ? -4.465 -8.841 23.205 1.00 98.38 313 ILE A CA 1
ATOM 2582 C C . ILE A 1 313 ? -2.961 -8.602 23.312 1.00 98.38 313 ILE A C 1
ATOM 2584 O O . ILE A 1 313 ? -2.517 -7.474 23.518 1.00 98.38 313 ILE A O 1
ATOM 2588 N N . LYS A 1 314 ? -2.172 -9.666 23.166 1.00 98.31 314 LYS A N 1
ATOM 2589 C CA . LYS A 1 314 ? -0.712 -9.611 23.281 1.00 98.31 314 LYS A CA 1
ATOM 2590 C C . LYS A 1 314 ? -0.049 -10.300 22.104 1.00 98.31 314 LYS A C 1
ATOM 2592 O O . LYS A 1 314 ? -0.439 -11.423 21.806 1.00 98.31 314 LYS A O 1
ATOM 2597 N N . GLY A 1 315 ? 0.961 -9.726 21.460 1.00 97.44 315 GLY A N 1
ATOM 2598 C CA . GLY A 1 315 ? 1.643 -10.447 20.382 1.00 97.44 315 GLY A CA 1
ATOM 2599 C C . GLY A 1 315 ? 2.644 -9.657 19.557 1.00 97.44 315 GLY A C 1
ATOM 2600 O O . GLY A 1 315 ? 2.965 -8.509 19.840 1.00 97.44 315 GLY A O 1
ATOM 2601 N N . ASP A 1 316 ? 3.120 -10.306 18.506 1.00 97.62 316 ASP A N 1
ATOM 2602 C CA . ASP A 1 316 ? 3.942 -9.712 17.464 1.00 97.62 316 ASP A CA 1
ATOM 2603 C C . ASP A 1 316 ? 3.043 -9.177 16.341 1.00 97.62 316 ASP A C 1
ATOM 2605 O O . ASP A 1 316 ? 2.187 -9.904 15.833 1.00 97.62 316 ASP A O 1
ATOM 2609 N N . ILE A 1 317 ? 3.281 -7.937 15.911 1.00 97.31 317 ILE A N 1
ATOM 2610 C CA . ILE A 1 317 ? 2.703 -7.357 14.693 1.00 97.31 317 ILE A CA 1
ATOM 2611 C C . ILE A 1 317 ? 3.838 -7.132 13.691 1.00 97.31 317 ILE A C 1
ATOM 2613 O O . ILE A 1 317 ? 4.793 -6.417 13.988 1.00 97.31 317 ILE A O 1
ATOM 2617 N N . ASP A 1 318 ? 3.752 -7.696 12.488 1.00 96.12 318 ASP A N 1
ATOM 2618 C CA . ASP A 1 318 ? 4.699 -7.430 11.399 1.00 96.12 318 ASP A CA 1
ATOM 2619 C C . ASP A 1 318 ? 4.003 -6.724 10.236 1.00 96.12 318 ASP A C 1
ATOM 2621 O O . ASP A 1 318 ? 3.179 -7.303 9.531 1.00 96.12 318 ASP A O 1
ATOM 2625 N N . ILE A 1 319 ? 4.372 -5.458 10.023 1.00 92.62 319 ILE A N 1
ATOM 2626 C CA . ILE A 1 319 ? 3.801 -4.613 8.967 1.00 92.62 319 ILE A CA 1
ATOM 2627 C C . ILE A 1 319 ? 4.707 -4.469 7.738 1.00 92.62 319 ILE A C 1
ATOM 2629 O O . ILE A 1 319 ? 4.445 -3.689 6.829 1.00 92.62 319 ILE A O 1
ATOM 2633 N N . ARG A 1 320 ? 5.806 -5.227 7.657 1.00 89.06 320 ARG A N 1
ATOM 2634 C CA . ARG A 1 320 ? 6.836 -5.052 6.615 1.00 89.06 320 ARG A CA 1
ATOM 2635 C C . ARG A 1 320 ? 6.417 -5.508 5.217 1.00 89.06 320 ARG A C 1
ATOM 2637 O O . ARG A 1 320 ? 7.141 -5.219 4.259 1.00 89.06 320 ARG A O 1
ATOM 2644 N N . LYS A 1 321 ? 5.351 -6.301 5.086 1.00 82.56 321 LYS A N 1
ATOM 2645 C CA . LYS A 1 321 ? 4.906 -6.923 3.817 1.00 82.56 321 LYS A CA 1
ATOM 2646 C C . LYS A 1 321 ? 3.377 -6.995 3.662 1.00 82.56 321 LYS A C 1
ATOM 2648 O O . LYS A 1 321 ? 2.901 -7.743 2.815 1.00 82.56 321 LYS A O 1
ATOM 2653 N N . GLY A 1 322 ? 2.630 -6.265 4.479 1.00 86.50 322 GLY A N 1
ATOM 2654 C CA . GLY A 1 322 ? 1.194 -6.457 4.691 1.00 86.50 322 GLY A CA 1
ATOM 2655 C C . GLY A 1 322 ? 0.901 -6.326 6.179 1.00 86.50 322 GLY A C 1
ATOM 2656 O O . GLY A 1 322 ? 1.680 -5.684 6.874 1.00 86.50 322 GLY A O 1
ATOM 2657 N N . PHE A 1 323 ? -0.158 -6.959 6.670 1.00 93.00 323 PHE A N 1
ATOM 2658 C CA . PHE A 1 323 ? -0.410 -7.108 8.102 1.00 93.00 323 PHE A CA 1
ATOM 2659 C C . PHE A 1 323 ? -0.271 -8.579 8.494 1.00 93.00 323 PHE A C 1
ATOM 2661 O O . PHE A 1 323 ? -0.874 -9.448 7.865 1.00 93.00 323 PHE A O 1
ATOM 2668 N N . ASP A 1 324 ? 0.527 -8.854 9.517 1.00 96.38 324 ASP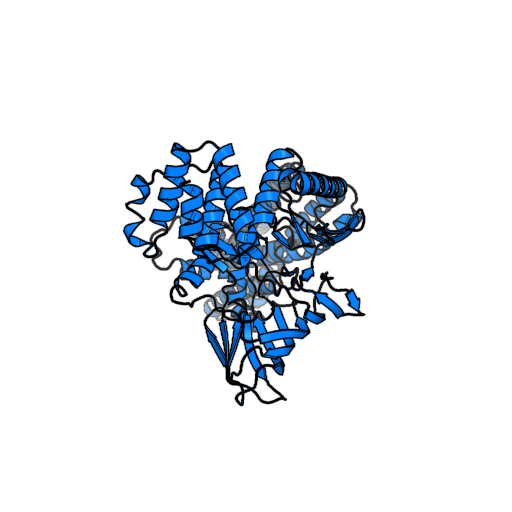 A N 1
ATOM 2669 C CA . ASP A 1 324 ? 0.705 -10.175 10.117 1.00 96.38 324 ASP A CA 1
ATOM 2670 C C . ASP A 1 324 ? 0.641 -10.010 11.636 1.00 96.38 324 ASP A C 1
ATOM 2672 O O . ASP A 1 324 ? 1.316 -9.142 12.198 1.00 96.38 324 ASP A O 1
ATOM 2676 N N . PHE A 1 325 ? -0.202 -10.809 12.282 1.00 98.06 325 PHE A N 1
ATOM 2677 C CA . PHE A 1 325 ? -0.320 -10.868 13.726 1.00 98.06 325 PHE A CA 1
ATOM 2678 C C . PHE A 1 325 ? -0.143 -12.300 14.205 1.00 98.06 325 PHE A C 1
ATOM 2680 O O . PHE A 1 325 ? -0.843 -13.214 13.762 1.00 98.06 325 PHE A O 1
ATOM 2687 N N . ARG A 1 326 ? 0.716 -12.461 15.211 1.00 98.25 326 ARG A N 1
ATOM 2688 C CA . ARG A 1 326 ? 0.838 -13.698 15.976 1.00 98.25 326 ARG A CA 1
ATOM 2689 C C . ARG A 1 326 ? 0.808 -13.382 17.456 1.00 98.25 326 ARG A C 1
ATOM 2691 O O . ARG A 1 326 ? 1.689 -12.693 17.965 1.00 98.25 326 ARG A O 1
ATOM 2698 N N . GLY A 1 327 ? -0.169 -13.918 18.172 1.00 97.88 327 GLY A N 1
ATOM 2699 C CA . GLY A 1 327 ? -0.324 -13.557 19.571 1.00 97.88 327 GLY A CA 1
ATOM 2700 C C . GLY A 1 327 ? -1.415 -14.298 20.315 1.00 97.88 327 GLY A C 1
ATOM 2701 O O . GLY A 1 327 ? -2.000 -15.253 19.821 1.00 97.88 327 GLY A O 1
ATOM 2702 N N . LYS A 1 328 ? -1.663 -13.829 21.532 1.00 98.44 328 LYS A N 1
ATOM 2703 C CA . LYS A 1 328 ? -2.630 -14.344 22.488 1.00 98.44 328 LYS A CA 1
ATOM 2704 C C . LYS A 1 328 ? -3.775 -13.362 22.659 1.00 98.44 328 LYS A C 1
ATOM 2706 O O . LYS A 1 328 ? -3.543 -12.178 22.901 1.00 98.44 328 LYS A O 1
ATOM 2711 N N . VAL A 1 329 ? -4.996 -13.870 22.598 1.00 98.19 329 VAL A N 1
ATOM 2712 C CA . VAL A 1 329 ? -6.220 -13.127 22.895 1.00 98.19 329 VAL A CA 1
ATOM 2713 C C . VAL A 1 329 ? -6.891 -13.784 24.090 1.00 98.19 329 VAL A C 1
ATOM 2715 O O . VAL A 1 329 ? -7.391 -14.904 23.992 1.00 98.19 329 VAL A O 1
ATOM 2718 N N . SER A 1 330 ? -6.871 -13.103 25.231 1.00 98.25 330 SER A N 1
ATOM 2719 C CA . SER A 1 330 ? -7.567 -13.551 26.438 1.00 98.25 330 SER A CA 1
ATOM 2720 C C . SER A 1 330 ? -8.982 -12.999 26.438 1.00 98.25 330 SER A C 1
ATOM 2722 O O . SER A 1 330 ? -9.168 -11.790 26.287 1.00 98.25 330 SER A O 1
ATOM 2724 N N . ILE A 1 331 ? -9.966 -13.874 26.614 1.00 97.81 331 ILE A N 1
ATOM 2725 C CA . ILE A 1 331 ? -11.387 -13.535 26.583 1.00 97.81 331 ILE A CA 1
ATOM 2726 C C . ILE A 1 331 ? -12.115 -14.091 27.806 1.00 97.81 331 ILE A C 1
ATOM 2728 O O . ILE A 1 331 ? -11.745 -15.143 28.330 1.00 97.81 331 ILE A O 1
ATOM 2732 N N . THR A 1 332 ? -13.174 -13.398 28.219 1.00 97.81 332 THR A N 1
ATOM 2733 C CA . THR A 1 332 ? -14.127 -13.846 29.242 1.00 97.81 332 THR A CA 1
ATOM 2734 C C . THR A 1 332 ? -15.474 -14.127 28.578 1.00 97.81 332 THR A C 1
ATOM 2736 O O . THR A 1 332 ? -16.018 -13.262 27.890 1.00 97.81 332 THR A O 1
ATOM 2739 N N . LEU A 1 333 ? -16.027 -15.326 28.768 1.00 97.38 333 LEU A N 1
ATOM 2740 C CA . LEU A 1 333 ? -17.320 -15.705 28.190 1.00 97.38 333 LEU A CA 1
ATOM 2741 C C . LEU A 1 333 ? -18.488 -15.044 28.934 1.00 97.38 333 LEU A C 1
ATOM 2743 O O . LEU A 1 333 ? -18.479 -14.947 30.160 1.00 97.38 333 LEU A O 1
ATOM 2747 N N . LYS A 1 334 ? -19.512 -14.613 28.194 1.00 95.50 334 LYS A N 1
ATOM 2748 C CA . LYS A 1 334 ? -20.748 -14.015 28.733 1.00 95.50 334 LYS A CA 1
ATOM 2749 C C . LYS A 1 334 ? -21.886 -15.022 28.897 1.00 95.50 334 LYS A C 1
ATOM 2751 O O . LYS A 1 334 ? -22.850 -14.741 29.599 1.00 95.50 334 LYS A O 1
ATOM 2756 N N . GLU A 1 335 ? -21.792 -16.157 28.216 1.00 94.75 335 GLU A N 1
ATOM 2757 C CA . GLU A 1 335 ? -22.794 -17.217 28.225 1.00 94.75 335 GLU A CA 1
ATOM 2758 C C . GLU A 1 335 ? -22.134 -18.579 28.017 1.00 94.75 335 GLU A C 1
ATOM 2760 O O . GLU A 1 335 ? -21.003 -18.669 27.532 1.00 94.75 335 GLU A O 1
ATOM 2765 N N . ASP A 1 336 ? -22.848 -19.640 28.387 1.00 96.06 336 ASP A N 1
ATOM 2766 C CA . ASP A 1 336 ? -22.360 -21.000 28.216 1.00 96.06 336 ASP A CA 1
ATOM 2767 C C . ASP A 1 336 ? -22.330 -21.373 26.728 1.00 96.06 336 ASP A C 1
ATOM 2769 O O . ASP A 1 336 ? -23.378 -21.479 26.085 1.00 96.06 336 ASP A O 1
ATOM 2773 N N . THR A 1 337 ? -21.147 -21.643 26.182 1.00 95.25 337 THR A N 1
ATOM 2774 C CA . THR A 1 337 ? -20.977 -21.907 24.748 1.00 95.25 337 THR A CA 1
ATOM 2775 C C . THR A 1 337 ? -19.827 -22.873 24.474 1.00 95.25 337 THR A C 1
ATOM 2777 O O . THR A 1 337 ? -18.868 -22.970 25.239 1.00 95.25 337 THR A O 1
ATOM 2780 N N . ASP A 1 338 ? -19.937 -23.617 23.382 1.00 95.19 338 ASP A N 1
ATOM 2781 C CA . ASP A 1 338 ? -18.884 -24.433 22.770 1.00 95.19 338 ASP A CA 1
ATOM 2782 C C . ASP A 1 338 ? -18.387 -23.827 21.445 1.00 95.19 338 ASP A C 1
ATOM 2784 O O . ASP A 1 338 ? -17.526 -24.393 20.780 1.00 95.19 338 ASP A O 1
ATOM 2788 N N . GLU A 1 339 ? -18.887 -22.651 21.070 1.00 95.19 339 GLU A N 1
ATOM 2789 C CA . GLU A 1 339 ? -18.448 -21.910 19.893 1.00 95.19 339 GLU A CA 1
ATOM 2790 C C . GLU A 1 339 ? -18.356 -20.409 20.172 1.00 95.19 339 GLU A C 1
ATOM 2792 O O . GLU A 1 339 ? -19.119 -19.842 20.960 1.00 95.19 339 GLU A O 1
ATOM 2797 N N . ILE A 1 340 ? -17.423 -19.744 19.497 1.00 95.31 340 ILE A N 1
ATOM 2798 C CA . ILE A 1 340 ? -17.274 -18.290 19.551 1.00 95.31 340 ILE A CA 1
ATOM 2799 C C . ILE A 1 340 ? -17.157 -17.715 18.143 1.00 95.31 340 ILE A C 1
ATOM 2801 O O . ILE A 1 340 ? -16.603 -18.338 17.236 1.00 95.31 340 ILE A O 1
ATOM 2805 N N . TYR A 1 341 ? -17.660 -16.494 17.985 1.00 94.25 341 TYR A N 1
ATOM 2806 C CA . TYR A 1 341 ? -17.574 -15.731 16.747 1.00 94.25 341 TYR A CA 1
ATOM 2807 C C . TYR A 1 341 ? -16.757 -14.475 16.989 1.00 94.25 341 TYR A C 1
ATOM 2809 O O . TYR A 1 341 ? -17.046 -13.722 17.920 1.00 94.25 341 TYR A O 1
ATOM 2817 N N . PHE A 1 342 ? -15.768 -14.231 16.140 1.00 94.31 342 PHE A N 1
ATOM 2818 C CA . PHE A 1 342 ? -15.100 -12.940 16.072 1.00 94.31 342 PHE A CA 1
ATOM 2819 C C . PHE A 1 342 ? -15.043 -12.451 14.632 1.00 94.31 342 PHE A C 1
ATOM 2821 O O . PHE A 1 342 ? -15.132 -13.232 13.688 1.00 94.31 342 PHE A O 1
ATOM 2828 N N . SER A 1 343 ? -14.900 -11.145 14.467 1.00 92.19 343 SER A N 1
ATOM 2829 C CA . SER A 1 343 ? -14.845 -10.486 13.171 1.00 92.19 343 SER A CA 1
ATOM 2830 C C . SER A 1 343 ? -13.448 -9.936 12.900 1.00 92.19 343 SER A C 1
ATOM 2832 O O . SER A 1 343 ? -12.829 -9.345 13.786 1.00 92.19 343 SER A O 1
ATOM 2834 N N . LEU A 1 344 ? -12.976 -10.113 11.668 1.00 92.81 344 LEU A N 1
ATOM 2835 C CA . LEU A 1 344 ? -11.738 -9.559 11.114 1.00 92.81 344 LEU A CA 1
ATOM 2836 C C . LEU A 1 344 ? -12.001 -9.024 9.708 1.00 92.81 344 LEU A C 1
ATOM 2838 O O . LEU A 1 344 ? -12.930 -9.466 9.032 1.00 92.81 344 LEU A O 1
ATOM 2842 N N . TYR A 1 345 ? -11.198 -8.067 9.245 1.00 90.19 345 TYR A N 1
ATOM 2843 C CA . TYR A 1 345 ? -11.285 -7.605 7.861 1.00 90.19 345 TYR A CA 1
ATOM 2844 C C . TYR A 1 345 ? -11.077 -8.781 6.893 1.00 90.19 345 TYR A C 1
ATOM 2846 O O . TYR A 1 345 ? -10.169 -9.586 7.083 1.00 90.19 345 TYR A O 1
ATOM 2854 N N . HIS A 1 346 ? -11.895 -8.876 5.837 1.00 85.31 346 HIS A N 1
ATOM 2855 C CA . HIS A 1 346 ? -11.916 -10.032 4.924 1.00 85.31 346 HIS A CA 1
ATOM 2856 C C . HIS A 1 346 ? -10.576 -10.305 4.221 1.00 85.31 346 HIS A C 1
ATOM 2858 O O . HIS A 1 346 ? -10.284 -11.448 3.874 1.00 85.31 346 HIS A O 1
ATOM 2864 N N . GLY A 1 347 ? -9.736 -9.278 4.059 1.00 86.12 347 GLY A N 1
ATOM 2865 C CA . GLY A 1 347 ? -8.384 -9.416 3.517 1.00 86.12 347 GLY A CA 1
ATOM 2866 C C . GLY A 1 347 ? -7.373 -10.078 4.464 1.00 86.12 347 GLY A C 1
ATOM 2867 O O . GLY A 1 347 ? -6.260 -10.377 4.030 1.00 86.12 347 GLY A O 1
ATOM 2868 N N . LEU A 1 348 ? -7.745 -10.334 5.726 1.00 91.81 348 LEU A N 1
ATOM 2869 C CA . LEU A 1 348 ? -6.933 -11.009 6.740 1.00 91.81 348 LEU A CA 1
ATOM 2870 C C . LEU A 1 348 ? -7.387 -12.467 6.903 1.00 91.81 348 LEU A C 1
ATOM 2872 O O . LEU A 1 348 ? -8.530 -12.749 7.276 1.00 91.81 348 LEU A O 1
ATOM 2876 N N . LYS A 1 349 ? -6.480 -13.404 6.627 1.00 92.50 349 LYS A N 1
ATOM 2877 C CA . LYS A 1 349 ? -6.745 -14.847 6.670 1.00 92.50 349 LYS A CA 1
ATOM 2878 C C . LYS A 1 349 ? -6.171 -15.454 7.935 1.00 92.50 349 LYS A C 1
ATOM 2880 O O . LYS A 1 349 ? -4.993 -15.246 8.228 1.00 92.50 349 LYS A O 1
ATOM 2885 N N . VAL A 1 350 ? -6.988 -16.207 8.664 1.00 95.50 350 VAL A N 1
ATOM 2886 C CA . VAL A 1 350 ? -6.556 -16.930 9.858 1.00 95.50 350 VAL A CA 1
ATOM 2887 C C . VAL A 1 350 ? -5.802 -18.179 9.426 1.00 95.50 350 VAL A C 1
ATOM 2889 O O . VAL A 1 350 ? -6.312 -19.013 8.684 1.00 95.50 350 VAL A O 1
ATOM 2892 N N . ASN A 1 351 ? -4.559 -18.289 9.884 1.00 96.00 351 ASN A N 1
ATOM 2893 C CA . ASN A 1 351 ? -3.703 -19.439 9.629 1.00 96.00 351 ASN A CA 1
ATOM 2894 C C . ASN A 1 351 ? -4.002 -20.558 10.627 1.00 96.00 351 ASN A C 1
ATOM 2896 O O . ASN A 1 351 ? -4.121 -21.713 10.229 1.00 96.00 351 ASN A O 1
ATOM 2900 N N . PHE A 1 352 ? -4.131 -20.221 11.914 1.00 97.06 352 PHE A N 1
ATOM 2901 C CA . PHE A 1 352 ? -4.564 -21.158 12.948 1.00 97.06 352 PHE A CA 1
ATOM 2902 C C . PHE A 1 352 ? -5.182 -20.446 14.155 1.00 97.06 352 PHE A C 1
ATOM 2904 O O . PHE A 1 352 ? -4.900 -19.276 14.432 1.00 97.06 352 PHE A O 1
ATOM 2911 N N . VAL A 1 353 ? -5.958 -21.213 14.923 1.00 97.56 353 VAL A N 1
ATOM 2912 C CA . VAL A 1 353 ? -6.432 -20.867 16.267 1.00 97.56 353 VAL A CA 1
ATOM 2913 C C . VAL A 1 353 ? -6.056 -22.007 17.207 1.00 97.56 353 VAL A C 1
ATOM 2915 O O . VAL A 1 353 ? -6.313 -23.167 16.888 1.00 97.56 353 VAL A O 1
ATOM 2918 N N . LYS A 1 354 ? -5.440 -21.713 18.355 1.00 97.88 354 LYS A N 1
ATOM 2919 C CA . LYS A 1 354 ? -5.126 -22.726 19.376 1.00 97.88 354 LYS A CA 1
ATOM 2920 C C . LYS A 1 354 ? -5.657 -22.336 20.743 1.00 97.88 354 LYS A C 1
ATOM 2922 O O . LYS A 1 354 ? -5.692 -21.161 21.088 1.00 97.88 354 LYS A O 1
ATOM 2927 N N . LEU A 1 355 ? -6.000 -23.343 21.533 1.00 97.00 355 LEU A N 1
ATOM 2928 C CA . LEU A 1 355 ? -6.340 -23.228 22.946 1.00 97.00 355 LEU A CA 1
ATOM 2929 C C . LEU A 1 355 ? -5.490 -24.237 23.716 1.00 97.00 355 LEU A C 1
ATOM 2931 O O . LEU A 1 355 ? -5.446 -25.413 23.356 1.00 97.00 355 LEU A O 1
ATOM 2935 N N . ASP A 1 356 ? -4.741 -23.762 24.711 1.00 92.56 356 ASP A N 1
ATOM 2936 C CA . ASP A 1 356 ? -3.794 -24.575 25.491 1.00 92.56 356 ASP A CA 1
ATOM 2937 C C . ASP A 1 356 ? -2.820 -25.396 24.615 1.00 92.56 356 ASP A C 1
ATOM 2939 O O . ASP A 1 356 ? -2.459 -26.536 24.913 1.00 92.56 356 ASP A O 1
ATOM 2943 N N . GLY A 1 357 ? -2.394 -24.810 23.488 1.00 92.06 357 GLY A N 1
ATOM 2944 C CA . GLY A 1 357 ? -1.487 -25.425 22.513 1.00 92.06 357 GLY A CA 1
ATOM 2945 C C . GLY A 1 357 ? -2.136 -26.415 21.537 1.00 92.06 357 GLY A C 1
ATOM 2946 O O . GLY A 1 357 ? -1.467 -26.843 20.593 1.00 92.06 357 GLY A O 1
ATOM 2947 N N . LYS A 1 358 ? -3.419 -26.755 21.710 1.00 94.81 358 LYS A N 1
ATOM 2948 C CA . LYS A 1 358 ? -4.184 -27.607 20.791 1.00 94.81 358 LYS A CA 1
ATOM 2949 C C . LYS A 1 358 ? -4.862 -26.756 19.720 1.00 94.81 358 LYS A C 1
ATOM 2951 O O . LYS A 1 358 ? -5.520 -25.773 20.037 1.00 94.81 358 LYS A O 1
ATOM 2956 N N . GLU A 1 359 ? -4.708 -27.145 18.459 1.00 96.81 359 GLU A N 1
ATOM 2957 C CA . GLU A 1 359 ? -5.377 -26.494 17.329 1.00 96.81 359 GLU A CA 1
ATOM 2958 C C . GLU A 1 359 ? -6.887 -26.751 17.362 1.00 96.81 359 GLU A C 1
ATOM 2960 O O . GLU A 1 359 ? -7.324 -27.874 17.631 1.00 96.81 359 GLU A O 1
ATOM 2965 N N . LEU A 1 360 ? -7.658 -25.685 17.158 1.00 96.56 360 LEU A N 1
ATOM 2966 C CA . LEU A 1 360 ? -9.115 -25.691 17.138 1.00 96.56 360 LEU A CA 1
ATOM 2967 C C . LEU A 1 360 ? -9.623 -25.641 15.700 1.00 96.56 360 LEU A C 1
ATOM 2969 O O . LEU A 1 360 ? -9.030 -24.980 14.845 1.00 96.56 360 LEU A O 1
ATOM 2973 N N . ASP A 1 361 ? -10.764 -26.281 15.462 1.00 95.25 361 ASP A N 1
ATOM 2974 C CA . ASP A 1 361 ? -11.465 -26.154 14.191 1.00 95.25 361 ASP A CA 1
ATOM 2975 C C . ASP A 1 361 ? -12.082 -24.757 14.088 1.00 95.25 361 ASP A C 1
ATOM 2977 O O . ASP A 1 361 ? -12.734 -24.262 15.015 1.00 95.25 361 ASP A O 1
ATOM 2981 N N . PHE A 1 362 ? -11.906 -24.119 12.935 1.00 95.00 362 PHE A N 1
ATOM 2982 C CA . PHE A 1 362 ? -12.545 -22.850 12.635 1.00 95.00 362 PHE A CA 1
ATOM 2983 C C . PHE A 1 362 ? -13.040 -22.811 11.192 1.00 95.00 362 PHE A C 1
ATOM 2985 O O . PHE A 1 362 ? -12.561 -23.530 10.317 1.00 95.00 362 PHE A O 1
ATOM 2992 N N . SER A 1 363 ? -14.025 -21.955 10.951 1.00 92.75 363 SER A N 1
ATOM 2993 C CA . SER A 1 363 ? -14.510 -21.636 9.610 1.00 92.75 363 SER A CA 1
ATOM 2994 C C . SER A 1 363 ? -14.484 -20.131 9.395 1.00 92.75 363 SER A C 1
ATOM 2996 O O . SER A 1 363 ? -14.686 -19.346 10.328 1.00 92.75 363 SER A O 1
ATOM 2998 N N . GLU A 1 364 ? -14.201 -19.740 8.158 1.00 88.69 364 GLU A N 1
ATOM 2999 C CA . GLU A 1 364 ? -14.152 -18.347 7.740 1.00 88.69 364 GLU A CA 1
ATOM 3000 C C . GLU A 1 364 ? -15.319 -18.056 6.807 1.00 88.69 364 GLU A C 1
ATOM 3002 O O . GLU A 1 364 ? -15.488 -18.728 5.790 1.00 88.69 364 GLU A O 1
ATOM 3007 N N . ASP A 1 365 ? -16.095 -17.032 7.146 1.00 84.38 365 ASP A N 1
ATOM 3008 C CA . ASP A 1 365 ? -17.173 -16.532 6.309 1.00 84.38 365 ASP A CA 1
ATOM 3009 C C . ASP A 1 365 ? -17.027 -15.022 6.133 1.00 84.38 365 ASP A C 1
ATOM 3011 O O . ASP A 1 365 ? -17.479 -14.217 6.948 1.00 84.38 365 ASP A O 1
ATOM 3015 N N . PHE A 1 366 ? -16.282 -14.647 5.093 1.00 81.44 366 PHE A N 1
ATOM 3016 C CA . PHE A 1 366 ? -15.933 -13.272 4.742 1.00 81.44 366 PHE A CA 1
ATOM 3017 C C . PHE A 1 366 ? -15.318 -12.477 5.916 1.00 81.44 366 PHE A C 1
ATOM 3019 O O . PHE A 1 366 ? -14.107 -12.577 6.130 1.00 81.44 366 PHE A O 1
ATOM 3026 N N . TYR A 1 367 ? -16.108 -11.744 6.711 1.00 81.31 367 TYR A N 1
ATOM 3027 C CA . TYR A 1 367 ? -15.641 -11.039 7.919 1.00 81.31 367 TYR A CA 1
ATOM 3028 C C . TYR A 1 367 ? -15.632 -11.895 9.184 1.00 81.31 367 TYR A C 1
ATOM 3030 O O . TYR A 1 367 ? -14.881 -11.613 10.114 1.00 81.31 367 TYR A O 1
ATOM 3038 N N . VAL A 1 368 ? -16.471 -12.923 9.243 1.00 85.88 368 VAL A N 1
ATOM 3039 C CA . VAL A 1 368 ? -16.734 -13.683 10.461 1.00 85.88 368 VAL A CA 1
ATOM 3040 C C . VAL A 1 368 ? -15.809 -14.890 10.531 1.00 85.88 368 VAL A C 1
ATOM 3042 O O . VAL A 1 368 ? -15.516 -15.554 9.534 1.00 85.88 368 VAL A O 1
ATOM 3045 N N . ARG A 1 369 ? -15.322 -15.173 11.731 1.00 92.50 369 ARG A N 1
ATOM 3046 C CA . ARG A 1 369 ? -14.542 -16.354 12.077 1.00 92.50 369 ARG A CA 1
ATOM 3047 C C . ARG A 1 369 ? -15.286 -17.082 13.180 1.00 92.50 369 ARG A C 1
ATOM 3049 O O . ARG A 1 369 ? -15.465 -16.544 14.271 1.00 92.50 369 ARG A O 1
ATOM 3056 N N . LYS A 1 370 ? -15.751 -18.290 12.872 1.00 94.94 370 LYS A N 1
ATOM 3057 C CA . LYS A 1 370 ? -16.403 -19.183 13.830 1.00 94.94 370 LYS A CA 1
ATOM 3058 C C . LYS A 1 370 ? -15.375 -20.188 14.323 1.00 94.94 370 LYS A C 1
ATOM 3060 O O . LYS A 1 370 ? -14.876 -20.965 13.515 1.00 94.94 370 LYS A O 1
ATOM 3065 N N . VAL A 1 371 ? -15.094 -20.190 15.621 1.00 96.19 371 VAL A N 1
ATOM 3066 C CA . VAL A 1 371 ? -14.179 -21.138 16.271 1.00 96.19 371 VAL A CA 1
ATOM 3067 C C . VAL A 1 371 ? -14.989 -22.121 17.102 1.00 96.19 371 VAL A C 1
ATOM 3069 O O . VAL A 1 371 ? -15.812 -21.701 17.917 1.00 96.19 371 VAL A O 1
ATOM 3072 N N . ILE A 1 372 ? -14.739 -23.414 16.909 1.00 96.62 372 ILE A N 1
ATOM 3073 C CA . ILE A 1 372 ? -15.299 -24.490 17.727 1.00 96.62 372 ILE A CA 1
ATOM 3074 C C . ILE A 1 372 ? -14.341 -24.755 18.888 1.00 96.62 372 ILE A C 1
ATOM 3076 O O . ILE A 1 372 ? -13.170 -25.078 18.682 1.00 96.62 372 ILE A O 1
ATOM 3080 N N . LEU A 1 373 ? -14.830 -24.596 20.114 1.00 95.62 373 LEU A N 1
ATOM 3081 C CA . LEU A 1 373 ? -14.077 -24.886 21.328 1.00 95.62 373 LEU A CA 1
ATOM 3082 C C . LEU A 1 373 ? -13.987 -26.404 21.536 1.00 95.62 373 LEU A C 1
ATOM 3084 O O . LEU A 1 373 ? -14.814 -27.181 21.064 1.00 95.62 373 LEU A O 1
ATOM 3088 N N . ASP A 1 374 ? -12.970 -26.850 22.267 1.00 93.38 374 ASP A N 1
ATOM 3089 C CA . ASP A 1 374 ? -12.739 -28.276 22.525 1.00 93.38 374 ASP A CA 1
ATOM 3090 C C . ASP A 1 374 ? -13.765 -28.901 23.487 1.00 93.38 374 ASP A C 1
ATOM 3092 O O . ASP A 1 374 ? -13.879 -30.128 23.573 1.00 93.38 374 ASP A O 1
ATOM 3096 N N . LYS A 1 375 ? -14.510 -28.057 24.202 1.00 94.12 375 LYS A N 1
ATOM 3097 C CA . LYS A 1 375 ? -15.628 -28.398 25.079 1.00 94.12 375 LYS A CA 1
ATOM 3098 C C . LYS A 1 375 ? -16.552 -27.192 25.236 1.00 94.12 375 LYS A C 1
ATOM 3100 O O . LYS A 1 375 ? -16.208 -26.070 24.875 1.00 94.12 375 LYS A O 1
ATOM 3105 N N . LYS A 1 376 ? -17.699 -27.422 25.872 1.00 96.00 376 LYS A N 1
ATOM 3106 C CA . LYS A 1 376 ? -18.561 -26.345 26.356 1.00 96.00 376 LYS A CA 1
ATOM 3107 C C . LYS A 1 376 ? -17.937 -25.683 27.585 1.00 96.00 376 LYS A C 1
ATOM 3109 O O . LYS A 1 376 ? -17.615 -26.369 28.558 1.00 96.00 376 LYS A O 1
ATOM 3114 N N . TYR A 1 377 ? -17.793 -24.368 27.530 1.00 96.25 377 TYR A N 1
ATOM 3115 C CA . TYR A 1 377 ? -17.344 -23.527 28.634 1.00 96.25 377 TYR A CA 1
ATOM 3116 C C . TYR A 1 377 ? -18.535 -22.789 29.250 1.00 96.25 377 TYR A C 1
ATOM 3118 O O . TYR A 1 377 ? -19.555 -22.586 28.588 1.00 96.25 377 TYR A O 1
ATOM 3126 N N . SER A 1 378 ? -18.411 -22.426 30.523 1.00 96.62 378 SER A N 1
ATOM 3127 C CA . SER A 1 378 ? -19.451 -21.719 31.274 1.00 96.62 378 SER A CA 1
ATOM 3128 C C . SER A 1 378 ? -19.295 -20.205 31.148 1.00 96.62 378 SER A C 1
ATOM 3130 O O . SER A 1 378 ? -18.195 -19.685 30.946 1.00 96.62 378 SER A O 1
ATOM 3132 N N . SER A 1 379 ? -20.387 -19.475 31.353 1.00 96.31 379 SER A N 1
ATOM 3133 C CA . SER A 1 379 ? -20.349 -18.029 31.557 1.00 96.31 379 SER A CA 1
ATOM 3134 C C . SER A 1 379 ? -19.352 -17.653 32.662 1.00 96.31 379 SER A C 1
ATOM 3136 O O . SER A 1 379 ? -19.373 -18.214 33.757 1.00 96.31 379 SER A O 1
ATOM 3138 N N . GLY A 1 380 ? -18.508 -16.656 32.396 1.00 95.81 380 GLY A N 1
ATOM 3139 C CA . GLY A 1 380 ? -17.448 -16.195 33.293 1.00 95.81 380 GLY A CA 1
ATOM 3140 C C . GLY A 1 380 ? -16.124 -16.952 33.162 1.00 95.81 380 GLY A C 1
ATOM 3141 O O . GLY A 1 380 ? -15.127 -16.496 33.728 1.00 95.81 380 GLY A O 1
ATOM 3142 N N . ASP A 1 381 ? -16.077 -18.055 32.405 1.00 96.69 381 ASP A N 1
ATOM 3143 C CA . ASP A 1 381 ? -14.818 -18.741 32.124 1.00 96.69 381 ASP A CA 1
ATOM 3144 C C . ASP A 1 381 ? -13.882 -17.829 31.324 1.00 96.69 381 ASP A C 1
ATOM 3146 O O . ASP A 1 381 ? -14.287 -17.130 30.388 1.00 96.69 381 ASP A O 1
ATOM 3150 N N . LYS A 1 382 ? -12.600 -17.870 31.697 1.00 97.12 382 LYS A N 1
ATOM 3151 C CA . LYS A 1 382 ? -11.523 -17.170 31.001 1.00 97.12 382 LYS A CA 1
ATOM 3152 C C . LYS A 1 382 ? -10.738 -18.145 30.153 1.00 97.12 382 LYS A C 1
ATOM 3154 O O . LYS A 1 382 ? -10.190 -19.114 30.677 1.00 97.12 382 LYS A O 1
ATOM 3159 N N . ILE A 1 383 ? -10.635 -17.852 28.865 1.00 96.88 383 ILE A N 1
ATOM 3160 C CA . ILE A 1 383 ? -9.847 -18.644 27.922 1.00 96.88 383 ILE A CA 1
ATOM 3161 C C . ILE A 1 383 ? -8.856 -17.749 27.187 1.00 96.88 383 ILE A C 1
ATOM 3163 O O . ILE A 1 383 ? -9.078 -16.552 27.025 1.00 96.88 383 ILE A O 1
ATOM 3167 N N . THR A 1 384 ? -7.723 -18.317 26.784 1.00 97.94 384 THR A N 1
ATOM 3168 C CA . THR A 1 384 ? -6.704 -17.604 26.008 1.00 97.94 384 THR A CA 1
ATOM 3169 C C . THR A 1 384 ? -6.462 -18.344 24.709 1.00 97.94 384 THR A C 1
ATOM 3171 O O . THR A 1 384 ? -6.047 -19.499 24.720 1.00 97.94 384 THR A O 1
ATOM 3174 N N . LEU A 1 385 ? -6.729 -17.661 23.603 1.00 98.06 385 LEU A N 1
ATOM 3175 C CA . LEU A 1 385 ? -6.566 -18.185 22.258 1.00 98.06 385 LEU A CA 1
ATOM 3176 C C . LEU A 1 385 ? -5.225 -17.726 21.699 1.00 98.06 385 LEU A C 1
ATOM 3178 O O . LEU A 1 385 ? -4.957 -16.526 21.694 1.00 98.06 385 LEU A O 1
ATOM 3182 N N . ASP A 1 386 ? -4.413 -18.647 21.192 1.00 98.31 386 ASP A N 1
ATOM 3183 C CA . ASP A 1 386 ? -3.292 -18.285 20.330 1.00 98.31 386 ASP A CA 1
ATOM 3184 C C . ASP A 1 386 ? -3.820 -18.132 18.896 1.00 98.31 386 ASP A C 1
ATOM 3186 O O . ASP A 1 386 ? -4.360 -19.080 18.320 1.00 98.31 386 ASP A O 1
ATOM 3190 N N . LEU A 1 387 ? -3.665 -16.943 18.322 1.00 98.12 387 LEU A N 1
ATOM 3191 C CA . LEU A 1 387 ? -4.084 -16.608 16.965 1.00 98.12 387 LEU A CA 1
ATOM 3192 C C . LEU A 1 387 ? -2.869 -16.296 16.096 1.00 98.12 387 LEU A C 1
ATOM 3194 O O . LEU A 1 387 ? -1.941 -15.607 16.527 1.00 98.12 387 LEU A O 1
ATOM 3198 N N . ASP A 1 388 ? -2.920 -16.761 14.854 1.00 98.06 388 ASP A N 1
ATOM 3199 C CA . ASP A 1 388 ? -2.016 -16.359 13.779 1.00 98.06 388 ASP A CA 1
ATOM 3200 C C . ASP A 1 388 ? -2.860 -16.042 12.549 1.00 98.06 388 ASP A C 1
ATOM 3202 O O . ASP A 1 388 ? -3.651 -16.878 12.102 1.00 98.06 388 ASP A O 1
ATOM 3206 N N . TYR A 1 389 ? -2.735 -14.824 12.035 1.00 97.19 389 TYR A N 1
ATOM 3207 C CA . TYR A 1 389 ? -3.411 -14.408 10.816 1.00 97.19 389 TYR A CA 1
ATOM 3208 C C . TYR A 1 389 ? -2.593 -13.367 10.069 1.00 97.19 389 TYR A C 1
ATOM 3210 O O . TYR A 1 389 ? -1.896 -12.541 10.658 1.00 97.19 389 TYR A O 1
ATOM 3218 N N . SER A 1 390 ? -2.699 -13.389 8.745 1.00 95.06 390 SER A N 1
ATOM 3219 C CA . SER A 1 390 ? -1.993 -12.441 7.895 1.00 95.06 390 SER A CA 1
ATOM 3220 C C . SER A 1 390 ? -2.746 -12.142 6.607 1.00 95.06 390 SER A C 1
ATOM 3222 O O . SER A 1 390 ? -3.651 -12.869 6.191 1.00 95.06 390 SER A O 1
ATOM 3224 N N . GLY A 1 391 ? -2.395 -11.028 5.977 1.00 89.38 391 GLY A N 1
ATOM 3225 C CA . GLY A 1 391 ? -2.987 -10.629 4.713 1.00 89.38 391 GLY A CA 1
ATOM 3226 C C . GLY A 1 391 ? -2.791 -9.156 4.397 1.00 89.38 391 GLY A C 1
ATOM 3227 O O . GLY A 1 391 ? -1.855 -8.510 4.874 1.00 89.38 391 GLY A O 1
ATOM 3228 N N . LEU A 1 392 ? -3.679 -8.635 3.557 1.00 84.25 392 LEU A N 1
ATOM 3229 C CA . LEU A 1 392 ? -3.705 -7.224 3.191 1.00 84.25 392 LEU A CA 1
ATOM 3230 C C . LEU A 1 392 ? -4.920 -6.560 3.818 1.00 84.25 392 LEU A C 1
ATOM 3232 O O . LEU A 1 392 ? -6.016 -7.115 3.842 1.00 84.25 392 LEU A O 1
ATOM 3236 N N . THR A 1 393 ? -4.711 -5.358 4.328 1.00 84.06 393 THR A N 1
ATOM 3237 C CA . THR A 1 393 ? -5.763 -4.531 4.907 1.00 84.06 393 THR A CA 1
ATOM 3238 C C . THR A 1 393 ? -6.504 -3.755 3.818 1.00 84.06 393 THR A C 1
ATOM 3240 O O . THR A 1 393 ? -6.153 -3.824 2.635 1.00 84.06 393 THR A O 1
ATOM 3243 N N . ALA A 1 394 ? -7.561 -3.038 4.206 1.00 75.81 394 ALA A N 1
ATOM 3244 C CA . ALA A 1 394 ? -8.344 -2.243 3.269 1.00 75.81 394 ALA A CA 1
ATOM 3245 C C . ALA A 1 394 ? -7.471 -1.192 2.572 1.00 75.81 394 ALA 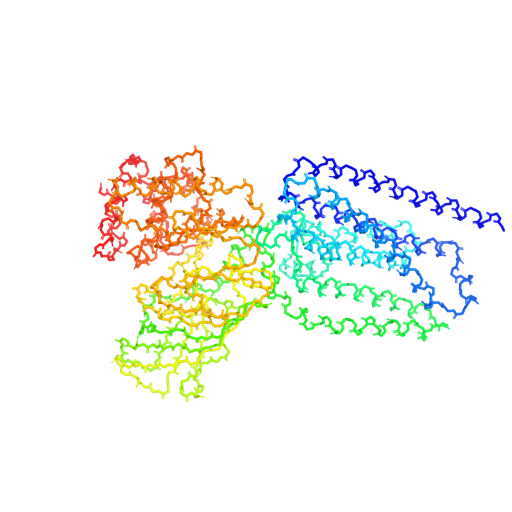A C 1
ATOM 3247 O O . ALA A 1 394 ? -6.542 -0.645 3.155 1.00 75.81 394 ALA A O 1
ATOM 3248 N N . GLN A 1 395 ? -7.805 -0.848 1.332 1.00 69.19 395 GLN A N 1
ATOM 3249 C CA . GLN A 1 395 ? -7.011 0.105 0.538 1.00 69.19 395 GLN A CA 1
ATOM 3250 C C . GLN A 1 395 ? -6.966 1.504 1.182 1.00 69.19 395 GLN A C 1
ATOM 3252 O O . GLN A 1 395 ? -5.980 2.221 1.054 1.00 69.19 395 GLN A O 1
ATOM 3257 N N . TYR A 1 396 ? -8.018 1.863 1.923 1.00 69.44 396 TYR A N 1
ATOM 3258 C CA . TYR A 1 396 ? -8.114 3.102 2.700 1.00 69.44 396 TYR A CA 1
ATOM 3259 C C . TYR A 1 396 ? -7.350 3.047 4.037 1.00 69.44 396 TYR A C 1
ATOM 3261 O O . TYR A 1 396 ? -7.046 4.093 4.603 1.00 69.44 396 TYR A O 1
ATOM 3269 N N . PHE A 1 397 ? -7.041 1.842 4.532 1.00 79.88 397 PHE A N 1
ATOM 3270 C CA . PHE A 1 397 ? -6.331 1.576 5.786 1.00 79.88 397 PHE A CA 1
ATOM 3271 C C . PHE A 1 397 ? -5.172 0.623 5.523 1.00 79.88 397 PHE A C 1
ATOM 3273 O O . PHE A 1 397 ? -5.262 -0.582 5.750 1.00 79.88 397 PHE A O 1
ATOM 3280 N N . TYR A 1 398 ? -4.102 1.146 4.945 1.00 79.69 398 TYR A N 1
ATOM 3281 C CA . TYR A 1 398 ? -3.010 0.341 4.413 1.00 79.69 398 TYR A CA 1
ATOM 3282 C C . TYR A 1 398 ? -2.013 -0.088 5.503 1.00 79.69 398 TYR A C 1
ATOM 3284 O O . TYR A 1 398 ? -1.795 0.603 6.498 1.00 79.69 398 TYR A O 1
ATOM 3292 N N . ALA A 1 399 ? -1.338 -1.211 5.267 1.00 86.19 399 ALA A N 1
ATOM 3293 C CA . ALA A 1 399 ? -0.172 -1.665 6.021 1.00 86.19 399 ALA A CA 1
ATOM 3294 C C . ALA A 1 399 ? 0.855 -2.242 5.038 1.00 86.19 399 ALA A C 1
ATOM 3296 O O . ALA A 1 399 ? 0.527 -3.145 4.263 1.00 86.19 399 ALA A O 1
ATOM 3297 N N . GLY A 1 400 ? 2.080 -1.708 5.022 1.00 84.12 400 GLY A N 1
ATOM 3298 C CA . GLY A 1 400 ? 3.071 -2.090 4.018 1.00 84.12 400 GLY A CA 1
ATOM 3299 C C . GLY A 1 400 ? 4.499 -1.645 4.317 1.00 84.12 400 GLY A C 1
ATOM 3300 O O . GLY A 1 400 ? 4.827 -1.155 5.387 1.00 84.12 400 GLY A O 1
ATOM 3301 N N . ASP A 1 401 ? 5.399 -1.814 3.346 1.00 81.88 401 ASP A N 1
ATOM 3302 C CA . ASP A 1 401 ? 6.836 -1.602 3.566 1.00 81.88 401 ASP A CA 1
ATOM 3303 C C . ASP A 1 401 ? 7.275 -0.130 3.660 1.00 81.88 401 ASP A C 1
ATOM 3305 O O . ASP A 1 401 ? 8.431 0.131 4.004 1.00 81.88 401 ASP A O 1
ATOM 3309 N N . LYS A 1 402 ? 6.366 0.819 3.409 1.00 80.69 402 LYS A N 1
ATOM 3310 C CA . LYS A 1 402 ? 6.623 2.268 3.457 1.00 80.69 402 LYS A CA 1
ATOM 3311 C C . LYS A 1 402 ? 5.840 3.033 4.512 1.00 80.69 402 LYS A C 1
ATOM 3313 O O . LYS A 1 402 ? 6.371 4.003 5.047 1.00 80.69 402 LYS A O 1
ATOM 3318 N N . ALA A 1 403 ? 4.597 2.641 4.753 1.00 83.94 403 ALA A N 1
ATOM 3319 C CA . ALA A 1 403 ? 3.709 3.339 5.661 1.00 83.94 403 ALA A CA 1
ATOM 3320 C C . ALA A 1 403 ? 2.614 2.396 6.174 1.00 83.94 403 ALA A C 1
ATOM 3322 O O . ALA A 1 403 ? 2.307 1.364 5.564 1.00 83.94 403 ALA A O 1
ATOM 3323 N N . VAL A 1 404 ? 2.019 2.773 7.302 1.00 87.44 404 VAL A N 1
ATOM 3324 C CA . VAL A 1 404 ? 0.847 2.116 7.884 1.00 87.44 404 VAL A CA 1
ATOM 3325 C C . VAL A 1 404 ? -0.139 3.170 8.364 1.00 87.44 404 VAL A C 1
ATOM 3327 O O . VAL A 1 404 ? 0.261 4.164 8.970 1.00 87.44 404 VAL A O 1
ATOM 3330 N N . PHE A 1 405 ? -1.417 2.931 8.108 1.00 87.06 405 PHE A N 1
ATOM 3331 C CA . PHE A 1 405 ? -2.520 3.674 8.689 1.00 87.06 405 PHE A CA 1
ATOM 3332 C C . PHE A 1 405 ? -3.646 2.696 9.012 1.00 87.06 405 PHE A C 1
ATOM 3334 O O . PHE A 1 405 ? -4.434 2.316 8.147 1.00 87.06 405 PHE A O 1
ATOM 3341 N N . LEU A 1 406 ? -3.691 2.264 10.268 1.00 89.75 406 LEU A N 1
ATOM 3342 C CA . LEU A 1 406 ? -4.705 1.364 10.803 1.00 89.75 406 LEU A CA 1
ATOM 3343 C C . LEU A 1 406 ? -5.417 2.076 11.952 1.00 89.75 406 LEU A C 1
ATOM 3345 O O . LEU A 1 406 ? -4.873 2.142 13.055 1.00 89.75 406 LEU A O 1
ATOM 3349 N N . PRO A 1 407 ? -6.601 2.657 11.705 1.00 87.56 407 PRO A N 1
ATOM 3350 C CA . PRO A 1 407 ? -7.363 3.313 12.752 1.00 87.56 407 PRO A CA 1
ATOM 3351 C C . PRO A 1 407 ? -7.889 2.321 13.779 1.00 87.56 407 PRO A C 1
ATOM 3353 O O . PRO A 1 407 ? -8.196 1.173 13.467 1.00 87.56 407 PRO A O 1
ATOM 3356 N N . ASN A 1 408 ? -8.109 2.815 14.988 1.00 87.56 408 ASN A N 1
ATOM 3357 C CA . ASN A 1 408 ? -8.581 2.024 16.120 1.00 87.56 408 ASN A CA 1
ATOM 3358 C C . ASN A 1 408 ? -9.994 1.454 15.994 1.00 87.56 408 ASN A C 1
ATOM 3360 O O . ASN A 1 408 ? -10.325 0.498 16.686 1.00 87.56 408 ASN A O 1
ATOM 3364 N N . TYR A 1 409 ? -10.799 2.010 15.096 1.00 83.00 409 TYR A N 1
ATOM 3365 C CA . TYR A 1 409 ? -12.149 1.540 14.801 1.00 83.00 409 TYR A CA 1
ATOM 3366 C C . TYR A 1 409 ? -12.208 0.528 13.648 1.00 83.00 409 TYR A C 1
ATOM 3368 O O . TYR A 1 409 ? -13.295 0.060 13.305 1.00 83.00 409 TYR A O 1
ATOM 3376 N N . PHE A 1 410 ? -11.073 0.225 13.006 1.00 86.94 410 PHE A N 1
ATOM 3377 C CA . PHE A 1 410 ? -10.987 -0.746 11.920 1.00 86.94 410 PHE A CA 1
ATOM 3378 C C . PHE A 1 410 ? -10.670 -2.142 12.472 1.00 86.94 410 PHE A C 1
ATOM 3380 O O . PHE A 1 410 ? -9.796 -2.299 13.321 1.00 86.94 410 PHE A O 1
ATOM 3387 N N . ASN A 1 411 ? -11.341 -3.183 11.972 1.00 88.56 411 ASN A N 1
ATOM 3388 C CA . ASN A 1 411 ? -11.220 -4.552 12.493 1.00 88.56 411 ASN A CA 1
ATOM 3389 C C . ASN A 1 411 ? -9.985 -5.311 11.973 1.00 88.56 411 ASN A C 1
ATOM 3391 O O . ASN A 1 411 ? -10.068 -6.443 11.488 1.00 88.56 411 ASN A O 1
ATOM 3395 N N . TYR A 1 412 ? -8.821 -4.680 12.083 1.00 93.31 412 TYR A N 1
ATOM 3396 C CA . TYR A 1 412 ? -7.547 -5.353 11.857 1.00 93.31 412 TYR A CA 1
ATOM 3397 C C . TYR A 1 412 ? -7.116 -6.207 13.066 1.00 93.31 412 TYR A C 1
ATOM 3399 O O . TYR A 1 412 ? -6.265 -7.077 12.918 1.00 93.31 412 TYR A O 1
ATOM 3407 N N . LEU A 1 413 ? -7.727 -5.984 14.238 1.00 95.62 413 LEU A N 1
ATOM 3408 C CA . LEU A 1 413 ? -7.673 -6.857 15.415 1.00 95.62 413 LEU A CA 1
ATOM 3409 C C . LEU A 1 413 ? -9.021 -7.581 15.608 1.00 95.62 413 LEU A C 1
ATOM 3411 O O . LEU A 1 413 ? -10.050 -7.058 15.169 1.00 95.62 413 LEU A O 1
ATOM 3415 N N . PRO A 1 414 ? -9.050 -8.753 16.276 1.00 94.44 414 PRO A N 1
ATOM 3416 C CA . PRO A 1 414 ? -10.281 -9.509 16.490 1.00 94.44 414 PRO A CA 1
ATOM 3417 C C . PRO A 1 414 ? -11.324 -8.697 17.259 1.00 94.44 414 PRO A C 1
ATOM 3419 O O . PRO A 1 414 ? -11.048 -8.200 18.350 1.00 94.44 414 PRO A O 1
ATOM 3422 N N . TYR A 1 415 ? -12.535 -8.614 16.712 1.00 92.81 415 TYR A N 1
ATOM 3423 C CA . TYR A 1 415 ? -13.678 -7.966 17.356 1.00 92.81 415 TYR A CA 1
ATOM 3424 C C . TYR A 1 415 ? -14.749 -9.002 17.744 1.00 92.81 415 TYR A C 1
ATOM 3426 O O . TYR A 1 415 ? -15.048 -9.864 16.917 1.00 92.81 415 TYR A O 1
ATOM 3434 N N . PRO A 1 416 ? -15.350 -8.975 18.949 1.00 92.56 416 PRO A N 1
ATOM 3435 C CA . PRO A 1 416 ? -16.333 -9.986 19.352 1.00 92.56 416 PRO A CA 1
ATOM 3436 C C . PRO A 1 416 ? -17.621 -9.960 18.522 1.00 92.56 416 PRO A C 1
ATOM 3438 O O . PRO A 1 416 ? -18.175 -8.897 18.250 1.00 92.56 416 PRO A O 1
ATOM 3441 N N . GLY A 1 417 ? -18.155 -11.139 18.206 1.00 90.38 417 GLY A N 1
ATOM 3442 C CA . GLY A 1 417 ? -19.440 -11.299 17.523 1.00 90.38 417 GLY A CA 1
ATOM 3443 C C . GLY A 1 417 ? -19.344 -11.289 16.000 1.00 90.38 417 GLY A C 1
ATOM 3444 O O . GLY A 1 417 ? -18.255 -11.388 15.421 1.00 90.38 417 GLY A O 1
ATOM 3445 N N . LYS A 1 418 ? -20.509 -11.182 15.355 1.00 87.81 418 LYS A N 1
ATOM 3446 C CA . LYS A 1 418 ? -20.659 -11.151 13.894 1.00 87.81 418 LYS A CA 1
ATOM 3447 C C . LYS A 1 418 ? -20.874 -9.714 13.448 1.00 87.81 418 LYS A C 1
ATOM 3449 O O . LYS A 1 418 ? -21.939 -9.145 13.658 1.00 87.81 418 LYS A O 1
ATOM 3454 N N . ASN A 1 419 ? -19.841 -9.124 12.860 1.00 82.31 419 ASN A N 1
ATOM 3455 C CA . ASN A 1 419 ? -19.822 -7.731 12.452 1.00 82.31 419 ASN A CA 1
ATOM 3456 C C . ASN A 1 419 ? -19.198 -7.592 11.067 1.00 82.31 419 ASN A C 1
ATOM 3458 O O . ASN A 1 419 ? -18.210 -8.246 10.732 1.00 82.31 419 ASN A O 1
ATOM 3462 N N . ASN A 1 420 ? -19.737 -6.658 10.293 1.00 76.81 420 ASN A N 1
ATOM 3463 C CA . ASN A 1 420 ? -19.166 -6.276 9.012 1.00 76.81 420 ASN A CA 1
ATOM 3464 C C . ASN A 1 420 ? -18.202 -5.108 9.229 1.00 76.81 420 ASN A C 1
ATOM 3466 O O . ASN A 1 420 ? -18.591 -4.105 9.822 1.00 76.81 420 ASN A O 1
ATOM 3470 N N . ALA A 1 421 ? -16.968 -5.209 8.730 1.00 72.81 421 ALA A N 1
ATOM 3471 C CA . ALA A 1 421 ? -15.998 -4.104 8.768 1.00 72.81 421 ALA A CA 1
ATOM 3472 C C . ALA A 1 421 ? -16.444 -2.910 7.913 1.00 72.81 421 ALA A C 1
ATOM 3474 O O . ALA A 1 421 ? -16.132 -1.750 8.176 1.00 72.81 421 ALA A O 1
ATOM 3475 N N . ILE A 1 422 ? -17.136 -3.239 6.828 1.00 73.19 422 ILE A N 1
ATOM 3476 C CA . ILE A 1 422 ? -17.515 -2.340 5.757 1.00 73.19 422 ILE A CA 1
ATOM 3477 C C . ILE A 1 422 ? -18.956 -2.691 5.364 1.00 73.19 422 ILE A C 1
ATOM 3479 O O . ILE A 1 422 ? -19.349 -3.856 5.408 1.00 73.19 422 ILE A O 1
ATOM 3483 N N . SER A 1 423 ? -19.762 -1.691 5.022 1.00 66.69 423 SER A N 1
ATOM 3484 C CA . SER A 1 423 ? -21.071 -1.854 4.392 1.00 66.69 423 SER A CA 1
ATOM 3485 C C . SER A 1 423 ? -21.091 -1.116 3.048 1.00 66.69 423 SER A C 1
ATOM 3487 O O . SER A 1 423 ? -20.597 0.005 2.921 1.00 66.69 423 SER A O 1
ATOM 3489 N N . GLY A 1 424 ? -21.598 -1.773 2.001 1.00 58.47 424 GLY A N 1
ATOM 3490 C CA . GLY A 1 424 ? -21.751 -1.168 0.676 1.00 58.47 424 GLY A CA 1
ATOM 3491 C C . GLY A 1 424 ? -23.116 -0.496 0.536 1.00 58.47 424 GLY A C 1
ATOM 3492 O O . GLY A 1 424 ? -24.129 -1.138 0.789 1.00 58.47 424 GLY A O 1
ATOM 3493 N N . GLU A 1 425 ? -23.158 0.768 0.105 1.00 54.28 425 GLU A N 1
ATOM 3494 C CA . GLU A 1 425 ? -24.414 1.456 -0.235 1.00 54.28 425 GLU A CA 1
ATOM 3495 C C . GLU A 1 425 ? -24.742 1.349 -1.736 1.00 54.28 425 GLU A C 1
ATOM 3497 O O . GLU A 1 425 ? -23.865 1.222 -2.601 1.00 54.28 425 GLU A O 1
ATOM 3502 N N . THR A 1 426 ? -26.031 1.483 -2.063 1.00 45.06 426 THR A N 1
ATOM 3503 C CA . THR A 1 426 ? -26.605 1.433 -3.422 1.00 45.06 426 THR A CA 1
ATOM 3504 C C . THR A 1 426 ? -26.064 2.485 -4.397 1.00 45.06 426 THR A C 1
ATOM 3506 O O . THR A 1 426 ? -26.252 2.346 -5.604 1.00 45.06 426 THR A O 1
ATOM 3509 N N . ASN A 1 427 ? -25.327 3.487 -3.907 1.00 48.38 427 ASN A N 1
ATOM 3510 C CA . ASN A 1 427 ? -24.779 4.595 -4.696 1.00 48.38 427 ASN A CA 1
ATOM 3511 C C . ASN A 1 427 ? -23.259 4.513 -4.918 1.00 48.38 427 ASN A C 1
ATOM 3513 O O . ASN A 1 427 ? -22.610 5.537 -5.107 1.00 48.38 427 ASN A O 1
ATOM 3517 N N . GLN A 1 428 ? -22.677 3.306 -4.910 1.00 51.75 428 GLN A N 1
ATOM 3518 C CA . GLN A 1 428 ? -21.235 3.099 -5.145 1.00 51.75 428 GLN A CA 1
ATOM 3519 C C . GLN A 1 428 ? -20.341 3.771 -4.089 1.00 51.75 428 GLN A C 1
ATOM 3521 O O . GLN A 1 428 ? -19.199 4.126 -4.376 1.00 51.75 428 GLN A O 1
ATOM 3526 N N . MET A 1 429 ? -20.854 3.921 -2.865 1.00 54.78 429 MET A N 1
ATOM 3527 C CA . MET A 1 429 ? -20.101 4.407 -1.711 1.00 54.78 429 MET A CA 1
ATOM 3528 C C . MET A 1 429 ? -19.819 3.261 -0.743 1.00 54.78 429 MET A C 1
ATOM 3530 O O . MET A 1 429 ? -20.637 2.356 -0.560 1.00 54.78 429 MET A O 1
ATOM 3534 N N . VAL A 1 430 ? -18.634 3.309 -0.142 1.00 60.31 430 VAL A N 1
ATOM 3535 C CA . VAL A 1 430 ? -18.181 2.367 0.880 1.00 60.31 430 VAL A CA 1
ATOM 3536 C C . VAL A 1 430 ? -18.328 3.043 2.233 1.00 60.31 430 VAL A C 1
ATOM 3538 O O . VAL A 1 430 ? -17.710 4.078 2.480 1.00 60.31 430 VAL A O 1
ATOM 3541 N N . VAL A 1 431 ? -19.146 2.462 3.105 1.00 66.12 431 VAL A N 1
ATOM 3542 C CA . VAL A 1 431 ? -19.308 2.915 4.484 1.00 66.12 431 VAL A CA 1
ATOM 3543 C C . VAL A 1 431 ? -18.455 2.035 5.379 1.00 66.12 431 VAL A C 1
ATOM 3545 O O . VAL A 1 431 ? -18.564 0.813 5.372 1.00 66.12 431 VAL A O 1
ATOM 3548 N N . ILE A 1 432 ? -17.583 2.664 6.155 1.00 71.12 432 ILE A N 1
ATOM 3549 C CA . ILE A 1 432 ? -16.736 1.970 7.119 1.00 71.12 432 ILE A CA 1
ATOM 3550 C C . ILE A 1 432 ? -17.513 1.886 8.426 1.00 71.12 432 ILE A C 1
ATOM 3552 O O . ILE A 1 432 ? -17.901 2.915 8.982 1.00 71.12 432 ILE A O 1
ATOM 3556 N N . ASN A 1 433 ? -17.749 0.669 8.907 1.00 73.00 433 ASN A N 1
ATOM 3557 C CA . ASN A 1 433 ? -18.418 0.471 10.183 1.00 73.00 433 ASN A CA 1
ATOM 3558 C C . ASN A 1 433 ? -17.384 0.650 11.295 1.00 73.00 433 ASN A C 1
ATOM 3560 O O . ASN A 1 433 ? -16.400 -0.084 11.362 1.00 73.00 433 ASN A O 1
ATOM 3564 N N . GLN A 1 434 ? -17.598 1.642 12.153 1.00 76.06 434 GLN A N 1
ATOM 3565 C CA . GLN A 1 434 ? -16.716 1.907 13.284 1.00 76.06 434 GLN A CA 1
ATOM 3566 C C . GLN A 1 434 ? -17.000 0.891 14.396 1.00 76.06 434 GLN A C 1
ATOM 3568 O O . GLN A 1 434 ? -18.105 0.860 14.941 1.00 76.06 434 GLN A O 1
ATOM 3573 N N . LEU A 1 435 ? -16.019 0.045 14.714 1.00 78.25 435 LEU A N 1
ATOM 3574 C CA . LEU A 1 435 ? -16.155 -1.016 15.712 1.00 78.25 435 LEU A CA 1
ATOM 3575 C C . LEU A 1 435 ? -15.304 -0.690 16.944 1.00 78.25 435 LEU A C 1
ATOM 3577 O O . LEU A 1 435 ? -14.079 -0.738 16.894 1.00 78.25 435 LEU A O 1
ATOM 3581 N N . TYR A 1 436 ? -15.971 -0.377 18.057 1.00 81.38 436 TYR A N 1
ATOM 3582 C CA . TYR A 1 436 ? -15.345 -0.062 19.345 1.00 81.38 436 TYR A CA 1
ATOM 3583 C C . TYR A 1 436 ? -15.711 -1.116 20.389 1.00 81.38 436 TYR A C 1
ATOM 3585 O O . TYR A 1 436 ? -16.868 -1.544 20.459 1.00 81.38 436 TYR A O 1
ATOM 3593 N N . CYS A 1 437 ? -14.750 -1.543 21.213 1.00 79.44 437 CYS A N 1
ATOM 3594 C CA . CYS A 1 437 ? -15.027 -2.473 22.312 1.00 79.44 437 CYS A CA 1
ATOM 3595 C C . CYS A 1 437 ? -15.944 -1.823 23.360 1.00 79.44 437 CYS A C 1
ATOM 3597 O O . CYS A 1 437 ? -16.879 -2.461 23.834 1.00 79.44 437 CYS A O 1
ATOM 3599 N N . ASN A 1 438 ? -15.743 -0.534 23.662 1.00 81.31 438 ASN A N 1
ATOM 3600 C CA . ASN A 1 438 ? -16.467 0.209 24.703 1.00 81.31 438 ASN A CA 1
ATOM 3601 C C . ASN A 1 438 ? -16.291 -0.380 26.118 1.00 81.31 438 ASN A C 1
ATOM 3603 O O . ASN A 1 438 ? -17.143 -0.198 26.989 1.00 81.31 438 ASN A O 1
ATOM 3607 N N . TYR A 1 439 ? -15.197 -1.106 26.344 1.00 88.38 439 TYR A N 1
ATOM 3608 C CA . TYR A 1 439 ? -14.757 -1.602 27.645 1.00 88.38 439 TYR A CA 1
ATOM 3609 C C . TYR A 1 439 ? -13.224 -1.704 27.651 1.00 88.38 439 TYR A C 1
ATOM 3611 O O . TYR A 1 439 ? -12.644 -1.917 26.584 1.00 88.38 439 TYR A O 1
ATOM 3619 N N . PRO A 1 440 ? -12.555 -1.568 28.811 1.00 93.88 440 PRO A N 1
ATOM 3620 C CA . PRO A 1 440 ? -11.095 -1.578 28.878 1.00 93.88 440 PRO A CA 1
ATOM 3621 C C . PRO A 1 440 ? -10.500 -2.910 28.407 1.00 93.88 440 PRO A C 1
ATOM 3623 O O . PRO A 1 440 ? -10.836 -3.962 28.948 1.00 93.88 440 PRO A O 1
ATOM 3626 N N . VAL A 1 441 ? -9.581 -2.852 27.441 1.00 96.81 441 VAL A N 1
ATOM 3627 C CA . VAL A 1 441 ? -8.796 -3.996 26.956 1.00 96.81 441 VAL A CA 1
ATOM 3628 C C . VAL A 1 441 ? -7.315 -3.698 27.137 1.00 96.81 441 VAL A C 1
ATOM 3630 O O . VAL A 1 441 ? -6.853 -2.612 26.783 1.00 96.81 441 VAL A O 1
ATOM 3633 N N . TYR A 1 442 ? -6.561 -4.653 27.677 1.00 98.25 442 TYR A N 1
ATOM 3634 C CA . TYR A 1 442 ? -5.109 -4.531 27.792 1.00 98.25 442 TYR A CA 1
ATOM 3635 C C . TYR A 1 442 ? -4.406 -4.969 26.500 1.00 98.25 442 TYR A C 1
ATOM 3637 O O . TYR A 1 442 ? -4.653 -6.062 25.993 1.00 98.25 442 TYR A O 1
ATOM 3645 N N . TYR A 1 443 ? -3.481 -4.155 26.005 1.00 98.19 443 TYR A N 1
ATOM 3646 C CA . TYR A 1 443 ? -2.714 -4.399 24.788 1.00 98.19 443 TYR A CA 1
ATOM 3647 C C . TYR A 1 443 ? -1.215 -4.459 25.083 1.00 98.19 443 TYR A C 1
ATOM 3649 O O . TYR A 1 443 ? -0.707 -3.674 25.885 1.00 98.19 443 TYR A O 1
ATOM 3657 N N . GLU A 1 444 ? -0.509 -5.372 24.415 1.00 98.12 444 GLU A N 1
ATOM 3658 C CA . GLU A 1 444 ? 0.952 -5.508 24.486 1.00 98.12 444 GLU A CA 1
ATOM 3659 C C . GLU A 1 444 ? 1.497 -6.020 23.145 1.00 98.12 444 GLU A C 1
ATOM 3661 O O . GLU A 1 444 ? 1.268 -7.171 22.775 1.00 98.12 444 GLU A O 1
ATOM 3666 N N . PHE A 1 445 ? 2.204 -5.174 22.400 1.00 97.81 445 PHE A N 1
ATOM 3667 C CA . PHE A 1 445 ? 2.652 -5.486 21.045 1.00 97.81 445 PHE A CA 1
ATOM 3668 C C . PHE A 1 445 ? 4.148 -5.258 20.848 1.00 97.81 445 PHE A C 1
ATOM 3670 O O . PHE A 1 445 ? 4.663 -4.205 21.217 1.00 97.81 445 PHE A O 1
ATOM 3677 N N . ASP A 1 446 ? 4.824 -6.195 20.184 1.00 96.56 446 ASP A N 1
ATOM 3678 C CA . ASP A 1 446 ? 6.115 -5.943 19.530 1.00 96.56 446 ASP A CA 1
ATOM 3679 C C . ASP A 1 446 ? 5.868 -5.683 18.040 1.00 96.56 446 ASP A C 1
ATOM 3681 O O . ASP A 1 446 ? 5.333 -6.542 17.335 1.00 96.56 446 ASP A O 1
ATOM 3685 N N . VAL A 1 447 ? 6.207 -4.484 17.557 1.00 95.31 447 VAL A N 1
ATOM 3686 C CA . VAL A 1 447 ? 5.858 -4.047 16.196 1.00 95.31 447 VAL A CA 1
ATOM 3687 C C . VAL A 1 447 ? 7.094 -4.034 15.302 1.00 95.31 447 VAL A C 1
ATOM 3689 O O . VAL A 1 447 ? 8.029 -3.259 15.493 1.00 95.31 447 VAL A O 1
ATOM 3692 N N . LYS A 1 448 ? 7.084 -4.874 14.264 1.00 95.31 448 LYS A N 1
ATOM 3693 C CA . LYS A 1 448 ? 8.146 -4.979 13.258 1.00 95.31 448 LYS A CA 1
ATOM 3694 C C . LYS A 1 448 ? 7.795 -4.131 12.040 1.00 95.31 448 LYS A C 1
ATOM 3696 O O . LYS A 1 448 ? 6.884 -4.450 11.280 1.00 95.31 448 LYS A O 1
ATOM 3701 N N . SER A 1 449 ? 8.584 -3.088 11.811 1.00 92.38 449 SER A N 1
ATOM 3702 C CA . SER A 1 449 ? 8.434 -2.128 10.711 1.00 92.38 449 SER A CA 1
ATOM 3703 C C . SER A 1 449 ? 9.804 -1.721 10.136 1.00 92.38 449 SER A C 1
ATOM 3705 O O . SER A 1 449 ? 10.850 -2.059 10.692 1.00 92.38 449 SER A O 1
ATOM 3707 N N . TYR A 1 450 ? 9.828 -1.025 8.989 1.00 89.06 450 TYR A N 1
ATOM 3708 C CA . TYR A 1 450 ? 11.052 -0.381 8.456 1.00 89.06 450 TYR A CA 1
ATOM 3709 C C . TYR A 1 450 ? 11.160 1.105 8.804 1.00 89.06 450 TYR A C 1
ATOM 3711 O O . TYR A 1 450 ? 12.106 1.774 8.390 1.00 89.06 450 TYR A O 1
ATOM 3719 N N . TYR A 1 451 ? 10.163 1.618 9.510 1.00 87.44 451 TYR A N 1
ATOM 3720 C CA . TYR A 1 451 ? 9.958 3.021 9.825 1.00 87.44 451 TYR A CA 1
ATOM 3721 C C . TYR A 1 451 ? 9.357 3.122 11.225 1.00 87.44 451 TYR A C 1
ATOM 3723 O O . TYR A 1 451 ? 8.758 2.163 11.715 1.00 87.44 451 TYR A O 1
ATOM 3731 N N . ASP A 1 452 ? 9.494 4.279 11.859 1.00 89.62 452 ASP A N 1
ATOM 3732 C CA . ASP A 1 452 ? 8.916 4.500 13.179 1.00 89.62 452 ASP A CA 1
ATOM 3733 C C . ASP A 1 452 ? 7.383 4.489 13.117 1.00 89.62 452 ASP A C 1
ATOM 3735 O O . ASP A 1 452 ? 6.771 4.999 12.171 1.00 89.62 452 ASP A O 1
ATOM 3739 N N . VAL A 1 453 ? 6.778 3.880 14.135 1.00 92.44 453 VAL A N 1
ATOM 3740 C CA . VAL A 1 453 ? 5.329 3.772 14.304 1.00 92.44 453 VAL A CA 1
ATOM 3741 C C . VAL A 1 453 ? 4.897 4.466 15.588 1.00 92.44 453 VAL A C 1
ATOM 3743 O O . VAL A 1 453 ? 5.631 4.493 16.575 1.00 92.44 453 VAL A O 1
ATOM 3746 N N . GLU A 1 454 ? 3.686 4.994 15.557 1.00 92.81 454 GLU A N 1
ATOM 3747 C CA . GLU A 1 454 ? 2.983 5.611 16.668 1.00 92.81 454 GLU A CA 1
ATOM 3748 C C . GLU A 1 454 ? 1.679 4.856 16.920 1.00 92.81 454 GLU A C 1
ATOM 3750 O O . GLU A 1 454 ? 1.020 4.391 15.985 1.00 92.81 454 GLU A O 1
ATOM 3755 N N . MET A 1 455 ? 1.317 4.751 18.196 1.00 93.94 455 MET A N 1
ATOM 3756 C CA . MET A 1 455 ? 0.111 4.087 18.690 1.00 93.94 455 MET A CA 1
ATOM 3757 C C . MET A 1 455 ? -0.468 4.914 19.843 1.00 93.94 455 MET A C 1
ATOM 3759 O O . MET A 1 455 ? 0.268 5.656 20.496 1.00 93.94 455 MET A O 1
ATOM 3763 N N . ASN A 1 456 ? -1.752 4.746 20.158 1.00 92.50 456 ASN A N 1
ATOM 3764 C CA . ASN A 1 456 ? -2.370 5.256 21.394 1.00 92.50 456 ASN A CA 1
ATOM 3765 C C . ASN A 1 456 ? -2.009 4.405 22.629 1.00 92.50 456 ASN A C 1
ATOM 3767 O O . ASN A 1 456 ? -2.837 4.201 23.513 1.00 92.50 456 ASN A O 1
ATOM 3771 N N . LEU A 1 457 ? -0.789 3.874 22.673 1.00 94.19 457 LEU A N 1
ATOM 3772 C CA . LEU A 1 457 ? -0.259 3.046 23.752 1.00 94.19 457 LEU A CA 1
ATOM 3773 C C . LEU A 1 457 ? 1.098 3.602 24.187 1.00 94.19 457 LEU A C 1
ATOM 3775 O O . LEU A 1 457 ? 1.805 4.234 23.398 1.00 94.19 457 LEU A O 1
ATOM 3779 N N . GLU A 1 458 ? 1.492 3.337 25.429 1.00 93.69 458 GLU A N 1
ATOM 3780 C CA . GLU A 1 458 ? 2.804 3.740 25.923 1.00 93.69 458 GLU A CA 1
ATOM 3781 C C . GLU A 1 458 ? 3.898 2.896 25.265 1.00 93.69 458 GLU A C 1
ATOM 3783 O O . GLU A 1 458 ? 3.790 1.672 25.152 1.00 93.69 458 GLU A O 1
ATOM 3788 N N . LYS A 1 459 ? 4.977 3.551 24.838 1.00 92.12 459 LYS A N 1
ATOM 3789 C CA . LYS A 1 459 ? 6.138 2.875 24.257 1.00 92.12 459 LYS A CA 1
ATOM 3790 C C . LYS A 1 459 ? 6.961 2.206 25.360 1.00 92.12 459 LYS A C 1
ATOM 3792 O O . LYS A 1 459 ? 7.358 2.865 26.319 1.00 92.12 459 LYS A O 1
ATOM 3797 N N . ASP A 1 460 ? 7.265 0.922 25.196 1.00 87.50 460 ASP A N 1
ATOM 3798 C CA . ASP A 1 460 ? 8.061 0.115 26.127 1.00 87.50 460 ASP A CA 1
ATOM 3799 C C . ASP A 1 460 ? 9.196 -0.600 25.380 1.00 87.50 460 ASP A C 1
ATOM 3801 O O . ASP A 1 460 ? 9.015 -1.658 24.774 1.00 87.50 460 ASP A O 1
ATOM 3805 N N . GLY A 1 461 ? 10.385 0.009 25.366 1.00 83.38 461 GLY A N 1
ATOM 3806 C CA . GLY A 1 461 ? 11.513 -0.488 24.576 1.00 83.38 461 GLY A CA 1
ATOM 3807 C C . GLY A 1 461 ? 11.220 -0.458 23.070 1.00 83.38 461 GLY A C 1
ATOM 3808 O O . GLY A 1 461 ? 11.045 0.620 22.496 1.00 83.38 461 GLY A O 1
ATOM 3809 N N . SER A 1 462 ? 11.210 -1.631 22.425 1.00 75.12 462 SER A N 1
ATOM 3810 C CA . SER A 1 462 ? 10.809 -1.790 21.015 1.00 75.12 462 SER A CA 1
ATOM 3811 C C . SER A 1 462 ? 9.304 -2.002 20.822 1.00 75.12 462 SER A C 1
ATOM 3813 O O . SER A 1 462 ? 8.838 -1.936 19.688 1.00 75.12 462 SER A O 1
ATOM 3815 N N . GLY A 1 463 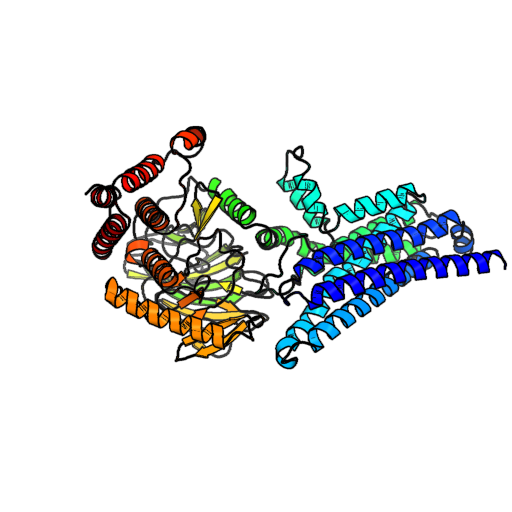? 8.559 -2.250 21.903 1.00 91.56 463 GLY A N 1
ATOM 3816 C CA . GLY A 1 463 ? 7.133 -2.548 21.867 1.00 91.56 463 GLY A CA 1
ATOM 3817 C C . GLY A 1 463 ? 6.253 -1.418 22.397 1.00 91.56 463 GLY A C 1
ATOM 3818 O O . GLY A 1 463 ? 6.710 -0.313 22.698 1.00 91.56 463 GLY A O 1
ATOM 3819 N N . PHE A 1 464 ? 4.967 -1.726 22.518 1.00 96.62 464 PHE A N 1
ATOM 3820 C CA . PHE A 1 464 ? 3.921 -0.835 23.005 1.00 96.62 464 PHE A CA 1
ATOM 3821 C C . PHE A 1 464 ? 3.015 -1.581 23.979 1.00 96.62 464 PHE A C 1
ATOM 3823 O O . PHE A 1 464 ? 2.652 -2.728 23.724 1.00 96.62 464 PHE A O 1
ATOM 3830 N N . LYS A 1 465 ? 2.618 -0.936 25.077 1.00 97.31 465 LYS A N 1
ATOM 3831 C CA . LYS A 1 465 ? 1.690 -1.513 26.055 1.00 97.31 465 LYS A CA 1
ATOM 3832 C C . LYS A 1 465 ? 0.751 -0.467 26.637 1.00 97.31 465 LYS A C 1
ATOM 3834 O O . LYS A 1 465 ? 1.098 0.704 26.750 1.00 97.31 465 LYS A O 1
ATOM 3839 N N . GLY A 1 466 ? -0.439 -0.887 27.037 1.00 96.31 466 GLY A N 1
ATOM 3840 C CA . GLY A 1 466 ? -1.407 0.013 27.660 1.00 96.31 466 GLY A CA 1
ATOM 3841 C C . GLY A 1 466 ? -2.805 -0.576 27.697 1.00 96.31 466 GLY A C 1
ATOM 3842 O O . GLY A 1 466 ? -3.034 -1.687 27.232 1.00 96.31 466 GLY A O 1
ATOM 3843 N N . THR A 1 467 ? -3.747 0.167 28.268 1.00 95.38 467 THR A N 1
ATOM 3844 C CA . THR A 1 467 ? -5.166 -0.207 28.272 1.00 95.38 467 THR A CA 1
ATOM 3845 C C . THR A 1 467 ? -5.940 0.791 27.428 1.00 95.38 467 THR A C 1
ATOM 3847 O O . THR A 1 467 ? -5.734 1.991 27.576 1.00 95.38 467 THR A O 1
ATOM 3850 N N . SER A 1 468 ? -6.830 0.306 26.565 1.00 91.94 468 SER A N 1
ATOM 3851 C CA . SER A 1 468 ? -7.725 1.159 25.784 1.00 91.94 468 SER A CA 1
ATOM 3852 C C . SER A 1 468 ? -9.115 0.541 25.671 1.00 91.94 468 SER A C 1
ATOM 3854 O O . SER A 1 468 ? -9.256 -0.674 25.535 1.00 91.94 468 SER A O 1
ATOM 3856 N N . ASP A 1 469 ? -10.143 1.379 25.726 1.00 86.25 469 ASP A N 1
ATOM 3857 C CA . ASP A 1 469 ? -11.554 1.031 25.539 1.00 86.25 469 ASP A CA 1
ATOM 3858 C C . ASP A 1 469 ? -12.082 1.330 24.126 1.00 86.25 469 ASP A C 1
ATOM 3860 O O . ASP A 1 469 ? -13.114 0.788 23.715 1.00 86.25 469 ASP A O 1
ATOM 3864 N N . ILE A 1 470 ? -11.333 2.120 23.356 1.00 83.75 470 ILE A N 1
ATOM 3865 C CA . ILE A 1 470 ? -11.624 2.494 21.967 1.00 83.75 470 ILE A CA 1
ATOM 3866 C C . ILE A 1 470 ? -10.840 1.669 20.937 1.00 83.75 470 ILE A C 1
ATOM 3868 O O . ILE A 1 470 ? -10.994 1.886 19.740 1.00 83.75 470 ILE A O 1
ATOM 3872 N N . GLY A 1 471 ? -9.997 0.732 21.374 1.00 90.38 471 GLY A N 1
ATOM 3873 C CA . GLY A 1 471 ? -9.113 -0.031 20.489 1.00 90.38 471 GLY A CA 1
ATOM 3874 C C . GLY A 1 471 ? -7.760 0.647 20.282 1.00 90.38 471 GLY A C 1
ATOM 3875 O O . GLY A 1 471 ? -7.391 1.579 20.992 1.00 90.38 471 GLY A O 1
ATOM 3876 N N . VAL A 1 472 ? -6.993 0.168 19.309 1.00 93.69 472 VAL A N 1
ATOM 3877 C CA . VAL A 1 472 ? -5.607 0.604 19.102 1.00 93.69 472 VAL A CA 1
ATOM 3878 C C . VAL A 1 472 ? -5.447 1.166 17.706 1.00 93.69 472 VAL A C 1
ATOM 3880 O O . VAL A 1 472 ? -5.951 0.561 16.778 1.00 93.69 472 VAL A O 1
ATOM 3883 N N . PHE A 1 473 ? -4.770 2.301 17.538 1.00 93.25 473 PHE A N 1
ATOM 3884 C CA . PHE A 1 473 ? -4.344 2.741 16.209 1.00 93.25 473 PHE A CA 1
ATOM 3885 C C . PHE A 1 473 ? -2.883 2.370 15.962 1.00 93.25 473 PHE A C 1
ATOM 3887 O O . PHE A 1 473 ? -2.087 2.292 16.898 1.00 93.25 473 PHE A O 1
ATOM 3894 N N . ILE A 1 474 ? -2.514 2.212 14.691 1.00 93.44 474 ILE A N 1
ATOM 3895 C CA . ILE A 1 474 ? -1.118 2.144 14.251 1.00 93.44 474 ILE A CA 1
ATOM 3896 C C . ILE A 1 474 ? -0.937 3.109 13.085 1.00 93.44 474 ILE A C 1
ATOM 3898 O O . ILE A 1 474 ? -1.553 2.942 12.031 1.00 93.44 474 ILE A O 1
ATOM 3902 N N . VAL A 1 475 ? -0.064 4.099 13.260 1.00 90.44 475 VAL A N 1
ATOM 3903 C CA . VAL A 1 475 ? 0.307 5.041 12.198 1.00 90.44 475 VAL A CA 1
ATOM 3904 C C . VAL A 1 475 ? 1.823 5.100 12.063 1.00 90.44 475 VAL A C 1
ATOM 3906 O O . VAL A 1 475 ? 2.537 5.189 13.057 1.00 90.44 475 VAL A O 1
ATOM 3909 N N . GLY A 1 476 ? 2.343 5.038 10.841 1.00 88.94 476 GLY A N 1
ATOM 3910 C CA . GLY A 1 476 ? 3.780 4.989 10.577 1.00 88.94 476 GLY A CA 1
ATOM 3911 C C . GLY A 1 476 ? 4.131 5.354 9.145 1.00 88.94 476 GLY A C 1
ATOM 3912 O O . GLY A 1 476 ? 3.294 5.265 8.250 1.00 88.94 476 GLY A O 1
ATOM 3913 N N . GLY A 1 477 ? 5.392 5.724 8.922 1.00 84.62 477 GLY A N 1
ATOM 3914 C CA . GLY A 1 477 ? 5.919 6.079 7.604 1.00 84.62 477 GLY A CA 1
ATOM 3915 C C . GLY A 1 477 ? 6.510 7.484 7.590 1.00 84.62 477 GLY A C 1
ATOM 3916 O O . GLY A 1 477 ? 7.277 7.855 8.481 1.00 84.62 477 GLY A O 1
ATOM 3917 N N . ASN A 1 478 ? 6.171 8.284 6.578 1.00 79.12 478 ASN A N 1
ATOM 3918 C CA . ASN A 1 478 ? 6.688 9.645 6.432 1.00 79.12 478 ASN A CA 1
ATOM 3919 C C . ASN A 1 478 ? 5.909 10.682 7.267 1.00 79.12 478 ASN A C 1
ATOM 3921 O O . ASN A 1 478 ? 5.326 11.629 6.736 1.00 79.12 478 ASN A O 1
ATOM 3925 N N . GLN A 1 479 ? 5.929 10.513 8.587 1.00 82.56 479 GLN A N 1
ATOM 3926 C CA . GLN A 1 479 ? 5.206 11.362 9.536 1.00 82.56 479 GLN A CA 1
ATOM 3927 C C . GLN A 1 479 ? 6.132 12.099 10.508 1.00 82.56 479 GLN A C 1
ATOM 3929 O O . GLN A 1 479 ? 7.246 11.657 10.794 1.00 82.56 479 GLN A O 1
ATOM 3934 N N . GLU A 1 480 ? 5.651 13.220 11.023 1.00 83.44 480 GLU A N 1
ATOM 3935 C CA . GLU A 1 480 ? 6.182 13.924 12.177 1.00 83.44 480 GLU A CA 1
ATOM 3936 C C . GLU A 1 480 ? 5.178 13.906 13.319 1.00 83.44 480 GLU A C 1
ATOM 3938 O O . GLU A 1 480 ? 3.966 13.827 13.117 1.00 83.44 480 GLU A O 1
ATOM 3943 N N . VAL A 1 481 ? 5.726 13.971 14.527 1.00 88.25 481 VAL A N 1
ATOM 3944 C CA . VAL A 1 481 ? 4.975 13.963 15.771 1.00 88.25 481 VAL A CA 1
ATOM 3945 C C . VAL A 1 481 ? 5.398 15.192 16.551 1.00 88.25 481 VAL A C 1
ATOM 3947 O O . VAL A 1 481 ? 6.584 15.370 16.834 1.00 88.25 481 VAL A O 1
ATOM 3950 N N . VAL A 1 482 ? 4.436 16.044 16.876 1.00 88.44 482 VAL A N 1
ATOM 3951 C CA . VAL A 1 482 ? 4.640 17.233 17.708 1.00 88.44 482 VAL A CA 1
ATOM 3952 C C . VAL A 1 482 ? 3.586 17.268 18.796 1.00 88.44 482 VAL A C 1
ATOM 3954 O O . VAL A 1 482 ? 2.508 16.706 18.643 1.00 88.44 482 VAL A O 1
ATOM 3957 N N . GLU A 1 483 ? 3.889 17.934 19.897 1.00 89.88 483 GLU A N 1
ATOM 3958 C CA . GLU A 1 483 ? 2.925 18.167 20.964 1.00 89.88 483 GLU A CA 1
ATOM 3959 C C . GLU A 1 483 ? 2.504 19.636 20.926 1.00 89.88 483 GLU A C 1
ATOM 3961 O O . GLU A 1 483 ? 3.356 20.527 20.952 1.00 89.88 483 GLU A O 1
ATOM 3966 N N . ILE A 1 484 ? 1.199 19.888 20.811 1.00 86.88 484 ILE A N 1
ATOM 3967 C CA . ILE A 1 484 ? 0.613 21.233 20.792 1.00 86.88 484 ILE A CA 1
ATOM 3968 C C . ILE A 1 484 ? -0.471 21.261 21.864 1.00 86.88 484 ILE A C 1
ATOM 3970 O O . ILE A 1 484 ? -1.444 20.518 21.777 1.00 86.88 484 ILE A O 1
ATOM 3974 N N . ASP A 1 485 ? -0.293 22.097 22.887 1.00 85.44 485 ASP A N 1
ATOM 3975 C CA . ASP A 1 485 ? -1.214 22.224 24.025 1.00 85.44 485 ASP A CA 1
ATOM 3976 C C . ASP A 1 485 ? -1.588 20.887 24.700 1.00 85.44 485 ASP A C 1
ATOM 3978 O O . ASP A 1 485 ? -2.749 20.666 25.040 1.00 85.44 485 ASP A O 1
ATOM 3982 N N . GLY A 1 486 ? -0.625 19.974 24.859 1.00 86.12 486 GLY A N 1
ATOM 3983 C CA . GLY A 1 486 ? -0.855 18.648 25.453 1.00 86.12 486 GLY A CA 1
ATOM 3984 C C . GLY A 1 486 ? -1.532 17.632 24.524 1.00 86.12 486 GLY A C 1
ATOM 3985 O O . GLY A 1 486 ? -1.773 16.501 24.935 1.00 86.12 486 GLY A O 1
ATOM 3986 N N . VAL A 1 487 ? -1.818 18.006 23.272 1.00 87.62 487 VAL A N 1
ATOM 3987 C CA . VAL A 1 487 ? -2.328 17.103 22.233 1.00 87.62 487 VAL A CA 1
ATOM 3988 C C . VAL A 1 487 ? -1.168 16.618 21.377 1.00 87.62 487 VAL A C 1
ATOM 3990 O O . VAL A 1 487 ? -0.404 17.417 20.826 1.00 87.62 487 VAL A O 1
ATOM 3993 N N . LYS A 1 488 ? -1.049 15.300 21.215 1.00 90.25 488 LYS A N 1
ATOM 3994 C CA . LYS A 1 488 ? -0.049 14.688 20.343 1.00 90.25 488 LYS A CA 1
ATOM 3995 C C . LYS A 1 488 ? -0.540 14.721 18.899 1.00 90.25 488 LYS A C 1
ATOM 3997 O O . LYS A 1 488 ? -1.449 13.994 18.504 1.00 90.25 488 LYS A O 1
ATOM 4002 N N . VAL A 1 489 ? 0.068 15.583 18.097 1.00 87.81 489 VAL A N 1
ATOM 4003 C CA . VAL A 1 489 ? -0.285 15.786 16.698 1.00 87.81 489 VAL A CA 1
ATOM 4004 C C . VAL A 1 489 ? 0.627 14.971 15.793 1.00 87.81 489 VAL A C 1
ATOM 4006 O O . VAL A 1 489 ? 1.843 15.155 15.789 1.00 87.81 489 VAL A O 1
ATOM 4009 N N . ILE A 1 490 ? 0.021 14.098 14.996 1.00 86.81 490 ILE A N 1
ATOM 4010 C CA . ILE A 1 490 ? 0.675 13.268 13.990 1.00 86.81 490 ILE A CA 1
ATOM 4011 C C . ILE A 1 490 ? 0.293 13.824 12.618 1.00 86.81 490 ILE A C 1
ATOM 4013 O O . ILE A 1 490 ? -0.885 13.865 12.262 1.00 86.81 490 ILE A O 1
ATOM 4017 N N . TYR A 1 491 ? 1.280 14.275 11.849 1.00 81.00 491 TYR A N 1
ATOM 4018 C CA . TYR A 1 491 ? 1.065 14.872 10.530 1.00 81.00 491 TYR A CA 1
ATOM 4019 C C . TYR A 1 491 ? 2.185 14.497 9.561 1.00 81.00 491 TYR A C 1
ATOM 4021 O O . TYR A 1 491 ? 3.248 14.022 9.947 1.00 81.00 491 TYR A O 1
ATOM 4029 N N . GLU A 1 492 ? 1.958 14.692 8.270 1.00 74.88 492 GLU A N 1
ATOM 4030 C CA . GLU A 1 492 ? 2.881 14.214 7.236 1.00 74.88 492 GLU A CA 1
ATOM 4031 C C . GLU A 1 492 ? 4.065 15.147 7.034 1.00 74.88 492 GLU A C 1
ATOM 4033 O O . GLU A 1 492 ? 3.900 16.372 7.010 1.00 74.88 492 GLU A O 1
ATOM 4038 N N . LYS A 1 493 ? 5.256 14.586 6.762 1.00 75.62 493 LYS A N 1
ATOM 4039 C CA . LYS A 1 493 ? 6.454 15.429 6.628 1.00 75.62 493 LYS A CA 1
ATOM 4040 C C . LYS A 1 493 ? 6.469 16.355 5.414 1.00 75.62 493 LYS A C 1
ATOM 4042 O O . LYS A 1 493 ? 7.317 17.231 5.261 1.00 75.62 493 LYS A O 1
ATOM 4047 N N . SER A 1 494 ? 5.559 16.136 4.481 1.00 66.00 494 SER A N 1
ATOM 4048 C CA . SER A 1 494 ? 5.374 17.009 3.330 1.00 66.00 494 SER A CA 1
ATOM 4049 C C . SER A 1 494 ? 4.623 18.301 3.686 1.00 66.00 494 SER A C 1
ATOM 4051 O O . SER A 1 494 ? 4.695 19.268 2.923 1.00 66.00 494 SER A O 1
ATOM 4053 N N . PHE A 1 495 ? 3.914 18.346 4.823 1.00 64.44 495 PHE A N 1
ATOM 4054 C CA . PHE A 1 495 ? 3.104 19.487 5.271 1.00 64.44 495 PHE A CA 1
ATOM 4055 C C . PHE A 1 495 ? 3.827 20.428 6.247 1.00 64.44 495 PHE A C 1
ATOM 4057 O O . PHE A 1 495 ? 3.198 21.305 6.830 1.00 64.44 495 PHE A O 1
ATOM 4064 N N . HIS A 1 496 ? 5.151 20.325 6.373 1.00 56.00 496 HIS A N 1
ATOM 4065 C CA . HIS A 1 496 ? 5.975 21.073 7.338 1.00 56.00 496 HIS A CA 1
ATOM 4066 C C . HIS A 1 496 ? 5.773 22.581 7.397 1.00 56.00 496 HIS A C 1
ATOM 4068 O O . HIS A 1 496 ? 5.943 23.174 8.458 1.00 56.00 496 HIS A O 1
ATOM 4074 N N . ASN A 1 497 ? 5.388 23.215 6.291 1.00 55.41 497 ASN A N 1
ATOM 4075 C CA . ASN A 1 497 ? 5.148 24.660 6.262 1.00 55.41 497 ASN A CA 1
ATOM 4076 C C . ASN A 1 497 ? 3.823 25.079 6.929 1.00 55.41 497 ASN A C 1
ATOM 4078 O O . ASN A 1 497 ? 3.443 26.239 6.816 1.00 55.41 497 ASN A O 1
ATOM 4082 N N . ASN A 1 498 ? 3.126 24.158 7.598 1.00 63.22 498 ASN A N 1
ATOM 4083 C CA . ASN A 1 498 ? 1.788 24.369 8.131 1.00 63.22 498 ASN A CA 1
ATOM 4084 C C . ASN A 1 498 ? 1.644 24.019 9.618 1.00 63.22 498 ASN A C 1
ATOM 4086 O O . ASN A 1 498 ? 0.519 23.831 10.055 1.00 63.22 498 ASN A O 1
ATOM 4090 N N . GLN A 1 499 ? 2.715 23.965 10.421 1.00 70.25 499 GLN A N 1
ATOM 4091 C CA . GLN A 1 499 ? 2.557 23.821 11.883 1.00 70.25 499 GLN A CA 1
ATOM 4092 C C . GLN A 1 499 ? 1.605 24.884 12.462 1.00 70.25 499 GLN A C 1
ATOM 4094 O O . GLN A 1 499 ? 0.732 24.544 13.254 1.00 70.25 499 GLN A O 1
ATOM 4099 N N . ASP A 1 500 ? 1.674 26.124 11.969 1.00 74.50 500 ASP A N 1
ATOM 4100 C CA . ASP A 1 500 ? 0.726 27.189 12.323 1.00 74.50 500 ASP A CA 1
ATOM 4101 C C . ASP A 1 500 ? -0.706 26.893 11.833 1.00 74.50 500 ASP A C 1
ATOM 4103 O O . ASP A 1 500 ? -1.677 27.166 12.533 1.00 74.50 500 ASP A O 1
ATOM 4107 N N . GLU A 1 501 ? -0.872 26.298 10.643 1.00 76.56 501 GLU A N 1
ATOM 4108 C CA . GLU A 1 501 ? -2.190 25.866 10.148 1.00 76.56 501 GLU A CA 1
ATOM 4109 C C . GLU A 1 501 ? -2.752 24.715 10.992 1.00 76.56 501 GLU A C 1
ATOM 4111 O O . GLU A 1 501 ? -3.945 24.688 11.272 1.00 76.56 501 GLU A O 1
ATOM 4116 N N . ILE A 1 502 ? -1.899 23.782 11.415 1.00 78.50 502 ILE A N 1
ATOM 4117 C CA . ILE A 1 502 ? -2.239 22.657 12.285 1.00 78.50 502 ILE A CA 1
ATOM 4118 C C . ILE A 1 502 ? -2.650 23.168 13.668 1.00 78.50 502 ILE A C 1
ATOM 4120 O O . ILE A 1 502 ? -3.699 22.766 14.166 1.00 78.50 502 ILE A O 1
ATOM 4124 N N . GLY A 1 503 ? -1.874 24.087 14.250 1.00 81.50 503 GLY A N 1
ATOM 4125 C CA . GLY A 1 503 ? -2.216 24.766 15.499 1.00 81.50 503 GLY A CA 1
ATOM 4126 C C . GLY A 1 503 ? -3.563 25.476 15.386 1.00 81.50 503 GLY A C 1
ATOM 4127 O O . GLY A 1 503 ? -4.455 25.237 16.193 1.00 81.50 503 GLY A O 1
ATOM 4128 N N . ARG A 1 504 ? -3.778 26.234 14.304 1.00 81.19 504 ARG A N 1
ATOM 4129 C CA . ARG A 1 504 ? -5.059 26.908 14.058 1.00 81.19 504 ARG A CA 1
ATOM 4130 C C . ARG A 1 504 ? -6.226 25.939 13.865 1.00 81.19 504 ARG A C 1
ATOM 4132 O O . ARG A 1 504 ? -7.332 26.218 14.310 1.00 81.19 504 ARG A O 1
ATOM 4139 N N . LYS A 1 505 ? -6.017 24.801 13.201 1.00 79.25 505 LYS A N 1
ATOM 4140 C CA . LYS A 1 505 ? -7.039 23.748 13.079 1.00 79.25 505 LYS A CA 1
ATOM 4141 C C . LYS A 1 505 ? -7.412 23.177 14.445 1.00 79.25 505 LYS A C 1
ATOM 4143 O O . LYS A 1 505 ? -8.594 22.971 14.705 1.00 79.25 505 LYS A O 1
ATOM 4148 N N . LEU A 1 506 ? -6.427 22.966 15.318 1.00 80.81 506 LEU A N 1
ATOM 4149 C CA . LEU A 1 506 ? -6.659 22.510 16.685 1.00 80.81 506 LEU A CA 1
ATOM 4150 C C . LEU A 1 506 ? -7.407 23.565 17.519 1.00 80.81 506 LEU A C 1
ATOM 4152 O O . LEU A 1 506 ? -8.327 23.212 18.253 1.00 80.81 506 LEU A O 1
ATOM 4156 N N . GLU A 1 507 ? -7.079 24.851 17.370 1.00 83.06 507 GLU A N 1
ATOM 4157 C CA . GLU A 1 507 ? -7.824 25.958 17.991 1.00 83.06 507 GLU A CA 1
ATOM 4158 C C . GLU A 1 507 ? -9.283 25.994 17.518 1.00 83.06 507 GLU A C 1
ATOM 4160 O O . GLU A 1 507 ? -10.192 25.985 18.345 1.00 83.06 507 GLU A O 1
ATOM 4165 N N . ILE A 1 508 ? -9.520 25.931 16.202 1.00 79.69 508 ILE A N 1
ATOM 4166 C CA . ILE A 1 508 ? -10.874 25.875 15.626 1.00 79.69 508 ILE A CA 1
ATOM 4167 C C . ILE A 1 508 ? -11.640 24.662 16.168 1.00 79.69 508 ILE A C 1
ATOM 4169 O O . ILE A 1 508 ? -12.818 24.770 16.500 1.00 79.69 508 ILE A O 1
ATOM 4173 N N . TYR A 1 509 ? -10.991 23.502 16.298 1.00 80.00 509 TYR A N 1
ATOM 4174 C CA . TYR A 1 509 ? -11.615 22.335 16.917 1.00 80.00 509 TYR A CA 1
ATOM 4175 C C . TYR A 1 509 ? -12.033 22.613 18.369 1.00 80.00 509 TYR A C 1
ATOM 4177 O O . TYR A 1 509 ? -13.162 22.297 18.746 1.00 80.00 509 TYR A O 1
ATOM 4185 N N . LYS A 1 510 ? -11.159 23.227 19.178 1.00 82.69 510 LYS A N 1
ATOM 4186 C CA . LYS A 1 510 ? -11.458 23.587 20.575 1.00 82.69 510 LYS A CA 1
ATOM 4187 C C . LYS A 1 510 ? -12.634 24.568 20.662 1.00 82.69 510 LYS A C 1
ATOM 4189 O O . LYS A 1 510 ? -13.528 24.367 21.484 1.00 82.69 510 LYS A O 1
ATOM 4194 N N . GLU A 1 511 ? -12.678 25.577 19.793 1.00 82.81 511 GLU A N 1
ATOM 4195 C CA . GLU A 1 511 ? -13.799 26.523 19.694 1.00 82.81 511 GLU A CA 1
ATOM 4196 C C . GLU A 1 511 ? -15.110 25.812 19.330 1.00 82.81 511 GLU A C 1
ATOM 4198 O O . GLU A 1 511 ? -16.125 25.965 20.017 1.00 82.81 511 GLU A O 1
ATOM 4203 N N . ASN A 1 512 ? -15.080 24.970 18.294 1.00 78.44 512 ASN A N 1
ATOM 4204 C CA . ASN A 1 512 ? -16.248 24.228 17.824 1.00 78.44 512 ASN A CA 1
ATOM 4205 C C . ASN A 1 512 ? -16.749 23.227 18.871 1.00 78.44 512 ASN A C 1
ATOM 4207 O O . ASN A 1 512 ? -17.953 23.063 19.044 1.00 78.44 512 ASN A O 1
ATOM 4211 N N . ARG A 1 513 ? -15.841 22.593 19.618 1.00 80.25 513 ARG A N 1
ATOM 4212 C CA . ARG A 1 513 ? -16.167 21.720 20.751 1.00 80.25 513 ARG A CA 1
ATOM 4213 C C . ARG A 1 513 ? -16.953 22.469 21.827 1.00 80.25 513 ARG A C 1
ATOM 4215 O O . ARG A 1 513 ? -17.979 21.972 22.288 1.00 80.25 513 ARG A O 1
ATOM 4222 N N . ILE A 1 514 ? -16.497 23.660 22.219 1.00 82.56 514 ILE A N 1
ATOM 4223 C CA . ILE A 1 514 ? -17.196 24.498 23.205 1.00 82.56 514 ILE A CA 1
ATOM 4224 C C . ILE A 1 514 ? -18.587 24.879 22.683 1.00 82.56 514 ILE A C 1
ATOM 4226 O O . ILE A 1 514 ? -19.563 24.813 23.433 1.00 82.56 514 ILE A O 1
ATOM 4230 N N . ALA A 1 515 ? -18.699 25.218 21.396 1.00 78.56 515 ALA A N 1
ATOM 4231 C CA . ALA A 1 515 ? -19.987 25.489 20.764 1.00 78.56 515 ALA A CA 1
ATOM 4232 C C . ALA A 1 515 ? -20.917 24.263 20.802 1.00 78.56 515 ALA A C 1
ATOM 4234 O O . ALA A 1 515 ? -22.073 24.404 21.192 1.00 78.56 515 ALA A O 1
ATOM 4235 N N . LEU A 1 516 ? -20.419 23.056 20.499 1.00 74.44 516 LEU A N 1
ATOM 4236 C CA . LEU A 1 516 ? -21.207 21.819 20.568 1.00 74.44 516 LEU A CA 1
ATOM 4237 C C . LEU A 1 516 ? -21.724 21.519 21.981 1.00 74.44 516 LEU A C 1
ATOM 4239 O O . LEU A 1 516 ? -22.890 21.146 22.144 1.00 74.44 516 LEU A O 1
ATOM 4243 N N . ILE A 1 517 ? -20.879 21.706 22.999 1.00 79.88 517 ILE A N 1
ATOM 4244 C CA . ILE A 1 517 ? -21.261 21.546 24.409 1.00 79.88 517 ILE A CA 1
ATOM 4245 C C . ILE A 1 517 ? -22.375 22.539 24.760 1.00 79.88 517 ILE A C 1
ATOM 4247 O O . ILE A 1 517 ? -23.412 22.144 25.290 1.00 79.88 517 ILE A O 1
ATOM 4251 N N . ASN A 1 518 ? -22.191 23.818 24.429 1.00 81.81 518 ASN A N 1
ATOM 4252 C CA . ASN A 1 518 ? -23.120 24.878 24.817 1.00 81.81 518 ASN A CA 1
ATOM 4253 C C . ASN A 1 518 ? -24.452 24.820 24.057 1.00 81.81 518 ASN A C 1
ATOM 4255 O O . ASN A 1 518 ? -25.504 25.056 24.647 1.00 81.81 518 ASN A O 1
ATOM 4259 N N . GLN A 1 519 ? -24.415 24.525 22.756 1.00 77.31 519 GLN A N 1
ATOM 4260 C CA . GLN A 1 519 ? -25.588 24.560 21.882 1.00 77.31 519 GLN A CA 1
ATOM 4261 C C . GLN A 1 519 ? -26.406 23.268 21.950 1.00 77.31 519 GLN A C 1
ATOM 4263 O O . GLN A 1 519 ? -27.634 23.315 21.911 1.00 77.31 519 GLN A O 1
ATOM 4268 N N . TYR A 1 520 ? -25.743 22.116 22.073 1.00 70.81 520 TYR A N 1
ATOM 4269 C CA . TYR A 1 520 ? -26.402 20.814 21.947 1.00 70.81 520 TYR A CA 1
ATOM 4270 C C . TYR A 1 520 ? -26.217 19.896 23.165 1.00 70.81 520 TYR A C 1
ATOM 4272 O O . TYR A 1 520 ? -26.864 18.849 23.242 1.00 70.81 520 TYR A O 1
ATOM 4280 N N . GLY A 1 521 ? -25.373 20.265 24.136 1.00 71.38 521 GLY A N 1
ATOM 4281 C CA . GLY A 1 521 ? -25.131 19.459 25.335 1.00 71.38 521 GLY A CA 1
ATOM 4282 C C . GLY A 1 521 ? -24.365 18.160 25.059 1.00 71.38 521 GLY A C 1
ATOM 4283 O O . GLY A 1 521 ? -24.573 17.163 25.761 1.00 71.38 521 GLY A O 1
ATOM 4284 N N . PHE A 1 522 ? -23.527 18.124 24.017 1.00 68.62 522 PHE A N 1
ATOM 4285 C CA . PHE A 1 522 ? -22.617 16.997 23.795 1.00 68.62 522 PHE A CA 1
ATOM 4286 C C . PHE A 1 522 ? -21.393 17.135 24.685 1.00 68.62 522 PHE A C 1
ATOM 4288 O O . PHE A 1 522 ? -20.662 18.109 24.566 1.00 68.62 522 PHE A O 1
ATOM 4295 N N . ASP A 1 523 ? -21.143 16.143 25.534 1.00 71.44 523 ASP A N 1
ATOM 4296 C CA . ASP A 1 523 ? -19.908 16.056 26.311 1.00 71.44 523 ASP A CA 1
ATOM 4297 C C . ASP A 1 523 ? -18.790 15.460 25.444 1.00 71.44 523 ASP A C 1
ATOM 4299 O O . ASP A 1 523 ? -18.483 14.271 25.506 1.00 71.44 523 ASP A O 1
ATOM 4303 N N . VAL A 1 524 ? -18.247 16.284 24.549 1.00 71.25 524 VAL A N 1
ATOM 4304 C CA . VAL A 1 524 ? -17.132 15.898 23.678 1.00 71.25 524 VAL A CA 1
ATOM 4305 C C . VAL A 1 524 ? -15.840 15.978 24.494 1.00 71.25 524 VAL A C 1
ATOM 4307 O O . VAL A 1 524 ? -15.550 17.024 25.080 1.00 71.25 524 VAL A O 1
ATOM 4310 N N . LYS A 1 525 ? -15.031 14.915 24.532 1.00 75.62 525 LYS A N 1
ATOM 4311 C CA . LYS A 1 525 ? -13.715 14.937 25.196 1.00 75.62 525 LYS A CA 1
ATOM 4312 C C . LYS A 1 525 ? -12.691 15.746 24.392 1.00 75.62 525 LYS A C 1
ATOM 4314 O O . LYS A 1 525 ? -12.839 15.958 23.186 1.00 75.62 525 LYS A O 1
ATOM 4319 N N . GLU A 1 526 ? -11.662 16.246 25.071 1.00 79.06 526 GLU A N 1
ATOM 4320 C CA . GLU A 1 526 ? -10.497 16.783 24.365 1.00 79.06 526 GLU A CA 1
ATOM 4321 C C . GLU A 1 526 ? -9.683 15.632 23.762 1.00 79.06 526 GLU A C 1
ATOM 4323 O O . GLU A 1 526 ? -9.516 14.602 24.418 1.00 79.06 526 GLU A O 1
ATOM 4328 N N . PRO A 1 527 ? -9.201 15.771 22.516 1.00 82.38 527 PRO A N 1
ATOM 4329 C CA . PRO A 1 527 ? -8.405 14.740 21.887 1.00 82.38 527 PRO A CA 1
ATOM 4330 C C . PRO A 1 527 ? -7.028 14.679 22.544 1.00 82.38 527 PRO A C 1
ATOM 4332 O O . PRO A 1 527 ? -6.360 15.695 22.694 1.00 82.38 527 PRO A O 1
ATOM 4335 N N . GLU A 1 528 ? -6.575 13.475 22.868 1.00 85.75 528 GLU A N 1
ATOM 4336 C CA . GLU A 1 528 ? -5.172 13.202 23.193 1.00 85.75 528 GLU A CA 1
ATOM 4337 C C . GLU A 1 528 ? -4.322 13.142 21.919 1.00 85.75 528 GLU A C 1
ATOM 4339 O O . GLU A 1 528 ? -3.142 13.493 21.934 1.00 85.75 528 GLU A O 1
ATOM 4344 N N . TYR A 1 529 ? -4.931 12.725 20.802 1.00 85.69 529 TYR A N 1
ATOM 4345 C CA . TYR A 1 529 ? -4.271 12.569 19.512 1.00 85.69 529 TYR A CA 1
ATOM 4346 C C . TYR A 1 529 ? -4.990 13.345 18.412 1.00 85.69 529 TYR A C 1
ATOM 4348 O O . TYR A 1 529 ? -6.204 13.226 18.236 1.00 85.69 529 TYR A O 1
ATOM 4356 N N . PHE A 1 530 ? -4.218 14.069 17.604 1.00 84.69 530 PHE A N 1
ATOM 4357 C CA . PHE A 1 530 ? -4.692 14.696 16.375 1.00 84.69 530 PHE A CA 1
ATOM 4358 C C . PHE A 1 530 ? -3.941 14.124 15.177 1.00 84.69 530 PHE A C 1
ATOM 4360 O O . PHE A 1 530 ? -2.756 14.382 14.997 1.00 84.69 530 PHE A O 1
ATOM 4367 N N . ILE A 1 531 ? -4.622 13.329 14.359 1.00 81.38 531 ILE A N 1
ATOM 4368 C CA . ILE A 1 531 ? -4.044 12.652 13.202 1.00 81.38 531 ILE A CA 1
ATOM 4369 C C . ILE A 1 531 ? -4.476 13.419 11.949 1.00 81.38 531 ILE A C 1
ATOM 4371 O O . ILE A 1 531 ? -5.578 13.242 11.429 1.00 81.38 531 ILE A O 1
ATOM 4375 N N . ASN A 1 532 ? -3.601 14.309 11.482 1.00 75.25 532 ASN A N 1
ATOM 4376 C CA . ASN A 1 532 ? -3.813 15.136 10.295 1.00 75.25 532 ASN A CA 1
ATOM 4377 C C . ASN A 1 532 ? -3.094 14.508 9.100 1.00 75.25 532 ASN A C 1
ATOM 4379 O O . ASN A 1 532 ? -1.988 14.895 8.710 1.00 75.25 532 ASN A O 1
ATOM 4383 N N . LEU A 1 533 ? -3.743 13.485 8.564 1.00 67.12 533 LEU A N 1
ATOM 4384 C CA . LEU A 1 533 ? -3.282 12.695 7.440 1.00 67.12 533 LEU A CA 1
ATOM 4385 C C . LEU A 1 533 ? -4.245 12.941 6.284 1.00 67.12 533 LEU A C 1
ATOM 4387 O O . LEU A 1 533 ? -5.386 12.477 6.330 1.00 67.12 533 LEU A O 1
ATOM 4391 N N . LYS A 1 534 ? -3.806 13.682 5.252 1.00 59.88 534 LYS A N 1
ATOM 4392 C CA . LYS A 1 534 ? -4.656 13.927 4.081 1.00 59.88 534 LYS A CA 1
ATOM 4393 C C . LYS A 1 534 ? -4.774 12.644 3.276 1.00 59.88 534 LYS A C 1
ATOM 4395 O O . LYS A 1 534 ? -4.057 12.415 2.303 1.00 59.88 534 LYS A O 1
ATOM 4400 N N . THR A 1 535 ? -5.766 11.846 3.627 1.00 52.59 535 THR A N 1
ATOM 4401 C CA . THR A 1 535 ? -6.199 10.732 2.799 1.00 52.59 535 THR A CA 1
ATOM 4402 C C . THR A 1 535 ? -6.941 11.318 1.595 1.00 52.59 535 THR A C 1
ATOM 4404 O O . THR A 1 535 ? -8.122 11.645 1.663 1.00 52.59 535 THR A O 1
ATOM 4407 N N . TYR A 1 536 ? -6.247 11.466 0.456 1.00 42.72 536 TYR A N 1
ATOM 4408 C CA . TYR A 1 536 ? -6.810 11.980 -0.814 1.00 42.72 536 TYR A CA 1
ATOM 4409 C C . TYR A 1 536 ? -8.095 11.251 -1.275 1.00 42.72 536 TYR A C 1
ATOM 4411 O O . TYR A 1 536 ? -8.801 11.731 -2.161 1.00 42.72 536 TYR A O 1
ATOM 4419 N N . TYR A 1 537 ? -8.409 10.100 -0.676 1.00 46.53 537 TYR A N 1
ATOM 4420 C CA . TYR A 1 537 ? -9.500 9.195 -1.042 1.00 46.53 537 TYR A CA 1
ATOM 4421 C C . TYR A 1 537 ? -10.758 9.324 -0.177 1.00 46.53 537 TYR A C 1
ATOM 4423 O O . TYR A 1 537 ? -11.717 8.584 -0.401 1.00 46.53 537 TYR A O 1
ATOM 4431 N N . ASN A 1 538 ? -10.803 10.299 0.737 1.00 41.94 538 ASN A N 1
ATOM 4432 C CA . ASN A 1 538 ? -11.949 10.533 1.618 1.00 41.94 538 ASN A CA 1
ATOM 4433 C C . ASN A 1 538 ? -12.995 11.584 1.138 1.00 41.94 538 ASN A C 1
ATOM 4435 O O . ASN A 1 538 ? -13.567 12.270 1.982 1.00 41.94 538 ASN A O 1
ATOM 4439 N N . PRO A 1 539 ? -13.270 11.783 -0.177 1.00 34.53 539 PRO A N 1
ATOM 4440 C CA . PRO A 1 539 ? -14.505 12.458 -0.581 1.00 34.53 539 PRO A CA 1
ATOM 4441 C C . PRO A 1 539 ? -15.672 11.491 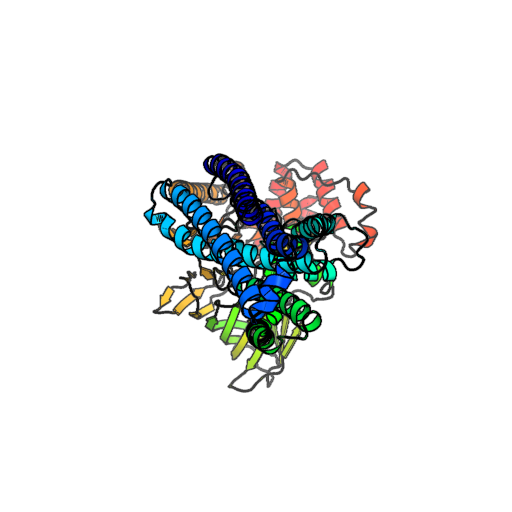-0.867 1.00 34.53 539 PRO A C 1
ATOM 4443 O O . PRO A 1 539 ? -16.801 11.962 -0.949 1.00 34.53 539 PRO A O 1
ATOM 4446 N N . LEU A 1 540 ? -15.437 10.175 -1.042 1.00 36.44 540 LEU A N 1
ATOM 4447 C CA . LEU A 1 540 ? -16.511 9.172 -1.271 1.00 36.44 540 LEU A CA 1
ATOM 4448 C C . LEU A 1 540 ? -16.712 8.172 -0.128 1.00 36.44 540 LEU A C 1
ATOM 4450 O O . LEU A 1 540 ? -17.812 7.654 0.039 1.00 36.44 540 LEU A O 1
ATOM 4454 N N . VAL A 1 541 ? -15.672 7.891 0.657 1.00 44.22 541 VAL A N 1
ATOM 4455 C CA . VAL A 1 541 ? -15.896 7.561 2.067 1.00 44.22 541 VAL A CA 1
ATOM 4456 C C . VAL A 1 541 ? -16.266 8.919 2.651 1.00 44.22 541 VAL A C 1
ATOM 4458 O O . VAL A 1 541 ? -15.567 9.886 2.366 1.00 44.22 541 VAL A O 1
ATOM 4461 N N . ASN A 1 542 ? -17.465 9.055 3.219 1.00 41.97 542 ASN A N 1
ATOM 4462 C CA . ASN A 1 542 ? -18.058 10.364 3.518 1.00 41.97 542 ASN A CA 1
ATOM 4463 C C . ASN A 1 542 ? -17.026 11.285 4.157 1.00 41.97 542 ASN A C 1
ATOM 4465 O O . ASN A 1 542 ? -16.277 10.805 5.005 1.00 41.97 542 ASN A O 1
ATOM 4469 N N . GLY A 1 543 ? -17.035 12.569 3.786 1.00 39.59 543 GLY A N 1
ATOM 4470 C CA . GLY A 1 543 ? -16.333 13.623 4.506 1.00 39.59 543 GLY A CA 1
ATOM 4471 C C . GLY A 1 543 ? -16.767 13.620 5.967 1.00 39.59 543 GLY A C 1
ATOM 4472 O O . GLY A 1 543 ? -17.576 14.426 6.391 1.00 39.59 543 GLY A O 1
ATOM 4473 N N . MET A 1 544 ? -16.227 12.692 6.736 1.00 42.94 544 MET A N 1
ATOM 4474 C CA . MET A 1 544 ? -16.389 12.514 8.153 1.00 42.94 544 MET A CA 1
ATOM 4475 C C . MET A 1 544 ? -14.967 12.516 8.673 1.00 42.94 544 MET A C 1
ATOM 4477 O O . MET A 1 544 ? -14.173 11.604 8.429 1.00 42.94 544 MET A O 1
ATOM 4481 N N . THR A 1 545 ? -14.647 13.582 9.393 1.00 48.06 545 THR A N 1
ATOM 4482 C CA . THR A 1 545 ? -13.732 13.484 10.514 1.00 48.06 545 THR A CA 1
ATOM 4483 C C . THR A 1 545 ? -14.197 12.248 11.278 1.00 48.06 545 THR A C 1
ATOM 4485 O O . THR A 1 545 ? -15.394 12.072 11.468 1.00 48.06 545 THR A O 1
ATOM 4488 N N . VAL A 1 546 ? -13.319 11.323 11.637 1.00 53.78 546 VAL A N 1
ATOM 4489 C CA . VAL A 1 546 ? -13.725 10.292 12.596 1.00 53.78 546 VAL A CA 1
ATOM 4490 C C . VAL A 1 546 ? -13.279 10.815 13.944 1.00 53.78 546 VAL A C 1
ATOM 4492 O O . VAL A 1 546 ? -12.091 11.028 14.168 1.00 53.78 546 VAL A O 1
ATOM 4495 N N . LEU A 1 547 ? -14.237 11.119 14.812 1.00 51.66 547 LEU A N 1
ATOM 4496 C CA . LEU A 1 547 ? -13.966 11.398 16.214 1.00 51.66 547 LEU A CA 1
ATOM 4497 C C . LEU A 1 547 ? -14.110 10.087 16.964 1.00 51.66 547 LEU A C 1
ATOM 4499 O O . LEU A 1 547 ? -15.222 9.627 17.213 1.00 51.66 547 LEU A O 1
ATOM 4503 N N . SER A 1 548 ? -12.977 9.489 17.306 1.00 58.38 548 SER A N 1
ATOM 4504 C CA . SER A 1 548 ? -12.941 8.334 18.189 1.00 58.38 548 SER A CA 1
ATOM 4505 C C . SER A 1 548 ? -12.564 8.799 19.591 1.00 58.38 548 SER A C 1
ATOM 4507 O O . SER A 1 548 ? -11.386 8.735 19.926 1.00 58.38 548 SER A O 1
ATOM 4509 N N . GLU A 1 549 ? -13.537 9.258 20.382 1.00 64.25 549 GLU A N 1
ATOM 4510 C CA . GLU A 1 549 ? -13.393 9.853 21.730 1.00 64.25 549 GLU A CA 1
ATOM 4511 C C . GLU A 1 549 ? -12.179 10.793 21.896 1.00 64.25 549 GLU A C 1
ATOM 4513 O O . GLU A 1 549 ? -12.341 12.008 21.821 1.00 64.25 549 GLU A O 1
ATOM 4518 N N . ASN A 1 550 ? -10.972 10.247 22.083 1.00 71.06 550 ASN A N 1
ATOM 4519 C CA . ASN A 1 550 ? -9.725 10.982 22.303 1.00 71.06 550 ASN A CA 1
ATOM 4520 C C . ASN A 1 550 ? -8.833 11.099 21.042 1.00 71.06 550 ASN A C 1
ATOM 4522 O O . ASN A 1 550 ? -7.722 11.619 21.130 1.00 71.06 550 ASN A O 1
ATOM 4526 N N . ILE A 1 551 ? -9.264 10.605 19.877 1.00 74.81 551 ILE A N 1
ATOM 4527 C CA . ILE A 1 551 ? -8.507 10.674 18.618 1.00 74.81 551 ILE A CA 1
ATOM 4528 C C . ILE A 1 551 ? -9.323 11.429 17.571 1.00 74.81 551 ILE A C 1
ATOM 4530 O O . ILE A 1 551 ? -10.429 11.019 17.207 1.00 74.81 551 ILE A O 1
ATOM 4534 N N . LEU A 1 552 ? -8.743 12.511 17.060 1.00 72.75 552 LEU A N 1
ATOM 4535 C CA . LEU A 1 552 ? -9.307 13.337 16.002 1.00 72.75 552 LEU A CA 1
ATOM 4536 C C . LEU A 1 552 ? -8.579 13.050 14.680 1.00 72.75 552 LEU A C 1
ATOM 4538 O O . LEU A 1 552 ? -7.410 13.400 14.537 1.00 72.75 552 LEU A O 1
ATOM 4542 N N . TYR A 1 553 ? -9.264 12.434 13.713 1.00 71.12 553 TYR A N 1
ATOM 4543 C CA . TYR A 1 553 ? -8.748 12.230 12.352 1.00 71.12 553 TYR A CA 1
ATOM 4544 C C . TYR A 1 553 ? -9.259 13.355 11.434 1.00 71.12 553 TYR A C 1
ATOM 4546 O O . TYR A 1 553 ? -10.460 13.417 11.177 1.00 71.12 553 TYR A O 1
ATOM 4554 N N . ASP A 1 554 ? -8.394 14.253 10.948 1.00 67.62 554 ASP A N 1
ATOM 4555 C CA . ASP A 1 554 ? -8.827 15.424 10.157 1.00 67.62 554 ASP A CA 1
ATOM 4556 C C . ASP A 1 554 ? -8.891 15.162 8.651 1.00 67.62 554 ASP A C 1
ATOM 4558 O O . ASP A 1 554 ? -7.915 14.721 8.049 1.00 67.62 554 ASP A O 1
ATOM 4562 N N . ASN A 1 555 ? -10.004 15.572 8.036 1.00 53.03 555 ASN A N 1
ATOM 4563 C CA . ASN A 1 555 ? -10.102 15.852 6.600 1.00 53.03 555 ASN A CA 1
ATOM 4564 C C . ASN A 1 555 ? -10.898 17.139 6.270 1.00 53.03 555 ASN A C 1
ATOM 4566 O O . ASN A 1 555 ? -11.011 17.489 5.096 1.00 53.03 555 ASN A O 1
ATOM 4570 N N . ILE A 1 556 ? -11.486 17.833 7.258 1.00 48.31 556 ILE A N 1
ATOM 4571 C CA . ILE A 1 556 ? -12.646 18.733 7.042 1.00 48.31 556 ILE A CA 1
ATOM 4572 C C . ILE A 1 556 ? -12.544 20.061 7.773 1.00 48.31 556 ILE A C 1
ATOM 4574 O O . ILE A 1 556 ? -13.330 20.953 7.469 1.00 48.31 556 ILE A O 1
ATOM 4578 N N . LEU A 1 557 ? -11.591 20.245 8.691 1.00 52.16 557 LEU A N 1
ATOM 4579 C CA . LEU A 1 557 ? -11.382 21.552 9.315 1.00 52.16 557 LEU A CA 1
ATOM 4580 C C . LEU A 1 557 ? -10.817 22.524 8.260 1.00 52.16 557 LEU A C 1
ATOM 4582 O O . LEU A 1 557 ? -9.616 22.806 8.206 1.00 52.16 557 LEU A O 1
ATOM 4586 N N . ASP A 1 558 ? -11.690 22.995 7.360 1.00 53.19 558 ASP A N 1
ATOM 4587 C CA . ASP A 1 558 ? -11.418 24.089 6.454 1.00 53.19 558 ASP A CA 1
ATOM 4588 C C . ASP A 1 558 ? -11.504 25.350 7.279 1.00 53.19 558 ASP A C 1
ATOM 4590 O O . ASP A 1 558 ? -12.535 25.819 7.757 1.00 53.19 558 ASP A O 1
ATOM 4594 N N . THR A 1 559 ? -10.334 25.913 7.406 1.00 52.12 559 THR A N 1
ATOM 4595 C CA . THR A 1 559 ? -10.028 27.058 8.212 1.00 52.12 559 THR A CA 1
ATOM 4596 C C . THR A 1 559 ? -10.701 28.378 7.776 1.00 52.12 559 THR A C 1
ATOM 4598 O O . THR A 1 559 ? -10.290 29.456 8.218 1.00 52.12 559 THR A O 1
ATOM 4601 N N . LYS A 1 560 ? -11.676 28.317 6.861 1.00 50.25 560 LYS A N 1
ATOM 4602 C CA . LYS A 1 560 ? -12.333 29.456 6.211 1.00 50.25 560 LYS A CA 1
ATOM 4603 C C . LYS A 1 560 ? -13.796 29.674 6.610 1.00 50.25 560 LYS A C 1
ATOM 4605 O O . LYS A 1 560 ? -14.290 30.769 6.355 1.00 50.25 560 LYS A O 1
ATOM 4610 N N . SER A 1 561 ? -14.486 28.718 7.246 1.00 54.59 561 SER A N 1
ATOM 4611 C CA . SER A 1 561 ? -15.827 28.975 7.806 1.00 54.59 561 SER A CA 1
ATOM 4612 C C . SER A 1 561 ? -16.107 28.171 9.080 1.00 54.59 561 SER A C 1
ATOM 4614 O O . SER A 1 561 ? -16.245 26.945 9.023 1.00 54.59 561 SER A O 1
ATOM 4616 N N . ASN A 1 562 ? -16.244 28.870 10.213 1.00 60.38 562 ASN A N 1
ATOM 4617 C CA . ASN A 1 562 ? -16.513 28.253 11.516 1.00 60.38 562 ASN A CA 1
ATOM 4618 C C . ASN A 1 562 ? -17.873 27.535 11.550 1.00 60.38 562 ASN A C 1
ATOM 4620 O O . ASN A 1 562 ? -17.929 26.411 12.028 1.00 60.38 562 ASN A O 1
ATOM 4624 N N . GLU A 1 563 ? -18.939 28.098 10.968 1.00 59.88 563 GLU A N 1
ATOM 4625 C CA . GLU A 1 563 ? -20.286 27.491 11.017 1.00 59.88 563 GLU A CA 1
ATOM 4626 C C . GLU A 1 563 ? -20.343 26.104 10.363 1.00 59.88 563 GLU A C 1
ATOM 4628 O O . GLU A 1 563 ? -20.676 25.131 11.033 1.00 59.88 563 GLU A O 1
ATOM 4633 N N . LYS A 1 564 ? -19.904 25.964 9.103 1.00 62.84 564 LYS A N 1
ATOM 4634 C CA . LYS A 1 564 ? -19.853 24.644 8.443 1.00 62.84 564 LYS A CA 1
ATOM 4635 C C . LYS A 1 564 ? -18.930 23.657 9.157 1.00 62.84 564 LYS A C 1
ATOM 4637 O O . LYS A 1 564 ? -19.166 22.455 9.117 1.00 62.84 564 LYS A O 1
ATOM 4642 N N . SER A 1 565 ? -17.874 24.147 9.808 1.00 61.97 565 SER A N 1
ATOM 4643 C CA . SER A 1 565 ? -16.971 23.290 10.581 1.00 61.97 565 SER A CA 1
ATOM 4644 C C . SER A 1 565 ? -17.645 22.762 11.850 1.00 61.97 565 SER A C 1
ATOM 4646 O O . SER A 1 565 ? -17.468 21.591 12.169 1.00 61.97 565 SER A O 1
ATOM 4648 N N . ILE A 1 566 ? -18.447 23.584 12.542 1.00 63.97 566 ILE A N 1
ATOM 4649 C CA . ILE A 1 566 ? -19.266 23.166 13.694 1.00 63.97 566 ILE A CA 1
ATOM 4650 C C . ILE A 1 566 ? -20.309 22.142 13.253 1.00 63.97 566 ILE A C 1
ATOM 4652 O O . ILE A 1 566 ? -20.458 21.115 13.907 1.00 63.97 566 ILE A O 1
ATOM 4656 N N . GLU A 1 567 ? -20.991 22.391 12.135 1.00 64.56 567 GLU A N 1
ATOM 4657 C CA . GLU A 1 567 ? -21.982 21.471 11.568 1.00 64.56 567 GLU A CA 1
ATOM 4658 C C . GLU A 1 567 ? -21.351 20.117 11.228 1.00 64.56 567 GLU A C 1
ATOM 4660 O O . GLU A 1 567 ? -21.819 19.080 11.682 1.00 64.56 567 GLU A O 1
ATOM 4665 N N . MET A 1 568 ? -20.225 20.092 10.516 1.00 63.72 568 MET A N 1
ATOM 4666 C CA . MET A 1 568 ? -19.550 18.830 10.192 1.00 63.72 568 MET A CA 1
ATOM 4667 C C . MET A 1 568 ? -19.025 18.108 11.440 1.00 63.72 568 MET A C 1
ATOM 4669 O O . MET A 1 568 ? -19.032 16.875 11.484 1.00 63.72 568 MET A O 1
ATOM 4673 N N . LEU A 1 569 ? -18.603 18.851 12.470 1.00 65.00 569 LEU A N 1
ATOM 4674 C CA . LEU A 1 569 ? -18.211 18.287 13.762 1.00 65.00 569 LEU A CA 1
ATOM 4675 C C . LEU A 1 569 ? -19.417 17.693 14.506 1.00 65.00 569 LEU A C 1
ATOM 4677 O O . LEU A 1 569 ? -19.299 16.604 15.063 1.00 65.00 569 LEU A O 1
ATOM 4681 N N . TYR A 1 570 ? -20.574 18.366 14.465 1.00 66.38 570 TYR A N 1
ATOM 4682 C CA . TYR A 1 570 ? -21.851 17.871 14.985 1.00 66.38 570 TYR A CA 1
ATOM 4683 C C . TYR A 1 570 ? -22.218 16.545 14.320 1.00 66.38 570 TYR A C 1
ATOM 4685 O O . TYR A 1 570 ? -22.408 15.555 15.016 1.00 66.38 570 TYR A O 1
ATOM 4693 N N . ILE A 1 571 ? -22.238 16.502 12.984 1.00 64.38 571 ILE A N 1
ATOM 4694 C CA . ILE A 1 571 ? -22.566 15.305 12.193 1.00 64.38 571 ILE A CA 1
ATOM 4695 C C . ILE A 1 571 ? -21.611 14.161 12.516 1.00 64.38 571 ILE A C 1
ATOM 4697 O O . ILE A 1 571 ? -22.031 13.029 12.743 1.00 64.38 571 ILE A O 1
ATOM 4701 N N . THR A 1 572 ? -20.317 14.468 12.554 1.00 63.25 572 THR A N 1
ATOM 4702 C CA . THR A 1 572 ? -19.272 13.502 12.881 1.00 63.25 572 THR A CA 1
ATOM 4703 C C . THR A 1 572 ? -19.502 12.892 14.258 1.00 63.25 572 THR A C 1
ATOM 4705 O O . THR A 1 572 ? -19.541 11.672 14.383 1.00 63.25 572 THR A O 1
ATOM 4708 N N . TYR A 1 573 ? -19.642 13.739 15.281 1.00 65.44 573 TYR A N 1
ATOM 4709 C CA . TYR A 1 573 ? -19.812 13.293 16.659 1.00 65.44 573 TYR A CA 1
ATOM 4710 C C . TYR A 1 573 ? -21.113 12.514 16.819 1.00 65.44 573 TYR A C 1
ATOM 4712 O O . TYR A 1 573 ? -21.160 11.486 17.480 1.00 65.44 573 TYR A O 1
ATOM 4720 N N . PHE A 1 574 ? -22.169 12.988 16.166 1.00 64.94 574 PHE A N 1
ATOM 4721 C CA . PHE A 1 574 ? -23.454 12.324 16.127 1.00 64.94 574 PHE A CA 1
ATOM 4722 C C . PHE A 1 574 ? -23.315 10.900 15.566 1.00 64.94 574 PHE A C 1
ATOM 4724 O O . PHE A 1 574 ? -23.801 9.949 16.167 1.00 64.94 574 PHE A O 1
ATOM 4731 N N . LEU A 1 575 ? -22.621 10.723 14.441 1.00 60.41 575 LEU A N 1
ATOM 4732 C CA . LEU A 1 575 ? -22.455 9.410 13.815 1.00 60.41 575 LEU A CA 1
ATOM 4733 C C . LEU A 1 575 ? -21.466 8.502 14.561 1.00 60.41 575 LEU A C 1
ATOM 4735 O O . LEU A 1 575 ? -21.610 7.282 14.482 1.00 60.41 575 LEU A O 1
ATOM 4739 N N . SER A 1 576 ? -20.492 9.072 15.278 1.00 57.88 576 SER A N 1
ATOM 4740 C CA . SER A 1 576 ? -19.534 8.312 16.090 1.00 57.88 576 SER A CA 1
ATOM 4741 C C . SER A 1 576 ? -20.000 8.049 17.524 1.00 57.88 576 SER A C 1
ATOM 4743 O O . SER A 1 576 ? -19.371 7.260 18.233 1.00 57.88 576 SER A O 1
ATOM 4745 N N . ASP A 1 577 ? -21.108 8.656 17.967 1.00 65.38 577 ASP A N 1
ATOM 4746 C CA . ASP A 1 577 ? -21.651 8.440 19.304 1.00 65.38 577 ASP A CA 1
ATOM 4747 C C . ASP A 1 577 ? -21.968 6.948 19.504 1.00 65.38 577 ASP A C 1
ATOM 4749 O O . ASP A 1 577 ? -22.723 6.325 18.750 1.00 65.38 577 ASP A O 1
ATOM 4753 N N . LYS A 1 578 ? -21.392 6.358 20.555 1.00 61.03 578 LYS A N 1
ATOM 4754 C CA . LYS A 1 578 ? -21.540 4.934 20.893 1.00 61.03 578 LYS A CA 1
ATOM 4755 C C . LYS A 1 578 ? -22.997 4.481 21.023 1.00 61.03 578 LYS A C 1
ATOM 4757 O O . LYS A 1 578 ? -23.284 3.298 20.850 1.00 61.03 578 LYS A O 1
ATOM 4762 N N . HIS A 1 579 ? -23.918 5.389 21.348 1.00 62.22 579 HIS A N 1
ATOM 4763 C CA . HIS A 1 579 ? -25.344 5.094 21.434 1.00 62.22 579 HIS A CA 1
ATOM 4764 C C . HIS A 1 579 ? -25.986 4.981 20.051 1.00 62.22 579 HIS A C 1
ATOM 4766 O O . HIS A 1 579 ? -26.923 4.202 19.887 1.00 62.22 579 HIS A O 1
ATOM 4772 N N . ILE A 1 580 ? -25.462 5.698 19.056 1.00 62.69 580 ILE A N 1
ATOM 4773 C CA . ILE A 1 580 ? -25.883 5.608 17.655 1.00 62.69 580 ILE A CA 1
ATOM 4774 C C . ILE A 1 580 ? -25.232 4.408 16.971 1.00 62.69 580 ILE A C 1
ATOM 4776 O O . ILE A 1 580 ? -25.907 3.686 16.240 1.00 62.69 580 ILE A O 1
ATOM 4780 N N . ALA A 1 581 ? -23.967 4.112 17.275 1.00 58.00 581 ALA A N 1
ATOM 4781 C CA . ALA A 1 581 ? -23.274 2.930 16.758 1.00 58.00 581 ALA A CA 1
ATOM 4782 C C . ALA A 1 581 ? -23.984 1.603 17.108 1.00 58.00 581 ALA A C 1
ATOM 4784 O O . ALA A 1 581 ? -23.885 0.639 16.350 1.00 58.00 581 ALA A O 1
ATOM 4785 N N . LYS A 1 582 ? -24.729 1.568 18.223 1.00 62.53 582 LYS A N 1
ATOM 4786 C CA . LYS A 1 582 ? -25.529 0.417 18.683 1.00 62.53 582 LYS A CA 1
ATOM 4787 C C . LYS A 1 582 ? -26.911 0.294 18.035 1.00 62.53 582 LYS A C 1
ATOM 4789 O O . LYS A 1 582 ? -27.601 -0.689 18.283 1.00 62.53 582 LYS A O 1
ATOM 4794 N N . GLN A 1 583 ? -27.342 1.287 17.261 1.00 66.81 583 GLN A N 1
ATOM 4795 C CA . GLN A 1 583 ? -28.664 1.278 16.639 1.00 66.81 583 GLN A CA 1
ATOM 4796 C C . GLN A 1 583 ? -28.719 0.280 15.481 1.00 66.81 583 GLN A C 1
ATOM 4798 O O . GLN A 1 583 ? -27.700 -0.036 14.850 1.00 66.81 583 GLN A O 1
ATOM 4803 N N . ASP A 1 584 ? -29.933 -0.167 15.156 1.00 62.75 584 ASP A N 1
ATOM 4804 C CA . ASP A 1 584 ? -30.170 -0.956 13.951 1.00 62.75 584 ASP A CA 1
ATOM 4805 C C . ASP A 1 584 ? -29.608 -0.235 12.711 1.00 62.75 584 ASP A C 1
ATOM 4807 O O . ASP A 1 584 ? -29.592 0.998 12.627 1.00 62.75 584 ASP A O 1
ATOM 4811 N N . TYR A 1 585 ? -29.103 -1.002 11.743 1.00 59.00 585 TYR A N 1
ATOM 4812 C CA . TYR A 1 585 ? -28.512 -0.436 10.530 1.00 59.00 585 TYR A CA 1
ATOM 4813 C C . TYR A 1 585 ? -29.490 0.494 9.793 1.00 59.00 585 TYR A C 1
ATOM 4815 O O . TYR A 1 585 ? -29.091 1.580 9.376 1.00 59.00 585 TYR A O 1
ATOM 4823 N N . LYS A 1 586 ? -30.779 0.137 9.702 1.00 62.44 586 LYS A N 1
ATOM 4824 C CA . LYS A 1 586 ? -31.794 0.955 9.017 1.00 62.44 586 LYS A CA 1
ATOM 4825 C C . LYS A 1 586 ? -32.025 2.285 9.725 1.00 62.44 586 LYS A C 1
ATOM 4827 O O . LYS A 1 586 ? -32.182 3.310 9.066 1.00 62.44 586 LYS A O 1
ATOM 4832 N N . VAL A 1 587 ? -31.990 2.276 11.057 1.00 65.69 587 VAL A N 1
ATOM 4833 C CA . VAL A 1 587 ? -32.079 3.483 11.889 1.00 65.69 587 VAL A CA 1
ATOM 4834 C C . VAL A 1 587 ? -30.863 4.378 11.666 1.00 65.69 587 VAL A C 1
ATOM 4836 O O . VAL A 1 587 ? -31.024 5.569 11.413 1.00 65.69 587 VAL A O 1
ATOM 4839 N N . ARG A 1 588 ? -29.647 3.817 11.671 1.00 64.38 588 ARG A N 1
ATOM 4840 C CA . ARG A 1 588 ? -28.422 4.581 11.377 1.00 64.38 588 ARG A CA 1
ATOM 4841 C C . ARG A 1 588 ? -28.453 5.214 9.989 1.00 64.38 588 ARG A C 1
ATOM 4843 O O . ARG A 1 588 ? -28.089 6.379 9.863 1.00 64.38 588 ARG A O 1
ATOM 4850 N N . VAL A 1 589 ? -28.901 4.471 8.975 1.00 61.38 589 VAL A N 1
ATOM 4851 C CA . VAL A 1 589 ? -29.025 4.972 7.597 1.00 61.38 589 VAL A CA 1
ATOM 4852 C C . VAL A 1 589 ? -30.048 6.102 7.516 1.00 61.38 589 VAL A C 1
ATOM 4854 O O . VAL A 1 589 ? -29.700 7.172 7.035 1.00 61.38 589 VAL A O 1
ATOM 4857 N N . LEU A 1 590 ? -31.262 5.922 8.052 1.00 68.44 590 LEU A N 1
ATOM 4858 C CA . LEU A 1 590 ? -32.295 6.967 8.041 1.00 68.44 590 LEU A CA 1
ATOM 4859 C C . LEU A 1 590 ? -31.810 8.248 8.727 1.00 68.44 590 LEU A C 1
ATOM 4861 O O . LEU A 1 590 ? -32.000 9.347 8.211 1.00 68.44 590 LEU A O 1
ATOM 4865 N N . ILE A 1 591 ? -31.161 8.111 9.882 1.00 68.50 591 ILE A N 1
ATOM 4866 C CA . ILE A 1 591 ? -30.639 9.252 10.622 1.00 68.50 591 ILE A CA 1
ATOM 4867 C C . ILE A 1 591 ? -29.493 9.936 9.855 1.00 68.50 591 ILE A C 1
ATOM 4869 O O . ILE A 1 591 ? -29.455 11.162 9.767 1.00 68.50 591 ILE A O 1
ATOM 4873 N N . LYS A 1 592 ? -28.574 9.165 9.265 1.00 66.00 592 LYS A N 1
ATOM 4874 C CA . LYS A 1 592 ? -27.493 9.690 8.421 1.00 66.00 592 LYS A CA 1
ATOM 4875 C C . LYS A 1 592 ? -28.045 10.427 7.201 1.00 66.00 592 LYS A C 1
ATOM 4877 O O . LYS A 1 592 ? -27.552 11.504 6.873 1.00 66.00 592 LYS A O 1
ATOM 4882 N N . ASP A 1 593 ? -29.057 9.875 6.545 1.00 67.38 593 ASP A N 1
ATOM 4883 C CA . ASP A 1 593 ? -29.691 10.494 5.386 1.00 67.38 593 ASP A CA 1
ATOM 4884 C C . ASP A 1 593 ? -30.417 11.780 5.783 1.00 67.38 593 ASP A C 1
ATOM 4886 O O . ASP A 1 593 ? -30.228 12.798 5.123 1.00 67.38 593 ASP A O 1
ATOM 4890 N N . LEU A 1 594 ? -31.143 11.784 6.909 1.00 69.81 594 LEU A N 1
ATOM 4891 C CA . LEU A 1 594 ? -31.751 12.987 7.487 1.00 69.81 594 LEU A CA 1
ATOM 4892 C C . LEU A 1 594 ? -30.705 14.085 7.729 1.00 69.81 594 LEU A C 1
ATOM 4894 O O . LEU A 1 594 ? -30.946 15.251 7.431 1.00 69.81 594 LEU A O 1
ATOM 4898 N N . ILE A 1 595 ? -29.530 13.718 8.239 1.00 66.06 595 ILE A N 1
ATOM 4899 C CA . ILE A 1 595 ? -28.413 14.635 8.475 1.00 66.06 595 ILE A CA 1
ATOM 4900 C C . ILE A 1 595 ? -27.830 15.167 7.168 1.00 66.06 595 ILE A C 1
ATOM 4902 O O . ILE A 1 595 ? -27.764 16.378 6.963 1.00 66.06 595 ILE A O 1
ATOM 4906 N N . ASN A 1 596 ? -27.441 14.277 6.256 1.00 62.94 596 ASN A N 1
ATOM 4907 C CA . ASN A 1 596 ? -26.915 14.659 4.947 1.00 62.94 596 ASN A CA 1
ATOM 4908 C C . ASN A 1 596 ? -27.868 15.609 4.220 1.00 62.94 596 ASN A C 1
ATOM 4910 O O . ASN A 1 596 ? -27.438 16.531 3.531 1.00 62.94 596 ASN A O 1
ATOM 4914 N N . TYR A 1 597 ? -29.162 15.397 4.400 1.00 66.31 597 TYR A N 1
ATOM 4915 C CA . TYR A 1 597 ? -30.194 16.182 3.768 1.00 66.31 597 TYR A CA 1
ATOM 4916 C C . TYR A 1 597 ? -30.358 17.590 4.344 1.00 66.31 597 TYR A C 1
ATOM 4918 O O . TYR A 1 597 ? -30.507 18.541 3.578 1.00 66.31 597 TYR A O 1
ATOM 4926 N N . THR A 1 598 ? -30.266 17.737 5.666 1.00 65.38 598 THR A N 1
ATOM 4927 C CA . THR A 1 598 ? -30.295 19.044 6.340 1.00 65.38 598 THR A CA 1
ATOM 4928 C C . THR A 1 598 ? -29.073 19.901 5.998 1.00 65.38 598 THR A C 1
ATOM 4930 O O . THR A 1 598 ? -29.198 21.122 5.911 1.00 65.38 598 THR A O 1
ATOM 4933 N N . TYR A 1 599 ? -27.908 19.281 5.761 1.00 59.00 599 TYR A N 1
ATOM 4934 C CA . TYR A 1 599 ? -26.632 20.008 5.698 1.00 59.00 599 TYR A CA 1
ATOM 4935 C C . TYR A 1 599 ? -25.959 20.089 4.316 1.00 59.00 599 TYR A C 1
ATOM 4937 O O . TYR A 1 599 ? -25.254 21.062 4.057 1.00 59.00 599 TYR A O 1
ATOM 4945 N N . ASN A 1 600 ? -26.148 19.125 3.405 1.00 55.50 600 ASN A N 1
ATOM 4946 C CA . ASN A 1 600 ? -25.348 19.065 2.168 1.00 55.50 600 ASN A CA 1
ATOM 4947 C C . ASN A 1 600 ? -26.029 19.616 0.904 1.00 55.50 600 ASN A C 1
ATOM 4949 O O . ASN A 1 600 ? -25.463 19.471 -0.179 1.00 55.50 600 ASN A O 1
ATOM 4953 N N . ASP A 1 601 ? -27.208 20.244 0.997 1.00 49.75 601 ASP A N 1
ATOM 4954 C CA . ASP A 1 601 ? -27.949 20.764 -0.174 1.00 49.75 601 ASP A CA 1
ATOM 4955 C C . ASP A 1 601 ? -28.037 19.724 -1.317 1.00 49.75 601 ASP A C 1
ATOM 4957 O O . ASP A 1 601 ? -28.037 20.041 -2.512 1.00 49.75 601 ASP A O 1
ATOM 4961 N N . ILE A 1 602 ? -28.062 18.434 -0.952 1.00 47.62 602 ILE A N 1
ATOM 4962 C CA . ILE A 1 602 ? -28.044 17.345 -1.922 1.00 47.62 602 ILE A CA 1
ATOM 4963 C C . ILE A 1 602 ? -29.374 17.412 -2.662 1.00 47.62 602 ILE A C 1
ATOM 4965 O O . ILE A 1 602 ? -30.454 17.227 -2.093 1.00 47.62 602 ILE A O 1
ATOM 4969 N N . THR A 1 603 ? -29.289 17.695 -3.958 1.00 41.19 603 THR A N 1
ATOM 4970 C CA . THR A 1 603 ? -30.402 17.515 -4.881 1.00 41.19 603 THR A CA 1
ATOM 4971 C C . THR A 1 603 ? -30.666 16.019 -4.957 1.00 41.19 603 THR A C 1
ATOM 4973 O O . THR A 1 603 ? -29.983 15.289 -5.671 1.00 41.19 603 THR A O 1
ATOM 4976 N N . LEU A 1 604 ? -31.642 15.540 -4.181 1.00 44.16 604 LEU A N 1
ATOM 4977 C CA . LEU A 1 604 ? -32.232 14.234 -4.441 1.00 44.16 604 LEU A CA 1
ATOM 4978 C C . LEU A 1 604 ? -32.706 14.265 -5.896 1.00 44.16 604 LEU A C 1
ATOM 4980 O O . LEU A 1 604 ? -33.508 15.121 -6.276 1.00 44.16 604 LEU A O 1
ATOM 4984 N N . GLY A 1 605 ? -32.161 13.376 -6.729 1.00 45.38 605 GLY A N 1
ATOM 4985 C CA . GLY A 1 605 ? -32.739 13.135 -8.045 1.00 45.38 605 GLY A CA 1
ATOM 4986 C C . GLY A 1 605 ? -34.225 12.837 -7.858 1.00 45.38 605 GLY A C 1
ATOM 4987 O O . GLY A 1 605 ? -34.584 12.145 -6.907 1.00 45.38 605 GLY A O 1
ATOM 4988 N N . ASN A 1 606 ? -35.077 13.406 -8.716 1.00 43.44 606 ASN A N 1
ATOM 4989 C CA . ASN A 1 606 ? -36.530 13.269 -8.617 1.00 43.44 606 ASN A CA 1
ATOM 4990 C C . ASN A 1 606 ? -36.901 11.794 -8.323 1.00 43.44 606 ASN A C 1
ATOM 4992 O O . ASN A 1 606 ? -36.490 10.926 -9.106 1.00 43.44 606 ASN A O 1
ATOM 4996 N N . PRO A 1 607 ? -37.648 11.492 -7.239 1.00 44.69 607 PRO A N 1
ATOM 4997 C CA . PRO A 1 607 ? -38.048 10.129 -6.887 1.00 44.69 607 PRO A CA 1
ATOM 4998 C C . PRO A 1 607 ? -38.654 9.364 -8.073 1.00 44.69 607 PRO A C 1
ATOM 5000 O O . PRO A 1 607 ? -38.390 8.175 -8.244 1.00 44.69 607 PRO A O 1
ATOM 5003 N N . GLU A 1 608 ? -39.363 10.057 -8.970 1.00 43.41 608 GLU A N 1
ATOM 5004 C CA . GLU A 1 608 ? -39.964 9.467 -10.171 1.00 43.41 608 GLU A CA 1
ATOM 5005 C C . GLU A 1 608 ? -38.943 9.030 -11.239 1.00 43.41 608 GLU A C 1
ATOM 5007 O O . GLU A 1 608 ? -39.202 8.088 -11.988 1.00 43.41 608 GLU A O 1
ATOM 5012 N N . GLN A 1 609 ? -37.758 9.649 -11.304 1.00 39.03 609 GLN A N 1
ATOM 5013 C CA . GLN A 1 609 ? -36.669 9.212 -12.192 1.00 39.03 609 GLN A CA 1
ATOM 5014 C C . GLN A 1 609 ? -35.932 7.972 -11.657 1.00 39.03 609 GLN A C 1
ATOM 5016 O O . GLN A 1 609 ? -35.294 7.259 -12.435 1.00 39.03 609 GLN A O 1
ATOM 5021 N N . SER A 1 610 ? -36.062 7.667 -10.360 1.00 40.53 610 SER A N 1
ATOM 5022 C CA . SER A 1 610 ? -35.514 6.447 -9.749 1.00 40.53 610 SER A CA 1
ATOM 5023 C C . SER A 1 610 ? -36.352 5.189 -10.028 1.00 40.53 610 SER A C 1
ATOM 5025 O O . SER A 1 610 ? -35.833 4.080 -9.911 1.00 40.53 610 SER A O 1
ATOM 5027 N N . ASN A 1 611 ? -37.601 5.334 -10.494 1.00 37.19 611 ASN A N 1
ATOM 5028 C CA . ASN A 1 611 ? -38.529 4.219 -10.739 1.00 37.19 611 ASN A CA 1
ATOM 5029 C C . ASN A 1 611 ? -38.021 3.198 -11.781 1.00 37.19 611 ASN A C 1
ATOM 5031 O O . ASN A 1 611 ? -38.408 2.039 -11.739 1.00 37.19 611 ASN A O 1
ATOM 5035 N N . ASN A 1 612 ? -37.110 3.579 -12.687 1.00 35.56 612 ASN A N 1
ATOM 5036 C CA . ASN A 1 612 ? -36.512 2.640 -13.654 1.00 35.56 612 ASN A CA 1
ATOM 5037 C C . ASN A 1 612 ? -35.256 1.909 -13.135 1.00 35.56 612 ASN A C 1
ATOM 5039 O O . ASN A 1 612 ? -34.742 1.018 -13.814 1.00 35.56 612 ASN A O 1
ATOM 5043 N N . ILE A 1 613 ? -34.747 2.280 -11.956 1.00 35.28 613 ILE A N 1
ATOM 5044 C CA . ILE A 1 613 ? -33.550 1.695 -11.327 1.00 35.28 613 ILE A CA 1
ATOM 5045 C C . ILE A 1 613 ? -33.917 0.976 -10.013 1.00 35.28 613 ILE A C 1
ATOM 5047 O O . ILE A 1 613 ? -33.308 -0.047 -9.696 1.00 35.28 613 ILE A O 1
ATOM 5051 N N . GLY A 1 614 ? -34.947 1.448 -9.299 1.00 33.94 614 GLY A N 1
ATOM 5052 C CA . GLY A 1 614 ? -35.405 0.921 -8.008 1.00 33.94 614 GLY A CA 1
ATOM 5053 C C . GLY A 1 614 ? -35.903 -0.526 -8.049 1.00 33.94 614 GLY A C 1
ATOM 5054 O O . GLY A 1 614 ? -35.494 -1.327 -7.213 1.00 33.94 614 GLY A O 1
ATOM 5055 N N . ASP A 1 615 ? -36.665 -0.909 -9.077 1.00 34.34 615 ASP A N 1
ATOM 5056 C CA . ASP A 1 615 ? -37.281 -2.248 -9.156 1.00 34.34 615 ASP A CA 1
ATOM 5057 C C . ASP A 1 615 ? -36.288 -3.393 -9.429 1.00 34.34 615 ASP A C 1
ATOM 5059 O O . ASP A 1 615 ? -36.643 -4.567 -9.332 1.00 34.34 615 ASP A O 1
ATOM 5063 N N . ARG A 1 616 ? -35.035 -3.089 -9.796 1.00 34.69 616 ARG A N 1
ATOM 5064 C CA . ARG A 1 616 ? -34.017 -4.107 -10.124 1.00 34.69 616 ARG A CA 1
ATOM 5065 C C . ARG A 1 616 ? -32.876 -4.214 -9.117 1.00 34.69 616 ARG A C 1
ATOM 5067 O O . ARG A 1 616 ? -32.028 -5.083 -9.303 1.00 34.69 616 ARG A O 1
ATOM 5074 N N . LEU A 1 617 ? -32.813 -3.349 -8.101 1.00 35.53 617 LEU A N 1
ATOM 5075 C CA . LEU A 1 617 ? -31.615 -3.221 -7.260 1.00 35.53 617 LEU A CA 1
ATOM 5076 C C . LEU A 1 617 ? -31.861 -3.118 -5.748 1.00 35.53 617 LEU A C 1
ATOM 5078 O O . LEU A 1 617 ? -30.875 -2.966 -5.031 1.00 35.53 617 LEU A O 1
ATOM 5082 N N . ASN A 1 618 ? -33.098 -3.185 -5.234 1.00 45.06 618 ASN A N 1
ATOM 5083 C CA . ASN A 1 618 ? -33.287 -3.082 -3.780 1.00 45.06 618 ASN A CA 1
ATOM 5084 C C . ASN A 1 618 ? -34.607 -3.691 -3.246 1.00 45.06 618 ASN A C 1
ATOM 5086 O O . ASN A 1 618 ? -35.656 -3.069 -3.407 1.00 45.06 618 ASN A O 1
ATOM 5090 N N . PRO A 1 619 ? -34.592 -4.865 -2.582 1.00 38.38 619 PRO A N 1
ATOM 5091 C CA . PRO A 1 619 ? -35.792 -5.464 -1.985 1.00 38.38 619 PRO A CA 1
ATOM 5092 C C . PRO A 1 619 ? -36.163 -4.917 -0.587 1.00 38.38 619 PRO A C 1
ATOM 5094 O O . PRO A 1 619 ? -37.259 -5.199 -0.105 1.00 38.38 619 PRO A O 1
ATOM 5097 N N . ASP A 1 620 ? -35.304 -4.125 0.073 1.00 44.28 620 ASP A N 1
ATOM 5098 C CA . ASP A 1 620 ? -35.287 -4.073 1.552 1.00 44.28 620 ASP A CA 1
ATOM 5099 C C . ASP A 1 620 ? -35.940 -2.836 2.215 1.00 44.28 620 ASP A C 1
ATOM 5101 O O . ASP A 1 620 ? -35.844 -2.650 3.435 1.00 44.28 620 ASP A O 1
ATOM 5105 N N . GLY A 1 621 ? -36.646 -1.996 1.446 1.00 46.75 621 GLY A N 1
ATOM 5106 C CA . GLY A 1 621 ? -37.502 -0.921 1.985 1.00 46.75 621 GLY A CA 1
ATOM 5107 C C . GLY A 1 621 ? -36.894 0.489 2.065 1.00 46.75 621 GLY A C 1
ATOM 5108 O O . GLY A 1 621 ? -37.567 1.405 2.533 1.00 46.75 621 GLY A O 1
ATOM 5109 N N . SER A 1 622 ? -35.679 0.710 1.551 1.00 50.03 622 SER A N 1
ATOM 5110 C CA . SER A 1 622 ? -35.015 2.034 1.499 1.00 50.03 622 SER A CA 1
ATOM 5111 C C . SER A 1 622 ? -35.793 3.105 0.714 1.00 50.03 622 SER A C 1
ATOM 5113 O O . SER A 1 622 ? -35.675 4.297 0.996 1.00 50.03 622 SER A O 1
ATOM 5115 N N . TYR A 1 623 ? -36.635 2.692 -0.240 1.00 52.97 623 TYR A N 1
ATOM 5116 C CA . TYR A 1 623 ? -37.503 3.588 -1.009 1.00 52.97 623 TYR A CA 1
ATOM 5117 C C . TYR A 1 623 ? -38.502 4.343 -0.119 1.00 52.97 623 TYR A C 1
ATOM 5119 O O . TYR A 1 623 ? -38.749 5.528 -0.336 1.00 52.97 623 TYR A O 1
ATOM 5127 N N . ASN A 1 624 ? -39.034 3.690 0.920 1.00 58.38 624 ASN A N 1
ATOM 5128 C CA . ASN A 1 624 ? -39.943 4.342 1.864 1.00 58.38 624 ASN A CA 1
ATOM 5129 C C . ASN A 1 624 ? -39.194 5.360 2.732 1.00 58.38 624 ASN A C 1
ATOM 5131 O O . ASN A 1 624 ? -39.684 6.467 2.917 1.00 58.38 624 ASN A O 1
ATOM 5135 N N . THR A 1 625 ? -37.981 5.033 3.179 1.00 59.06 625 THR A N 1
ATOM 5136 C CA . THR A 1 625 ? -37.114 5.923 3.966 1.00 59.06 625 THR A CA 1
ATOM 5137 C C . THR A 1 625 ? -36.767 7.207 3.204 1.00 59.06 625 THR A C 1
ATOM 5139 O O . THR A 1 625 ? -36.928 8.306 3.728 1.00 59.06 625 THR A O 1
ATOM 5142 N N . LEU A 1 626 ? -36.361 7.086 1.935 1.00 60.97 626 LEU A N 1
ATOM 5143 C CA . LEU A 1 626 ? -36.053 8.236 1.074 1.00 60.97 626 LEU A CA 1
ATOM 5144 C C . LEU A 1 626 ? -37.287 9.088 0.770 1.00 60.97 626 LEU A C 1
ATOM 5146 O O . LEU A 1 626 ? -37.188 10.311 0.718 1.00 60.97 626 LEU A O 1
ATOM 5150 N N . ARG A 1 627 ? -38.452 8.457 0.589 1.00 67.38 627 ARG A N 1
ATOM 5151 C CA . ARG A 1 627 ? -39.716 9.166 0.376 1.00 67.38 627 ARG A CA 1
ATOM 5152 C C . ARG A 1 627 ? -40.154 9.940 1.619 1.00 67.38 627 ARG A C 1
ATOM 5154 O O . ARG A 1 627 ? -40.536 11.092 1.482 1.00 67.38 627 ARG A O 1
ATOM 5161 N N . ILE A 1 628 ? -40.026 9.353 2.810 1.00 68.88 628 ILE A N 1
ATOM 5162 C CA . ILE A 1 628 ? -40.304 10.029 4.088 1.00 68.88 628 ILE A CA 1
ATOM 5163 C C . ILE A 1 628 ? -39.415 11.268 4.243 1.00 68.88 628 ILE A C 1
ATOM 5165 O O . ILE A 1 628 ? -39.909 12.339 4.582 1.00 68.88 628 ILE A O 1
ATOM 5169 N N . LEU A 1 629 ? -38.119 11.157 3.932 1.00 67.56 629 LEU A N 1
ATOM 5170 C CA . LEU A 1 629 ? -37.191 12.293 3.985 1.00 67.56 629 LEU A CA 1
ATOM 5171 C C . LEU A 1 629 ? -37.497 13.365 2.930 1.00 67.56 629 LEU A C 1
ATOM 5173 O O . LEU A 1 629 ? -37.395 14.558 3.217 1.00 67.56 629 LEU A O 1
ATOM 5177 N N . TYR A 1 630 ? -37.896 12.954 1.724 1.00 72.12 630 TYR A N 1
ATOM 5178 C CA . TYR A 1 630 ? -38.301 13.874 0.662 1.00 72.12 630 TYR A CA 1
ATOM 5179 C C . TYR A 1 630 ? -39.575 14.644 1.044 1.00 72.12 630 TYR A C 1
ATOM 5181 O O . TYR A 1 630 ? -39.597 15.873 0.978 1.00 72.12 630 TYR A O 1
ATOM 5189 N N . ASP A 1 631 ? -40.597 13.935 1.528 1.00 74.38 631 ASP A N 1
ATOM 5190 C CA . ASP A 1 631 ? -41.854 14.520 2.001 1.00 74.38 631 ASP A CA 1
ATOM 5191 C C . ASP A 1 631 ? -41.621 15.437 3.214 1.00 74.38 631 ASP A C 1
ATOM 5193 O O . ASP A 1 631 ? -42.282 16.468 3.352 1.00 74.38 631 ASP A O 1
ATOM 5197 N N . ALA A 1 632 ? -40.656 15.103 4.078 1.00 70.19 632 ALA A N 1
ATOM 5198 C CA . ALA A 1 632 ? -40.250 15.944 5.196 1.00 70.19 632 ALA A CA 1
ATOM 5199 C C . ALA A 1 632 ? -39.627 17.277 4.733 1.00 70.19 632 ALA A C 1
ATOM 5201 O O . ALA A 1 632 ? -39.902 18.303 5.348 1.00 70.19 632 ALA A O 1
ATOM 5202 N N . LYS A 1 633 ? -38.864 17.327 3.628 1.00 70.06 633 LYS A N 1
ATOM 5203 C CA . LYS A 1 633 ? -38.309 18.603 3.110 1.00 70.06 633 LYS A CA 1
ATOM 5204 C C . LYS A 1 633 ? -39.359 19.577 2.654 1.00 70.06 633 LYS A C 1
ATOM 5206 O O . LYS A 1 633 ? -39.218 20.778 2.842 1.00 70.06 633 LYS A O 1
ATOM 5211 N N . GLU A 1 634 ? -40.347 19.057 1.936 1.00 77.00 634 GLU A N 1
ATOM 5212 C CA . GLU A 1 634 ? -41.385 19.905 1.370 1.00 77.00 634 GLU A CA 1
ATOM 5213 C C . GLU A 1 634 ? -42.267 20.482 2.480 1.00 77.00 634 GLU A C 1
ATOM 5215 O O . GLU A 1 634 ? -42.895 21.522 2.286 1.00 77.00 634 GLU A O 1
ATOM 5220 N N . LYS A 1 635 ? -42.286 19.825 3.647 1.00 80.19 635 LYS A N 1
ATOM 5221 C CA . LYS A 1 635 ? -43.121 20.186 4.791 1.00 80.19 635 LYS A CA 1
ATOM 5222 C C . LYS A 1 635 ? -42.412 20.997 5.873 1.00 80.19 635 LYS A C 1
ATOM 5224 O O . LYS A 1 635 ? -43.082 21.826 6.480 1.00 80.19 635 LYS A O 1
ATOM 5229 N N . PHE A 1 636 ? -41.123 20.771 6.126 1.00 78.75 636 PHE A N 1
ATOM 5230 C CA . PHE A 1 636 ? -40.423 21.326 7.288 1.00 78.75 636 PHE A CA 1
ATOM 5231 C C . PHE A 1 636 ? -39.297 22.291 6.902 1.00 78.75 636 PHE A C 1
ATOM 5233 O O . PHE A 1 636 ? -38.560 22.067 5.938 1.00 78.75 636 PHE A O 1
ATOM 5240 N N . SER A 1 637 ? -39.133 23.362 7.684 1.00 82.12 637 SER A N 1
ATOM 5241 C CA . SER A 1 637 ? -37.969 24.245 7.588 1.00 82.12 637 SER A CA 1
ATOM 5242 C C . SER A 1 637 ? -36.691 23.511 8.007 1.00 82.12 637 SER A C 1
ATOM 5244 O O . SER A 1 637 ? -36.716 22.463 8.659 1.00 82.12 637 SER A O 1
ATOM 5246 N N . ARG A 1 638 ? -35.535 24.091 7.669 1.00 77.38 638 ARG A N 1
ATOM 5247 C CA . ARG A 1 638 ? -34.245 23.571 8.129 1.00 77.38 638 ARG A CA 1
ATOM 5248 C C . ARG A 1 638 ? -34.169 23.521 9.661 1.00 77.38 638 ARG A C 1
ATOM 5250 O O . ARG A 1 638 ? -33.734 22.507 10.196 1.00 77.38 638 ARG A O 1
ATOM 5257 N N . GLU A 1 639 ? -34.623 24.563 10.361 1.00 78.00 639 GLU A N 1
ATOM 5258 C CA . GLU A 1 639 ? -34.589 24.585 11.831 1.00 78.00 639 GLU A CA 1
ATOM 5259 C C . GLU A 1 639 ? -35.501 23.512 12.446 1.00 78.00 639 GLU A C 1
ATOM 5261 O O . GLU A 1 639 ? -35.164 22.915 13.469 1.00 78.00 639 GLU A O 1
ATOM 5266 N N . GLU A 1 640 ? -36.644 23.228 11.816 1.00 79.69 640 GLU A N 1
ATOM 5267 C CA . GLU A 1 640 ? -37.561 22.170 12.253 1.00 79.69 640 GLU A CA 1
ATOM 5268 C C . GLU A 1 640 ? -36.941 20.777 12.078 1.00 79.69 640 GLU A C 1
ATOM 5270 O O . GLU A 1 640 ? -37.039 19.939 12.979 1.00 79.69 640 GLU A O 1
ATOM 5275 N N . LEU A 1 641 ? -36.242 20.534 10.963 1.00 79.12 641 LEU A N 1
ATOM 5276 C CA . LEU A 1 641 ? -35.500 19.290 10.742 1.00 79.12 641 LEU A CA 1
ATOM 5277 C C . LEU A 1 641 ? -34.349 19.126 11.745 1.00 79.12 641 LEU A C 1
ATOM 5279 O O . LEU A 1 641 ? -34.181 18.040 12.300 1.00 79.12 641 LEU A O 1
ATOM 5283 N N . GLU A 1 642 ? -33.598 20.190 12.038 1.00 75.81 642 GLU A N 1
ATOM 5284 C CA . GLU A 1 642 ? -32.545 20.185 13.068 1.00 75.81 642 GLU A CA 1
ATOM 5285 C C . GLU A 1 642 ? -33.122 19.890 14.469 1.00 75.81 642 GLU A C 1
ATOM 5287 O O . GLU A 1 642 ? -32.557 19.106 15.239 1.00 75.81 642 GLU A O 1
ATOM 5292 N N . ALA A 1 643 ? -34.296 20.440 14.800 1.00 80.81 643 ALA A N 1
ATOM 5293 C CA . ALA A 1 643 ? -34.978 20.155 16.063 1.00 80.81 643 ALA A CA 1
ATOM 5294 C C . ALA A 1 643 ? -35.429 18.686 16.169 1.00 80.81 643 ALA A C 1
ATOM 5296 O O . ALA A 1 643 ? -35.249 18.056 17.220 1.00 80.81 643 ALA A O 1
ATOM 5297 N N . LYS A 1 644 ? -35.968 18.117 15.083 1.00 83.81 644 LYS A N 1
ATOM 5298 C CA . LYS A 1 644 ? -36.351 16.696 15.000 1.00 83.81 644 LYS A CA 1
ATOM 5299 C C . LYS A 1 644 ? -35.131 15.781 15.134 1.00 83.81 644 LYS A C 1
ATOM 5301 O O . LYS A 1 644 ? -35.163 14.842 15.930 1.00 83.81 644 LYS A O 1
ATOM 5306 N N . GLN A 1 645 ? -34.021 16.099 14.461 1.00 78.88 645 GLN A N 1
ATOM 5307 C CA . GLN A 1 645 ? -32.741 15.392 14.620 1.00 78.88 645 GLN A CA 1
ATOM 5308 C C . GLN A 1 645 ? -32.272 15.384 16.079 1.00 78.88 645 GLN A C 1
ATOM 5310 O O . GLN A 1 645 ? -31.939 14.331 16.631 1.00 78.88 645 GLN A O 1
ATOM 5315 N N . LEU A 1 646 ? -32.302 16.543 16.743 1.00 78.06 646 LEU A N 1
ATOM 5316 C CA . LEU A 1 646 ? -31.910 16.656 18.146 1.00 78.06 646 LEU A CA 1
ATOM 5317 C C . LEU A 1 646 ? -32.834 15.854 19.079 1.00 78.06 646 LEU A C 1
ATOM 5319 O O . LEU A 1 646 ? -32.376 15.313 20.090 1.00 78.06 646 LEU A O 1
ATOM 5323 N N . LYS A 1 647 ? -34.130 15.756 18.761 1.00 83.81 647 LYS A N 1
ATOM 5324 C CA . LYS A 1 647 ? -35.090 14.929 19.507 1.00 83.81 647 LYS A CA 1
ATOM 5325 C C . LYS A 1 647 ? -34.782 13.437 19.349 1.00 83.81 647 LYS A C 1
ATOM 5327 O O . LYS A 1 647 ? -34.650 12.760 20.370 1.00 83.81 647 LYS A O 1
ATOM 5332 N N . ILE A 1 648 ? -34.567 12.959 18.119 1.00 81.75 648 ILE A N 1
ATOM 5333 C CA . ILE A 1 648 ? -34.129 11.577 17.837 1.00 81.75 648 ILE A CA 1
ATOM 5334 C C . ILE A 1 648 ? -32.859 11.259 18.633 1.00 81.75 648 ILE A C 1
ATOM 5336 O O . ILE A 1 648 ? -32.774 10.223 19.289 1.00 81.75 648 ILE A O 1
ATOM 5340 N N . PHE A 1 649 ? -31.900 12.185 18.667 1.00 71.75 649 PHE A N 1
ATOM 5341 C CA . PHE A 1 649 ? -30.663 12.003 19.422 1.00 71.75 649 PHE A CA 1
ATOM 5342 C C . PHE A 1 649 ? -30.887 11.820 20.925 1.00 71.75 649 PHE A C 1
ATOM 5344 O O . PHE A 1 649 ? -30.365 10.889 21.543 1.00 71.75 649 PHE A O 1
ATOM 5351 N N . LYS A 1 650 ? -31.678 12.710 21.533 1.00 78.12 650 LYS A N 1
ATOM 5352 C CA . LYS A 1 650 ? -31.998 12.632 22.965 1.00 78.12 650 LYS A CA 1
ATOM 5353 C C . LYS A 1 650 ? -32.679 11.309 23.310 1.00 78.12 650 LYS A C 1
ATOM 5355 O O . LYS A 1 650 ? -32.430 10.771 24.386 1.00 78.12 650 LYS A O 1
ATOM 5360 N N . MET A 1 651 ? -33.486 10.771 22.396 1.00 80.00 651 MET A N 1
ATOM 5361 C CA . MET A 1 651 ? -34.094 9.450 22.543 1.00 80.00 651 MET A CA 1
ATOM 5362 C C . MET A 1 651 ? -33.050 8.328 22.421 1.00 80.00 651 MET A C 1
ATOM 5364 O O . MET A 1 651 ? -33.017 7.443 23.277 1.00 80.00 651 MET A O 1
ATOM 5368 N N . ALA A 1 652 ? -32.156 8.395 21.427 1.00 72.25 652 ALA A N 1
ATOM 5369 C CA . ALA A 1 652 ? -31.105 7.400 21.187 1.00 72.25 652 ALA A CA 1
ATOM 5370 C C . ALA A 1 652 ? -30.100 7.284 22.348 1.00 72.25 652 ALA A C 1
ATOM 5372 O O . ALA A 1 652 ? -29.614 6.192 22.640 1.00 72.25 652 ALA A O 1
ATOM 5373 N N . LYS A 1 653 ? -29.826 8.379 23.075 1.00 69.50 653 LYS A N 1
ATOM 5374 C CA . LYS A 1 653 ? -28.996 8.350 24.297 1.00 69.50 653 LYS A CA 1
ATOM 5375 C C . LYS A 1 653 ? -29.545 7.407 25.375 1.00 69.50 653 LYS A C 1
ATOM 5377 O O . LYS A 1 653 ? -28.770 6.845 26.146 1.00 69.50 653 LYS A O 1
ATOM 5382 N N . GLY A 1 654 ? -30.868 7.252 25.449 1.00 70.56 654 GLY A N 1
ATOM 5383 C CA . GLY A 1 654 ? -31.533 6.464 26.488 1.00 70.56 654 GLY A CA 1
ATOM 5384 C C . GLY A 1 654 ? -31.851 5.019 26.102 1.00 70.56 654 GLY A C 1
ATOM 5385 O O . GLY A 1 654 ? -32.069 4.206 26.998 1.00 70.56 654 GLY A O 1
ATOM 5386 N N . LYS A 1 655 ? -31.912 4.690 24.803 1.00 76.50 655 LYS A N 1
ATOM 5387 C CA . LYS A 1 655 ? -32.338 3.368 24.311 1.00 76.50 655 LYS A CA 1
ATOM 5388 C C . LYS A 1 655 ? -31.964 3.118 22.844 1.00 76.50 655 LYS A C 1
ATOM 5390 O O . LYS A 1 655 ? -31.667 4.045 22.093 1.00 76.50 655 LYS A O 1
ATOM 5395 N N . ILE A 1 656 ? -32.039 1.853 22.432 1.00 72.50 656 ILE A N 1
ATOM 5396 C CA . ILE A 1 656 ? -32.069 1.481 21.012 1.00 72.50 656 ILE A CA 1
ATOM 5397 C C . ILE A 1 656 ? -33.444 1.874 20.461 1.00 72.50 656 ILE A C 1
ATOM 5399 O O . ILE A 1 656 ? -34.466 1.481 21.020 1.00 72.50 656 ILE A O 1
ATOM 5403 N N . LEU A 1 657 ? -33.446 2.697 19.419 1.00 75.81 657 LEU A N 1
ATOM 5404 C CA . LEU A 1 657 ? -34.614 3.144 18.683 1.00 75.81 657 LEU A CA 1
ATOM 5405 C C . LEU A 1 657 ? -34.972 2.125 17.609 1.00 75.81 657 LEU A C 1
ATOM 5407 O O . LEU A 1 657 ? -34.110 1.532 16.960 1.00 75.81 657 LEU A O 1
ATOM 5411 N N . THR A 1 658 ? -36.265 1.965 17.401 1.00 80.38 658 THR A N 1
ATOM 5412 C CA . THR A 1 658 ? -36.839 1.286 16.244 1.00 80.38 658 THR A CA 1
ATOM 5413 C C . THR A 1 658 ? -36.977 2.263 15.077 1.00 80.38 658 THR A C 1
ATOM 5415 O O . THR A 1 658 ? -36.978 3.481 15.261 1.00 80.38 658 THR A O 1
ATOM 5418 N N . LEU A 1 659 ? -37.101 1.735 13.856 1.00 74.56 659 LEU A N 1
ATOM 5419 C CA . LEU A 1 659 ? -37.316 2.567 12.670 1.00 74.56 659 LEU A CA 1
ATOM 5420 C C . LEU A 1 659 ? -38.595 3.410 12.800 1.00 74.56 659 LEU A C 1
ATOM 5422 O O . LEU A 1 659 ? -38.572 4.593 12.472 1.00 74.56 659 LEU A O 1
ATOM 5426 N N . ASP A 1 660 ? -39.663 2.826 13.344 1.00 78.94 660 ASP A N 1
ATOM 5427 C CA . ASP A 1 660 ? -40.953 3.495 13.528 1.00 78.94 660 ASP A CA 1
ATOM 5428 C C . ASP A 1 660 ? -40.857 4.666 14.514 1.00 78.94 660 ASP A C 1
ATOM 5430 O O . ASP A 1 660 ? -41.403 5.726 14.242 1.00 78.94 660 ASP A O 1
ATOM 5434 N N . GLU A 1 661 ? -40.090 4.535 15.602 1.00 82.88 661 GLU A N 1
ATOM 5435 C CA . GLU A 1 661 ? -39.867 5.638 16.552 1.00 82.88 661 GLU A CA 1
ATOM 5436 C C . GLU A 1 661 ? -39.109 6.812 15.922 1.00 82.88 661 GLU A C 1
ATOM 5438 O O . GLU A 1 661 ? -39.317 7.963 16.298 1.00 82.88 661 GLU A O 1
ATOM 5443 N N . VAL A 1 662 ? -38.207 6.543 14.974 1.00 80.56 662 VAL A N 1
ATOM 5444 C CA . VAL A 1 662 ? -37.506 7.608 14.244 1.00 80.56 662 VAL A CA 1
ATOM 5445 C C . VAL A 1 662 ? -38.441 8.265 13.234 1.00 80.56 662 VAL A C 1
ATOM 5447 O O . VAL A 1 662 ? -38.444 9.490 13.126 1.00 80.56 662 VAL A O 1
ATOM 5450 N N . ILE A 1 663 ? -39.246 7.472 12.524 1.00 80.31 663 ILE A N 1
ATOM 5451 C CA . ILE A 1 663 ? -40.246 7.974 11.574 1.00 80.31 663 ILE A CA 1
ATOM 5452 C C . ILE A 1 663 ? -41.290 8.825 12.298 1.00 80.31 663 ILE A C 1
ATOM 5454 O O . ILE A 1 663 ? -41.567 9.927 11.844 1.00 80.31 663 ILE A O 1
ATOM 5458 N N . GLU A 1 664 ? -41.790 8.381 13.451 1.00 85.25 664 GLU A N 1
ATOM 5459 C CA . GLU A 1 664 ? -42.764 9.118 14.261 1.00 85.25 664 GLU A CA 1
ATOM 5460 C C . GLU A 1 664 ? -42.233 10.506 14.634 1.00 85.25 664 GLU A C 1
ATOM 5462 O O . GLU A 1 664 ? -42.935 11.494 14.470 1.00 85.25 664 GLU A O 1
ATOM 5467 N N . VAL A 1 665 ? -40.959 10.628 15.021 1.00 85.25 665 VAL A N 1
ATOM 5468 C CA . VAL A 1 665 ? -40.352 11.941 15.303 1.00 85.25 665 VAL A CA 1
ATOM 5469 C C . VAL A 1 665 ? -40.200 12.809 14.049 1.00 85.25 665 VAL A C 1
ATOM 5471 O O . VAL A 1 665 ? -40.247 14.037 14.135 1.00 85.25 665 VAL A O 1
ATOM 5474 N N . ILE A 1 666 ? -39.984 12.203 12.881 1.00 80.88 666 ILE A N 1
ATOM 5475 C CA . ILE A 1 666 ? -39.919 12.940 11.614 1.00 80.88 666 ILE A CA 1
ATOM 5476 C C . ILE A 1 666 ? -41.321 13.417 11.207 1.00 80.88 666 ILE A C 1
ATOM 5478 O O . ILE A 1 666 ? -41.456 14.540 10.720 1.00 80.88 666 ILE A O 1
ATOM 5482 N N . GLU A 1 667 ? -42.355 12.610 11.440 1.00 79.56 667 GLU A N 1
ATOM 5483 C CA . GLU A 1 667 ? -43.748 12.906 11.093 1.00 79.56 667 GLU A CA 1
ATOM 5484 C C . GLU A 1 667 ? -44.441 13.871 12.075 1.00 79.56 667 GLU A C 1
ATOM 5486 O O . GLU A 1 667 ? -45.224 14.703 11.615 1.00 79.56 667 GLU A O 1
ATOM 5491 N N . GLU A 1 668 ? -44.123 13.808 13.378 1.00 78.00 668 GLU A N 1
ATOM 5492 C CA . GLU A 1 668 ? -44.538 14.755 14.441 1.00 78.00 668 GLU A CA 1
ATOM 5493 C C . GLU A 1 668 ? -43.836 16.107 14.321 1.00 78.00 668 GLU A C 1
ATOM 5495 O O . GLU A 1 668 ? -44.433 17.093 13.840 1.00 78.00 668 GLU A O 1
#

Foldseek 3Di:
DVVVVVVVVVVVVVVVVLVVVVVVVLVVVLVVVVVPALQVCLCVLVVLLVLLLSLLLLLLCLQLVCVVVVVVVVVVVVQCVLVVVVVSLVVSLVVLVVVLVVSLVSVVVVLVPDPPSVLCVVVNVVSVLQSCQARNLSSSLSSLLSNLLNLVPSDPVSSVVSNVLSCCLGQNVVVVLVVVPPPPCSPVVLVVSQLSNLHPNHSRFTQAQQQNHPNAPLSSLSSLLSSLVSLLSSLVSCCVVPDRRNPSSVVVNVVSVVSNVVSVVSVVCVVQVVLLSVCRPALLVLLCVVVVVCVVVPVDDDFWFFQKAWAEWAFEWELAAATKTWTKTKIFGQAWDQKFKWFAQQQKAWPFKDWPNHTWDWDDDRGMIMTGHPDTDGHGDMTMITTIITGHDRSLQGGHQAKGWFDFQARNDIGGTRDDQWDRDPPSFIEGQRHWSQDKYKYKYQYHYPWDKDKPFDDDPNIGIDIDRGGMIITTHQWDWDADPQAIEIEGSSCVVCPVVVNLLLVLVVVLQVVCCVVQVDPQAAANYEYARARVSDVRNPLAQACSRRYTDDDDSPVPDSVLVSLSVVLNCLLNPPLLSPADPLQSVLLNVLSCVLRVVDPDDPLVVCVVVVVPRDDDCVSVSVVLSVVLVVPDDSVLSVVLSSVVSVVSVPDHDDPVNSSVSSVD

Nearest PDB structures (foldseek):
  6a8z-assembly1_A  TM=5.127E-01  e=9.637E-11  Deinococcus radiodurans R1 = ATCC 13939 = DSM 20539
  6iff-assembly2_B  TM=5.241E-01  e=1.670E-10  Deinococcus radiodurans R1 = ATCC 13939 = DSM 20539
  6kp0-assembly1_A  TM=5.141E-01  e=3.171E-10  Deinococcus radiodurans R1 = ATCC 13939 = DSM 20539
  6koy-assembly1_A  TM=5.130E-01  e=3.476E-10  Deinococcus radiodurans R1 = ATCC 13939 = DSM 20539
  6ifg-assembly2_B  TM=4.995E-01  e=3.171E-10  Deinococcus radiodurans R1 = ATCC 13939 = DSM 20539

Sequence (668 aa):
MKRIFTIKKDIKRNIFSVISIFFLVSVVMFIYETKMRIYDINSASKTQMIFILISIIMGFLSIYKDEKNTLSSVISTTGNKGLYIFSKLTANFITVFIFTIFLYIICLIGILKLPDINKYFFYVTDSVKYMTLYYLIVGFTASVIGMIVGKLLPNKFGMVIATIVGLFIGPLGRTFIYFIPVLKNYELTYKILHYINIAQFSFHHIAEVHYLFETERILFFLKLFNLSISLIILFLIYIFNEKSNRKGIVKTFLFAILIFIYTIPYMINFNDYFVMLNGYDTPFTLANAEIRHHKVSENLTEIEEGKFTIDSIKGDIDIRKGFDFRGKVSITLKEDTDEIYFSLYHGLKVNFVKLDGKELDFSEDFYVRKVILDKKYSSGDKITLDLDYSGLTAQYFYAGDKAVFLPNYFNYLPYPGKNNAISGETNQMVVINQLYCNYPVYYEFDVKSYYDVEMNLEKDGSGFKGTSDIGVFIVGGNQEVVEIDGVKVIYEKSFHNNQDEIGRKLEIYKENRIALINQYGFDVKEPEYFINLKTYYNPLVNGMTVLSENILYDNILDTKSNEKSIEMLYITYFLSDKHIAKQDYKVRVLIKDLINYTYNDITLGNPEQSNNIGDRLNPDGSYNTLRILYDAKEKFSREELEAKQLKIFKMAKGKILTLDEVIEVIEE

Radius of gyration: 29.76 Å; Cα contacts (8 Å, |Δi|>4): 1032; chains: 1; bounding box: 81×58×80 Å

Mean predicted aligned error: 11.64 Å